Protein AF-0000000079731790 (afdb_homodimer)

Radius of gyration: 27.11 Å; Cα contacts (8 Å, |Δi|>4): 1208; chains: 2; bounding box: 58×78×66 Å

Solvent-accessible surface area (backbone atoms only — not comparable to full-atom values): 35426 Å² total; per-residue (Å²): 132,66,46,78,40,37,36,37,37,56,76,25,49,40,51,38,31,49,64,74,54,79,40,71,40,76,60,42,46,74,47,66,43,76,42,62,61,74,61,43,38,39,38,40,64,73,66,55,76,46,48,24,33,56,32,44,42,40,40,52,56,38,33,60,79,39,46,85,79,36,50,58,42,24,43,50,42,55,89,35,55,50,73,44,56,71,34,28,33,29,40,59,90,52,90,66,79,51,65,40,55,40,53,76,33,35,35,34,32,50,19,86,46,36,33,58,45,41,50,42,52,40,47,34,34,74,77,42,63,26,59,70,59,44,26,41,36,25,24,43,41,79,53,75,44,90,74,74,67,54,81,64,47,47,76,40,70,50,83,82,59,88,86,47,58,86,34,76,59,46,58,48,50,44,39,76,71,61,75,26,50,28,36,40,43,76,55,21,65,53,51,55,54,26,74,73,40,85,61,30,34,61,57,44,95,52,29,68,60,54,48,50,50,49,26,72,75,66,66,49,72,39,70,32,28,29,35,30,30,41,41,66,52,40,72,75,36,61,66,51,58,40,34,50,51,52,34,50,50,50,14,31,48,52,36,58,56,45,61,51,32,49,75,46,44,53,86,50,72,58,48,64,60,51,49,50,49,44,31,71,70,63,35,92,62,68,77,62,58,44,82,43,75,60,49,44,51,35,52,49,52,47,38,51,37,35,37,75,65,36,55,36,97,58,74,72,59,74,74,80,57,33,56,85,56,64,80,79,73,118,131,66,47,80,42,39,35,36,37,57,75,26,49,41,51,36,32,48,64,73,53,77,40,72,41,77,60,41,45,74,47,66,42,75,44,62,61,73,61,43,37,38,38,39,64,73,64,54,75,46,48,24,34,56,32,43,41,40,39,53,55,37,33,61,79,40,46,86,80,37,49,56,40,26,44,51,41,56,89,34,55,49,72,45,55,71,32,27,33,29,41,58,89,53,89,66,78,51,65,40,55,40,52,75,32,35,33,33,32,50,19,85,48,37,34,58,46,42,50,41,53,39,46,34,34,73,75,44,63,25,58,69,56,44,26,42,36,26,23,44,42,78,52,74,46,89,72,74,68,54,83,65,47,46,74,40,70,49,81,84,58,93,89,41,61,87,33,76,59,46,59,49,51,44,40,74,73,61,75,26,49,27,35,40,44,76,56,21,66,51,52,56,52,27,74,73,40,85,60,31,34,61,57,44,92,53,31,68,60,54,48,50,50,48,27,72,74,68,66,50,71,39,69,32,28,30,35,32,31,42,41,66,53,41,72,76,36,60,65,51,56,41,36,51,52,51,36,51,50,50,13,31,50,53,36,57,57,45,61,50,32,48,75,44,44,53,86,50,74,58,46,64,60,50,49,50,50,44,33,71,70,64,34,93,63,69,77,64,60,45,84,42,75,62,48,44,50,34,52,50,51,47,38,51,37,35,35,74,65,36,54,37,98,59,73,73,60,73,73,78,57,34,56,86,57,65,79,79,73,117

Structure (mmCIF, N/CA/C/O backbone):
data_AF-0000000079731790-model_v1
#
loop_
_entity.id
_entity.type
_entity.pdbx_description
1 polymer 'ABC transporter substrate-binding protein'
#
loop_
_atom_site.group_PDB
_atom_site.id
_atom_site.type_symbol
_atom_site.label_atom_id
_atom_site.label_alt_id
_atom_site.label_comp_id
_atom_site.label_asym_id
_atom_site.label_entity_id
_atom_site.label_seq_id
_atom_site.pdbx_PDB_ins_code
_atom_site.Cartn_x
_atom_site.Cartn_y
_atom_site.Cartn_z
_atom_site.occupancy
_atom_site.B_iso_or_equiv
_atom_site.auth_seq_id
_atom_site.auth_comp_id
_atom_site.auth_asym_id
_atom_site.auth_atom_id
_atom_site.pdbx_PDB_model_num
ATOM 1 N N . MET A 1 1 ? 5.551 4.203 -38.125 1 67.38 1 MET A N 1
ATOM 2 C CA . MET A 1 1 ? 4.281 3.488 -38.031 1 67.38 1 MET A CA 1
ATOM 3 C C . MET A 1 1 ? 4.137 2.816 -36.656 1 67.38 1 MET A C 1
ATOM 5 O O . MET A 1 1 ? 5.09 2.219 -36.156 1 67.38 1 MET A O 1
ATOM 9 N N . THR A 1 2 ? 3.125 3.092 -35.844 1 87.56 2 THR A N 1
ATOM 10 C CA . THR A 1 2 ? 2.895 2.531 -34.5 1 87.56 2 THR A CA 1
ATOM 11 C C . THR A 1 2 ? 2.158 1.199 -34.594 1 87.56 2 THR A C 1
ATOM 13 O O . THR A 1 2 ? 1.397 0.97 -35.562 1 87.56 2 THR A O 1
ATOM 16 N N . VAL A 1 3 ? 2.607 0.181 -33.906 1 93.94 3 VAL A N 1
ATOM 17 C CA . VAL A 1 3 ? 1.91 -1.096 -33.781 1 93.94 3 VAL A CA 1
ATOM 18 C C . VAL A 1 3 ? 0.829 -1.004 -32.719 1 93.94 3 VAL A C 1
ATOM 20 O O . VAL A 1 3 ? 1.061 -0.45 -31.641 1 93.94 3 VAL A O 1
ATOM 23 N N . ASP A 1 4 ? -0.363 -1.456 -33.125 1 95 4 ASP A N 1
ATOM 24 C CA . ASP A 1 4 ? -1.46 -1.491 -32.156 1 95 4 ASP A CA 1
ATOM 25 C C . ASP A 1 4 ? -1.47 -2.807 -31.375 1 95 4 ASP A C 1
ATOM 27 O O . ASP A 1 4 ? -1.546 -3.883 -31.969 1 95 4 ASP A O 1
ATOM 31 N N . LEU A 1 5 ? -1.378 -2.717 -30.094 1 96 5 LEU A N 1
ATOM 32 C CA . LEU A 1 5 ? -1.356 -3.926 -29.281 1 96 5 LEU A CA 1
ATOM 33 C C . LEU A 1 5 ? -2.34 -3.816 -28.109 1 96 5 LEU A C 1
ATOM 35 O O . LEU A 1 5 ? 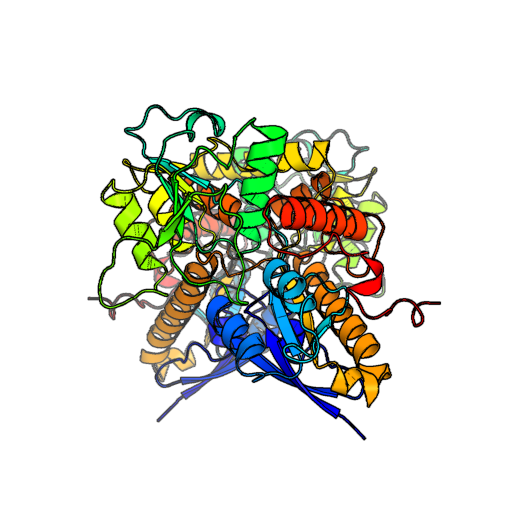-2.48 -2.748 -27.516 1 96 5 LEU A O 1
ATOM 39 N N . SER A 1 6 ? -3.07 -4.887 -27.844 1 95.25 6 SER A N 1
ATOM 40 C CA . SER A 1 6 ? -3.838 -5.027 -26.609 1 95.25 6 SER A CA 1
ATOM 41 C C . SER A 1 6 ? -2.996 -5.648 -25.5 1 95.25 6 SER A C 1
ATOM 43 O O . SER A 1 6 ? -2.258 -6.609 -25.734 1 95.25 6 SER A O 1
ATOM 45 N N . ILE A 1 7 ? -3.061 -5.031 -24.344 1 94.19 7 ILE A N 1
ATOM 46 C CA . ILE A 1 7 ? -2.352 -5.531 -23.156 1 94.19 7 ILE A CA 1
ATOM 47 C C . ILE A 1 7 ? -3.346 -5.785 -22.031 1 94.19 7 ILE A C 1
ATOM 49 O O . ILE A 1 7 ? -4.055 -4.871 -21.609 1 94.19 7 ILE A O 1
ATOM 53 N N . ALA A 1 8 ? -3.418 -7.012 -21.609 1 93.19 8 ALA A N 1
ATOM 54 C CA . ALA A 1 8 ? -4.297 -7.355 -20.5 1 93.19 8 ALA A CA 1
ATOM 55 C C . ALA A 1 8 ? -3.498 -7.555 -19.203 1 93.19 8 ALA A C 1
ATOM 57 O O . ALA A 1 8 ? -2.613 -8.414 -19.141 1 93.19 8 ALA A O 1
ATOM 58 N N . CYS A 1 9 ? -3.75 -6.707 -18.234 1 88.31 9 CYS A N 1
ATOM 59 C CA . CYS A 1 9 ? -3.17 -6.801 -16.906 1 88.31 9 CYS A CA 1
ATOM 60 C C . CYS A 1 9 ? -4.23 -6.586 -15.828 1 88.31 9 CYS A C 1
ATOM 62 O O . CYS A 1 9 ? -5.391 -6.316 -16.141 1 88.31 9 CYS A O 1
ATOM 64 N N . TRP A 1 10 ? -3.934 -6.84 -14.625 1 77.38 10 TRP A N 1
ATOM 65 C CA . TRP A 1 10 ? -4.828 -6.543 -13.508 1 77.38 10 TRP A CA 1
ATOM 66 C C . TRP A 1 10 ? -4.43 -5.238 -12.82 1 77.38 10 TRP A C 1
ATOM 68 O O . TRP A 1 10 ? -3.422 -4.625 -13.18 1 77.38 10 TRP A O 1
ATOM 78 N N . HIS A 1 11 ? -5.367 -4.711 -12 1 70.19 11 HIS A N 1
ATOM 79 C CA . HIS A 1 11 ? -5.125 -3.477 -11.266 1 70.19 11 HIS A CA 1
ATOM 80 C C . HIS A 1 11 ? -3.92 -3.615 -10.336 1 70.19 11 HIS A C 1
ATOM 82 O O . HIS A 1 11 ? -4.055 -4.078 -9.203 1 70.19 11 HIS A O 1
ATOM 88 N N . ARG A 1 12 ? -2.75 -3.352 -10.961 1 72.69 12 ARG A N 1
ATOM 89 C CA . ARG A 1 12 ? -1.516 -3.426 -10.188 1 72.69 12 ARG A CA 1
ATOM 90 C C . ARG A 1 12 ? -0.832 -2.064 -10.109 1 72.69 12 ARG A C 1
ATOM 92 O O . ARG A 1 12 ? -0.839 -1.307 -11.086 1 72.69 12 ARG A O 1
ATOM 99 N N . ASP A 1 13 ? -0.298 -1.895 -8.969 1 82.44 13 ASP A N 1
ATOM 100 C CA . ASP A 1 13 ? 0.358 -0.602 -8.797 1 82.44 13 ASP A CA 1
ATOM 101 C C . ASP A 1 13 ? 1.604 -0.496 -9.672 1 82.44 13 ASP A C 1
ATOM 103 O O . ASP A 1 13 ? 1.89 0.566 -10.227 1 82.44 13 ASP A O 1
ATOM 107 N N . LEU A 1 14 ? 2.246 -1.665 -9.953 1 89.75 14 LEU A N 1
ATOM 108 C CA . LEU A 1 14 ? 3.506 -1.642 -10.695 1 89.75 14 LEU A CA 1
ATOM 109 C C . LEU A 1 14 ? 3.27 -1.312 -12.164 1 89.75 14 LEU A C 1
ATOM 111 O O . LEU A 1 14 ? 4.16 -0.787 -12.836 1 89.75 14 LEU A O 1
ATOM 115 N N . SER A 1 15 ? 2.104 -1.642 -12.656 1 90.19 15 SER A N 1
ATOM 116 C CA . SER A 1 15 ? 1.814 -1.409 -14.07 1 90.19 15 SER A CA 1
ATOM 117 C C . SER A 1 15 ? 0.776 -0.306 -14.25 1 90.19 15 SER A C 1
ATOM 119 O O . SER A 1 15 ? 0.289 -0.078 -15.359 1 90.19 15 SER A O 1
ATOM 121 N N . HIS A 1 16 ? 0.458 0.303 -13.18 1 85.94 16 HIS A N 1
ATOM 122 C CA . HIS A 1 16 ? -0.601 1.306 -13.188 1 85.94 16 HIS A CA 1
ATOM 123 C C . HIS A 1 16 ? -0.296 2.428 -14.172 1 85.94 16 HIS A C 1
ATOM 125 O O . HIS A 1 16 ? -1.195 2.918 -14.859 1 85.94 16 HIS A O 1
ATOM 131 N N . ALA A 1 17 ? 0.931 2.859 -14.234 1 88.38 17 ALA A N 1
ATOM 132 C CA . ALA A 1 17 ? 1.326 3.965 -15.102 1 88.38 17 ALA A CA 1
ATOM 133 C C . ALA A 1 17 ? 1.087 3.623 -16.578 1 88.38 17 ALA A C 1
ATOM 135 O O . ALA A 1 17 ? 0.853 4.512 -17.391 1 88.38 17 ALA A O 1
ATOM 136 N N . LEU A 1 18 ? 1.102 2.32 -16.891 1 90 18 LEU A N 1
ATOM 137 C CA . LEU A 1 18 ? 0.774 1.891 -18.25 1 90 18 LEU A CA 1
ATOM 138 C C . LEU A 1 18 ? -0.729 1.969 -18.484 1 90 18 LEU A C 1
ATOM 140 O O . LEU A 1 18 ? -1.165 2.391 -19.562 1 90 18 LEU A O 1
ATOM 144 N N . GLN A 1 19 ? -1.448 1.643 -17.5 1 83.62 19 GLN A N 1
ATOM 145 C CA . GLN A 1 19 ? -2.902 1.606 -17.609 1 83.62 19 GLN A CA 1
ATOM 146 C C . GLN A 1 19 ? -3.479 3.012 -17.75 1 83.62 19 GLN A C 1
ATOM 148 O O . GLN A 1 19 ? -4.484 3.209 -18.438 1 83.62 19 GLN A O 1
ATOM 153 N N . THR A 1 20 ? -2.873 3.957 -17.109 1 79.44 20 THR A N 1
ATOM 154 C CA . THR A 1 20 ? -3.389 5.32 -17.109 1 79.44 20 THR A CA 1
ATOM 155 C C . THR A 1 20 ? -2.812 6.117 -18.281 1 79.44 20 THR A C 1
ATOM 157 O O . THR A 1 20 ? -3.281 7.215 -18.578 1 79.44 20 THR A O 1
ATOM 160 N N . GLY A 1 21 ? -1.717 5.602 -18.906 1 85.94 21 GLY A N 1
ATOM 161 C CA . GLY A 1 21 ? -1.058 6.305 -20 1 85.94 21 GLY A CA 1
ATOM 162 C C . GLY A 1 21 ? 0.033 7.246 -19.516 1 85.94 21 GLY A C 1
ATOM 163 O O . GLY A 1 21 ? 0.633 7.965 -20.328 1 85.94 21 GLY A O 1
ATOM 164 N N . GLU A 1 22 ? 0.29 7.25 -18.281 1 86.31 22 GLU A N 1
ATOM 165 C CA . GLU A 1 22 ? 1.406 8.031 -17.766 1 86.31 22 GLU A CA 1
ATOM 166 C C . GLU A 1 22 ? 2.725 7.605 -18.391 1 86.31 22 GLU A C 1
ATOM 168 O O . GLU A 1 22 ? 3.613 8.43 -18.609 1 86.31 22 GLU A O 1
ATOM 173 N N . VAL A 1 23 ? 2.828 6.305 -18.609 1 93 23 VAL A N 1
ATOM 174 C CA . VAL A 1 23 ? 3.945 5.746 -19.359 1 93 23 VAL A CA 1
ATOM 175 C C . VAL A 1 23 ? 3.465 5.281 -20.734 1 93 23 VAL A C 1
ATOM 177 O O . VAL A 1 23 ? 2.488 4.531 -20.828 1 93 23 VAL A O 1
ATOM 180 N N . GLU A 1 24 ? 4.102 5.781 -21.703 1 93.75 24 GLU A N 1
ATOM 181 C CA . GLU A 1 24 ? 3.797 5.375 -23.062 1 93.75 24 GLU A CA 1
ATOM 182 C C . GLU A 1 24 ? 4.867 4.441 -23.625 1 93.75 24 GLU A C 1
ATOM 184 O O . GLU A 1 24 ? 6.055 4.609 -23.328 1 93.75 24 GLU A O 1
ATOM 189 N N . LEU A 1 25 ? 4.383 3.529 -24.406 1 93.31 25 LEU A N 1
ATOM 190 C CA . LEU A 1 25 ? 5.309 2.602 -25.047 1 93.31 25 LEU A CA 1
ATOM 191 C C . LEU A 1 25 ? 5.762 3.141 -26.391 1 93.31 25 LEU A C 1
ATOM 193 O O . LEU A 1 25 ? 4.938 3.406 -27.266 1 93.31 25 LEU A O 1
ATOM 197 N N . GLU A 1 26 ? 6.988 3.273 -26.547 1 90.38 26 GLU A N 1
ATOM 198 C CA . GLU A 1 26 ? 7.52 3.822 -27.781 1 90.38 26 GLU A CA 1
ATOM 199 C C . GLU A 1 26 ? 7.133 2.955 -28.984 1 90.38 26 GLU A C 1
ATOM 201 O O . GLU A 1 26 ? 7.398 1.752 -29 1 90.38 26 GLU A O 1
ATOM 206 N N . GLY A 1 27 ? 6.5 3.518 -29.969 1 93.81 27 GLY A N 1
ATOM 207 C CA . GLY A 1 27 ? 6.16 2.836 -31.203 1 93.81 27 GLY A CA 1
ATOM 208 C C . GLY A 1 27 ? 4.934 1.951 -31.078 1 93.81 27 GLY A C 1
ATOM 209 O O . GLY A 1 27 ? 4.566 1.261 -32.031 1 93.81 27 GLY A O 1
ATOM 210 N N . ILE A 1 28 ? 4.328 1.939 -29.922 1 94.94 28 ILE A N 1
ATOM 211 C CA . ILE A 1 28 ? 3.197 1.051 -29.688 1 94.94 28 ILE A CA 1
ATOM 212 C C . ILE A 1 28 ? 1.996 1.861 -29.219 1 94.94 28 ILE A C 1
ATOM 214 O O . ILE A 1 28 ? 2.096 2.615 -28.25 1 94.94 28 ILE A O 1
ATOM 218 N N . ASP A 1 29 ? 0.961 1.769 -29.922 1 93.62 29 ASP A N 1
ATOM 219 C CA . ASP A 1 29 ? -0.332 2.238 -29.438 1 93.62 29 ASP A CA 1
ATOM 220 C C . ASP A 1 29 ? -1.05 1.147 -28.656 1 93.62 29 ASP A C 1
ATOM 222 O O . ASP A 1 29 ? -1.423 0.113 -29.203 1 93.62 29 ASP A O 1
ATOM 226 N N . THR A 1 30 ? -1.239 1.46 -27.375 1 91.44 30 THR A N 1
ATOM 227 C CA . THR A 1 30 ? -1.672 0.372 -26.516 1 91.44 30 THR A CA 1
ATOM 228 C C . THR A 1 30 ? -3.123 0.57 -26.078 1 91.44 30 THR A C 1
ATOM 230 O O . THR A 1 30 ? -3.559 1.7 -25.844 1 91.44 30 THR A O 1
ATOM 233 N N . THR A 1 31 ? -3.854 -0.493 -26.141 1 91.12 31 THR A N 1
ATOM 234 C CA . THR A 1 31 ? -5.109 -0.622 -25.406 1 91.12 31 THR A CA 1
ATOM 235 C C . THR A 1 31 ? -4.93 -1.516 -24.188 1 91.12 31 THR A C 1
ATOM 237 O O . THR A 1 31 ? -4.797 -2.734 -24.312 1 91.12 31 THR A O 1
ATOM 240 N N . VAL A 1 32 ? -4.945 -0.886 -23.031 1 88.81 32 VAL A N 1
ATOM 241 C CA . VAL A 1 32 ? -4.703 -1.642 -21.797 1 88.81 32 VAL A CA 1
ATOM 242 C C . VAL A 1 32 ? -6.035 -2.008 -21.156 1 88.81 32 VAL A C 1
ATOM 244 O O . VAL A 1 32 ? -6.871 -1.137 -20.906 1 88.81 32 VAL A O 1
ATOM 247 N N . LEU A 1 33 ? -6.23 -3.266 -20.891 1 85.94 33 LEU A N 1
ATOM 248 C CA . LEU A 1 33 ? -7.449 -3.793 -20.281 1 85.94 33 LEU A CA 1
ATOM 249 C C . LEU A 1 33 ? -7.16 -4.406 -18.922 1 85.94 33 LEU A C 1
ATOM 251 O O . LEU A 1 33 ? -6.094 -4.984 -18.703 1 85.94 33 LEU A O 1
ATOM 255 N N . SER A 1 34 ? -8.141 -4.172 -18 1 82.5 34 SER A N 1
ATOM 256 C CA . SER A 1 34 ? -8.07 -4.805 -16.688 1 82.5 34 SER A CA 1
ATOM 257 C C . SER A 1 34 ? -9.062 -5.961 -16.578 1 82.5 34 SER A C 1
ATOM 259 O O . SER A 1 34 ? -10.258 -5.781 -16.828 1 82.5 34 SER A O 1
ATOM 261 N N . GLU A 1 35 ? -8.484 -7.129 -16.281 1 79.88 35 GLU A N 1
ATOM 262 C CA . GLU A 1 35 ? -9.32 -8.32 -16.172 1 79.88 35 GLU A CA 1
ATOM 263 C C . GLU A 1 35 ? -8.852 -9.227 -15.031 1 79.88 35 GLU A C 1
ATOM 265 O O . GLU A 1 35 ? -7.648 -9.383 -14.812 1 79.88 35 GLU A O 1
ATOM 270 N N . TYR A 1 36 ? -9.891 -9.766 -14.344 1 77.75 36 TYR A N 1
ATOM 271 C CA . TYR A 1 36 ? -9.641 -10.711 -13.266 1 77.75 36 TYR A CA 1
ATOM 272 C C . TYR A 1 36 ? -8.766 -11.867 -13.742 1 77.75 36 TYR A C 1
ATOM 274 O O . TYR A 1 36 ? -8.984 -12.414 -14.828 1 77.75 36 TYR A O 1
ATOM 282 N N . PRO A 1 37 ? -7.766 -12.266 -12.977 1 80.5 37 PRO A N 1
ATOM 283 C CA . PRO A 1 37 ? -6.688 -13.125 -13.461 1 80.5 37 PRO A CA 1
ATOM 284 C C . PRO A 1 37 ? -7.199 -14.461 -14 1 80.5 37 PRO A C 1
ATOM 286 O O . PRO A 1 37 ? -6.855 -14.844 -15.125 1 80.5 37 PRO A O 1
ATOM 289 N N . PRO A 1 38 ? -8.016 -15.18 -13.281 1 77.44 38 PRO A N 1
ATOM 290 C CA . PRO A 1 38 ? -8.445 -16.469 -13.836 1 77.44 38 PRO A CA 1
ATOM 291 C C . PRO A 1 38 ? -9.172 -16.312 -15.172 1 77.44 38 PRO A C 1
ATOM 293 O O . PRO A 1 38 ? -8.977 -17.125 -16.078 1 77.44 38 PRO A O 1
ATOM 296 N N . LYS A 1 39 ? -9.953 -15.281 -15.289 1 79.5 39 LYS A N 1
ATOM 297 C CA . LYS A 1 39 ? -10.641 -15.016 -16.547 1 79.5 39 LYS A CA 1
ATOM 298 C C . LYS A 1 39 ? -9.664 -14.57 -17.625 1 79.5 39 LYS A C 1
ATOM 300 O O . LYS A 1 39 ? -9.75 -15.008 -18.781 1 79.5 39 LYS A O 1
ATOM 305 N N . ARG A 1 40 ? -8.75 -13.781 -17.266 1 86.25 40 ARG A N 1
ATOM 306 C CA . ARG A 1 40 ? -7.738 -13.266 -18.188 1 86.25 40 ARG A CA 1
ATOM 307 C C . ARG A 1 40 ? -6.883 -14.398 -18.75 1 86.25 40 ARG A C 1
ATOM 309 O O . ARG A 1 40 ? -6.613 -14.445 -19.953 1 86.25 40 ARG A O 1
ATOM 316 N N . HIS A 1 41 ? -6.52 -15.297 -17.906 1 88.62 41 HIS A N 1
ATOM 317 C CA . HIS A 1 41 ? -5.68 -16.406 -18.328 1 88.62 41 HIS A CA 1
ATOM 318 C C . HIS A 1 41 ? -6.41 -17.297 -19.328 1 88.62 41 HIS A C 1
ATOM 320 O O . HIS A 1 41 ? -5.855 -17.656 -20.375 1 88.62 41 HIS A O 1
ATOM 326 N N . ARG A 1 42 ? -7.594 -17.594 -18.984 1 83.94 42 ARG A N 1
ATOM 327 C CA . ARG A 1 42 ? -8.398 -18.422 -19.875 1 83.94 42 ARG A CA 1
ATOM 328 C C . ARG A 1 42 ? -8.57 -17.766 -21.234 1 83.94 42 ARG A C 1
ATOM 330 O O . ARG A 1 42 ? -8.422 -18.422 -22.281 1 83.94 42 ARG A O 1
ATOM 337 N N . ARG A 1 43 ? -8.883 -16.531 -21.219 1 88.06 43 ARG A N 1
ATOM 338 C CA . ARG A 1 43 ? -9.102 -15.789 -22.453 1 88.06 43 ARG A CA 1
ATOM 339 C C . ARG A 1 43 ? -7.824 -15.727 -23.281 1 88.06 43 ARG A C 1
ATOM 341 O O . ARG A 1 43 ? -7.879 -15.734 -24.516 1 88.06 43 ARG A O 1
ATOM 348 N N . PHE A 1 44 ? -6.773 -15.703 -22.625 1 92.38 44 PHE A N 1
ATOM 349 C CA . PHE A 1 44 ? -5.496 -15.609 -23.328 1 92.38 44 PHE A CA 1
ATOM 350 C C . PHE A 1 44 ? -5.098 -16.969 -23.906 1 92.38 44 PHE A C 1
ATOM 352 O O . PHE A 1 44 ? -4.836 -17.078 -25.109 1 92.38 44 PHE A O 1
ATOM 359 N N . PHE A 1 45 ? -5.117 -18 -23.156 1 90.81 45 PHE A N 1
ATOM 360 C CA . PHE A 1 45 ? -4.578 -19.297 -23.562 1 90.81 45 PHE A CA 1
ATOM 361 C C . PHE A 1 45 ? -5.57 -20.047 -24.438 1 90.81 45 PHE A C 1
ATOM 363 O O . PHE A 1 45 ? -5.172 -20.75 -25.359 1 90.81 45 PHE A O 1
ATOM 370 N N . GLU A 1 46 ? -6.781 -19.891 -24.156 1 85.69 46 GLU A N 1
ATOM 371 C CA . GLU A 1 46 ? -7.777 -20.672 -24.875 1 85.69 46 GLU A CA 1
ATOM 372 C C . GLU A 1 46 ? -8.242 -19.938 -26.141 1 85.69 46 GLU A C 1
ATOM 374 O O . GLU A 1 46 ? -8.477 -20.562 -27.172 1 85.69 46 GLU A O 1
ATOM 379 N N . ARG A 1 47 ? -8.32 -18.609 -26 1 86.62 47 ARG A N 1
ATOM 380 C CA . ARG A 1 47 ? -9 -17.891 -27.078 1 86.62 47 ARG A CA 1
ATOM 381 C C . ARG A 1 47 ? -8.039 -16.969 -27.812 1 86.62 47 ARG A C 1
ATOM 383 O O . ARG A 1 47 ? -8.344 -16.5 -28.906 1 86.62 47 ARG A O 1
ATOM 390 N N . GLY A 1 48 ? -7.027 -16.641 -27.203 1 87.88 48 GLY A N 1
ATOM 391 C CA . GLY A 1 48 ? -6.094 -15.719 -27.828 1 87.88 48 GLY A CA 1
ATOM 392 C C . GLY A 1 48 ? -6.645 -14.312 -27.953 1 87.88 48 GLY A C 1
ATOM 393 O O . GLY A 1 48 ? -6.414 -13.641 -28.969 1 87.88 48 GLY A O 1
ATOM 394 N N . ASP A 1 49 ? -7.32 -13.836 -26.984 1 91.06 49 ASP A N 1
ATOM 395 C CA . ASP A 1 49 ? -8.078 -12.594 -27.047 1 91.06 49 ASP A CA 1
ATOM 396 C C . ASP A 1 49 ? -7.152 -11.383 -26.938 1 91.06 49 ASP A C 1
ATOM 398 O O . ASP A 1 49 ? -7.543 -10.258 -27.266 1 91.06 49 ASP A O 1
ATOM 402 N N . TYR A 1 50 ? -5.969 -11.57 -26.438 1 95.5 50 TYR A N 1
ATOM 403 C CA . TYR A 1 50 ? -5.059 -10.453 -26.203 1 95.5 50 TYR A CA 1
ATOM 404 C C . TYR A 1 50 ? -3.746 -10.648 -26.953 1 95.5 50 TYR A C 1
ATOM 406 O O . TYR A 1 50 ? -3.307 -11.781 -27.156 1 95.5 50 TYR A O 1
ATOM 414 N N . ASP A 1 51 ? -3.131 -9.547 -27.344 1 96.5 51 ASP A N 1
ATOM 415 C CA . ASP A 1 51 ? -1.794 -9.602 -27.938 1 96.5 51 ASP A CA 1
ATOM 416 C C . ASP A 1 51 ? -0.736 -9.859 -26.875 1 96.5 51 ASP A C 1
ATOM 418 O O . ASP A 1 51 ? 0.211 -10.617 -27.094 1 96.5 51 ASP A O 1
ATOM 422 N N . VAL A 1 52 ? -0.874 -9.188 -25.766 1 96.62 52 VAL A N 1
ATOM 423 C CA . VAL A 1 52 ? -0.001 -9.273 -24.594 1 96.62 52 VAL A CA 1
ATOM 424 C C . VAL A 1 52 ? -0.84 -9.469 -23.328 1 96.62 52 VAL A C 1
ATOM 426 O O . VAL A 1 52 ? -1.92 -8.891 -23.203 1 96.62 52 VAL A O 1
ATOM 429 N N . ALA A 1 53 ? -0.345 -10.297 -22.391 1 96.69 53 ALA A N 1
ATOM 430 C CA . ALA A 1 53 ? -1.114 -10.5 -21.172 1 96.69 53 ALA A CA 1
ATOM 431 C C . ALA A 1 53 ? -0.204 -10.891 -20 1 96.69 53 ALA A C 1
ATOM 433 O O . ALA A 1 53 ? 0.788 -11.594 -20.203 1 96.69 53 ALA A O 1
ATOM 434 N N . GLU A 1 54 ? -0.56 -10.336 -18.844 1 95.31 54 GLU A N 1
ATOM 435 C CA . GLU A 1 54 ? -0.03 -10.906 -17.609 1 95.31 54 GLU A CA 1
ATOM 436 C C . GLU A 1 54 ? -0.622 -12.281 -17.344 1 95.31 54 GLU A C 1
ATOM 438 O O . GLU A 1 54 ? -1.843 -12.438 -17.266 1 95.31 54 GLU A O 1
ATOM 443 N N . VAL A 1 55 ? 0.191 -13.289 -17.188 1 95.88 55 VAL A N 1
ATOM 444 C CA . VAL A 1 55 ? -0.357 -14.633 -17.031 1 95.88 55 VAL A CA 1
ATOM 445 C C . VAL A 1 55 ? 0.373 -15.367 -15.914 1 95.88 55 VAL A C 1
ATOM 447 O O . VAL A 1 55 ? 1.465 -14.969 -15.508 1 95.88 55 VAL A O 1
ATOM 450 N N . SER A 1 56 ? -0.221 -16.453 -15.5 1 95.56 56 SER A N 1
ATOM 451 C CA . SER A 1 56 ? 0.365 -17.359 -14.516 1 95.56 56 SER A CA 1
ATOM 452 C C . SER A 1 56 ? 1.65 -17.984 -15.039 1 95.56 56 SER A C 1
ATOM 454 O O . SER A 1 56 ? 1.688 -18.484 -16.172 1 95.56 56 SER A O 1
ATOM 456 N N . LEU A 1 57 ? 2.658 -17.938 -14.211 1 97.69 57 LEU A N 1
ATOM 457 C CA . LEU A 1 57 ? 3.914 -18.562 -14.602 1 97.69 57 LEU A CA 1
ATOM 458 C C . LEU A 1 57 ? 3.715 -20.047 -14.883 1 97.69 57 LEU A C 1
ATOM 460 O O . LEU A 1 57 ? 4.254 -20.578 -15.859 1 97.69 57 LEU A O 1
ATOM 464 N N . ALA A 1 58 ? 2.961 -20.688 -14.078 1 97.88 58 ALA A N 1
ATOM 465 C CA . ALA A 1 58 ? 2.715 -22.109 -14.234 1 97.88 58 AL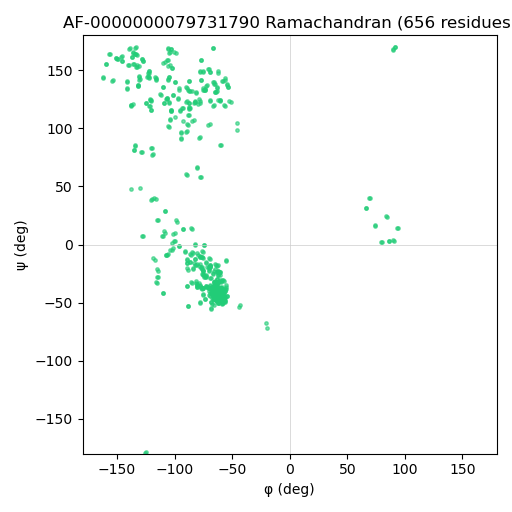A A CA 1
ATOM 466 C C . ALA A 1 58 ? 2.01 -22.406 -15.555 1 97.88 58 ALA A C 1
ATOM 468 O O . ALA A 1 58 ? 2.396 -23.328 -16.281 1 97.88 58 ALA A O 1
ATOM 469 N N . SER A 1 59 ? 0.978 -21.641 -15.82 1 96.94 59 SER A N 1
ATOM 470 C CA . SER A 1 59 ? 0.237 -21.828 -17.062 1 96.94 59 SER A CA 1
ATOM 471 C C . 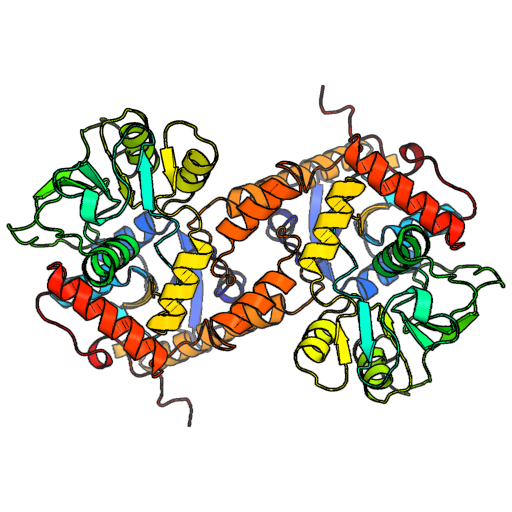SER A 1 59 ? 1.123 -21.578 -18.281 1 96.94 59 SER A C 1
ATOM 473 O O . SER A 1 59 ? 1.029 -22.297 -19.281 1 96.94 59 SER A O 1
ATOM 475 N N . TYR A 1 60 ? 1.929 -20.609 -18.188 1 97.81 60 TYR A N 1
ATOM 476 C CA . TYR A 1 60 ? 2.855 -20.312 -19.266 1 97.81 60 TYR A CA 1
ATOM 477 C C . TYR A 1 60 ? 3.809 -21.469 -19.5 1 97.81 60 TYR A C 1
ATOM 479 O O . TYR A 1 60 ? 3.98 -21.922 -20.641 1 97.81 60 TYR A O 1
ATOM 487 N N . LEU A 1 61 ? 4.41 -21.953 -18.438 1 98 61 LEU A N 1
ATOM 488 C CA . LEU A 1 61 ? 5.332 -23.078 -18.562 1 98 61 LEU A CA 1
ATOM 489 C C . LEU A 1 61 ? 4.633 -24.281 -19.188 1 98 61 LEU A C 1
ATOM 491 O O . LEU A 1 61 ? 5.188 -24.938 -20.062 1 98 61 LEU A O 1
ATOM 495 N N . SER A 1 62 ? 3.459 -24.547 -18.703 1 97.44 62 SER A N 1
ATOM 496 C CA . SER A 1 62 ? 2.711 -25.688 -19.203 1 97.44 62 SER A CA 1
ATOM 497 C C . SER A 1 62 ? 2.373 -25.531 -20.688 1 97.44 62 SER A C 1
ATOM 499 O O . SER A 1 62 ? 2.332 -26.516 -21.438 1 97.44 62 SER A O 1
ATOM 501 N N . ALA A 1 63 ? 2.133 -24.312 -21.062 1 96.31 63 ALA A N 1
ATOM 502 C CA . ALA A 1 63 ? 1.74 -24.047 -22.453 1 96.31 63 ALA A CA 1
ATOM 503 C C . ALA A 1 63 ? 2.902 -24.281 -23.406 1 96.31 63 ALA A C 1
ATOM 505 O O . ALA A 1 63 ? 2.693 -24.516 -24.594 1 96.31 63 ALA A O 1
ATOM 506 N N . ARG A 1 64 ? 4.105 -24.297 -22.906 1 95.44 64 ARG A N 1
ATOM 507 C CA . ARG A 1 64 ? 5.301 -24.406 -23.734 1 95.44 64 ARG A CA 1
ATOM 508 C C . ARG A 1 64 ? 5.398 -25.797 -24.375 1 95.44 64 ARG A C 1
ATOM 510 O O . ARG A 1 64 ? 6.117 -25.984 -25.359 1 95.44 64 ARG A O 1
ATOM 517 N N . LYS A 1 65 ? 4.699 -26.75 -23.875 1 94.06 65 LYS A N 1
ATOM 518 C CA . LYS A 1 65 ? 4.754 -28.125 -24.391 1 94.06 65 LYS A CA 1
ATOM 519 C C . LYS A 1 65 ? 4.18 -28.203 -25.797 1 94.06 65 LYS A C 1
ATOM 521 O O . LYS A 1 65 ? 4.473 -29.141 -26.531 1 94.06 65 LYS A O 1
ATOM 526 N N . ASP A 1 66 ? 3.326 -27.297 -26.141 1 94.06 66 ASP A N 1
ATOM 527 C CA . ASP A 1 66 ? 2.652 -27.25 -27.422 1 94.06 66 ASP A CA 1
ATOM 528 C C . ASP A 1 66 ? 2.672 -25.844 -28.016 1 94.06 66 ASP A C 1
ATOM 530 O O . ASP A 1 66 ? 1.663 -25.141 -27.969 1 94.06 66 ASP A O 1
ATOM 534 N N . ARG A 1 67 ? 3.678 -25.516 -28.656 1 91.5 67 ARG A N 1
ATOM 535 C CA . ARG A 1 67 ? 3.861 -24.141 -29.141 1 91.5 67 ARG A CA 1
ATOM 536 C C . ARG A 1 67 ? 2.969 -23.875 -30.359 1 91.5 67 ARG A C 1
ATOM 538 O O . ARG A 1 67 ? 2.721 -22.719 -30.703 1 91.5 67 ARG A O 1
ATOM 545 N N . GLU A 1 68 ? 2.615 -24.891 -31.078 1 93.56 68 GLU A N 1
ATOM 546 C CA . GLU A 1 68 ? 1.689 -24.703 -32.188 1 93.56 68 GLU A CA 1
ATOM 547 C C . GLU A 1 68 ? 0.31 -24.266 -31.688 1 93.56 68 GLU A C 1
ATOM 549 O O . GLU A 1 68 ? -0.314 -23.375 -32.281 1 93.56 68 GLU A O 1
ATOM 554 N N . ARG A 1 69 ? -0.096 -24.922 -30.641 1 93.88 69 ARG A N 1
ATOM 555 C CA . ARG A 1 69 ? -1.398 -24.594 -30.062 1 93.88 69 ARG A CA 1
ATOM 556 C C . ARG A 1 69 ? -1.336 -23.312 -29.234 1 93.88 69 ARG A C 1
ATOM 558 O O . ARG A 1 69 ? -2.303 -22.547 -29.188 1 93.88 69 ARG A O 1
ATOM 565 N N . TYR A 1 70 ? -0.243 -23.156 -28.547 1 95 70 TYR A N 1
ATOM 566 C CA . TYR A 1 70 ? -0.032 -21.984 -27.703 1 95 70 TYR A CA 1
ATOM 567 C C . TYR A 1 70 ? 1.179 -21.188 -28.172 1 95 70 TYR A C 1
ATOM 569 O O . TYR A 1 70 ? 2.225 -21.188 -27.516 1 95 70 TYR A O 1
ATOM 577 N N . PRO A 1 71 ? 0.972 -20.422 -29.25 1 95.06 71 PRO A N 1
ATOM 578 C CA . PRO A 1 71 ? 2.102 -19.703 -29.844 1 95.06 71 PRO A CA 1
ATOM 579 C C . PRO A 1 71 ? 2.434 -18.422 -29.094 1 95.06 71 PRO A C 1
ATOM 581 O O . PRO A 1 71 ? 2.342 -17.328 -29.672 1 95.06 71 PRO A O 1
ATOM 584 N N . PHE A 1 72 ? 2.883 -18.609 -27.891 1 95.06 72 PHE A N 1
ATOM 585 C CA . PHE A 1 72 ? 3.182 -17.469 -27.016 1 95.06 72 PHE A CA 1
ATOM 586 C C . PHE A 1 72 ? 4.629 -17.516 -26.547 1 95.06 72 PHE A C 1
ATOM 588 O O . PHE A 1 72 ? 5.246 -18.594 -26.531 1 95.06 72 PHE A O 1
ATOM 595 N N . THR A 1 73 ? 5.164 -16.453 -26.375 1 95.88 73 THR A N 1
ATOM 596 C CA . THR A 1 73 ? 6.43 -16.266 -25.656 1 95.88 73 THR A CA 1
ATOM 597 C C . THR A 1 73 ? 6.27 -15.266 -24.531 1 95.88 73 THR A C 1
ATOM 599 O O . THR A 1 73 ? 5.152 -14.883 -24.172 1 95.88 73 THR A O 1
ATOM 602 N N . ALA A 1 74 ? 7.352 -15 -23.828 1 97.88 74 ALA A N 1
ATOM 603 C CA . ALA A 1 74 ? 7.246 -14.07 -22.703 1 97.88 74 ALA A CA 1
ATOM 604 C C . ALA A 1 74 ? 8.469 -13.156 -22.641 1 97.88 74 ALA A C 1
ATOM 606 O O . ALA A 1 74 ? 9.5 -13.438 -23.25 1 97.88 74 ALA A O 1
ATOM 607 N N . ILE A 1 75 ? 8.289 -12.039 -22.078 1 97.62 75 ILE A N 1
ATOM 608 C CA . ILE A 1 75 ? 9.398 -11.172 -21.703 1 97.62 75 ILE A CA 1
ATOM 609 C C . ILE A 1 75 ? 9.641 -11.289 -20.188 1 97.62 75 ILE A C 1
ATOM 611 O O . ILE A 1 75 ? 8.734 -11.633 -19.438 1 97.62 75 ILE A O 1
ATOM 615 N N . PRO A 1 76 ? 10.914 -11.07 -19.75 1 97.75 76 PRO A N 1
ATOM 616 C CA . PRO A 1 76 ? 11.242 -11.266 -18.328 1 97.75 76 PRO A CA 1
ATOM 617 C C . PRO A 1 76 ? 10.758 -10.117 -17.453 1 97.75 76 PRO A C 1
ATOM 619 O O . PRO A 1 76 ? 11.562 -9.461 -16.781 1 97.75 76 PRO A O 1
ATOM 622 N N . VAL A 1 77 ? 9.516 -9.859 -17.469 1 97 77 VAL A N 1
ATOM 623 C CA . VAL A 1 77 ? 8.781 -8.945 -16.594 1 97 77 VAL A CA 1
ATOM 624 C C . VAL A 1 77 ? 7.949 -9.734 -15.594 1 97 77 VAL A C 1
ATOM 626 O O . VAL A 1 77 ? 7.184 -10.625 -15.977 1 97 77 VAL A O 1
ATOM 629 N N . PHE A 1 78 ? 8.133 -9.438 -14.336 1 96.38 78 PHE A N 1
ATOM 630 C CA . PHE A 1 78 ? 7.496 -10.172 -13.25 1 96.38 78 PHE A CA 1
ATOM 631 C C . PHE A 1 78 ? 6.617 -9.258 -12.414 1 96.38 78 PHE A C 1
ATOM 633 O O . PHE A 1 78 ? 7 -8.852 -11.312 1 96.38 78 PHE A O 1
ATOM 640 N N . PRO A 1 79 ? 5.398 -9.031 -12.859 1 93.12 79 PRO A N 1
ATOM 641 C CA . PRO A 1 79 ? 4.547 -8.008 -12.258 1 93.12 79 PRO A CA 1
ATOM 642 C C . PRO A 1 79 ? 3.922 -8.461 -10.938 1 93.12 79 PRO A C 1
ATOM 644 O O . PRO A 1 79 ? 3.359 -7.641 -10.203 1 93.12 79 PRO A O 1
ATOM 647 N N . ALA A 1 80 ? 4.035 -9.781 -10.609 1 92.62 80 ALA A N 1
ATOM 648 C CA . ALA A 1 80 ? 3.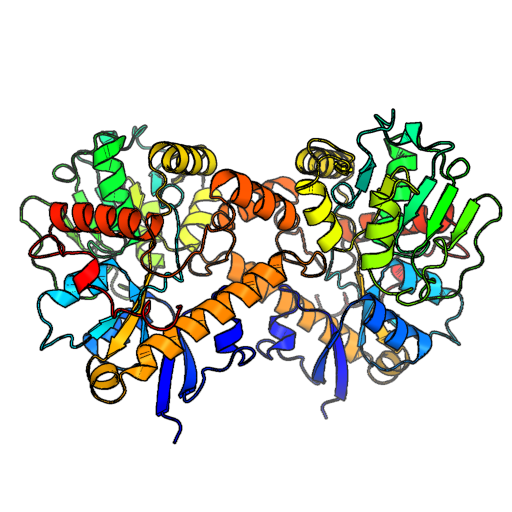455 -10.305 -9.375 1 92.62 80 ALA A CA 1
ATOM 649 C C . ALA A 1 80 ? 4.406 -11.281 -8.688 1 92.62 80 ALA A C 1
ATOM 651 O O . ALA A 1 80 ? 4.836 -12.266 -9.297 1 92.62 80 ALA A O 1
ATOM 652 N N . LYS A 1 81 ? 4.754 -10.969 -7.535 1 93.44 81 LYS A N 1
ATOM 653 C CA . LYS A 1 81 ? 5.516 -11.828 -6.637 1 93.44 81 LYS A CA 1
ATOM 654 C C . LYS A 1 81 ? 4.883 -11.875 -5.246 1 93.44 81 LYS A C 1
ATOM 656 O O . LYS A 1 81 ? 4.406 -10.852 -4.746 1 93.44 81 LYS A O 1
ATOM 661 N N . ARG A 1 82 ? 4.816 -13.023 -4.703 1 92.56 82 ARG A N 1
ATOM 662 C CA . ARG A 1 82 ? 4.223 -13.156 -3.377 1 92.56 82 ARG A CA 1
ATOM 663 C C . ARG A 1 82 ? 4.613 -14.484 -2.73 1 92.56 82 ARG A C 1
ATOM 665 O O . ARG A 1 82 ? 4.672 -15.516 -3.402 1 92.56 82 ARG A O 1
ATOM 672 N N . PHE A 1 83 ? 4.805 -14.375 -1.421 1 95.31 83 PHE A N 1
ATOM 673 C CA . PHE A 1 83 ? 4.996 -15.602 -0.652 1 95.31 83 PHE A CA 1
ATOM 674 C C . PHE A 1 83 ? 3.67 -16.312 -0.435 1 95.31 83 PHE A C 1
ATOM 676 O O . PHE A 1 83 ? 2.637 -15.672 -0.235 1 95.31 83 PHE A O 1
ATOM 683 N N . PRO A 1 84 ? 3.662 -17.578 -0.488 1 95.44 84 PRO A N 1
ATOM 684 C CA . PRO A 1 84 ? 2.387 -18.297 -0.45 1 95.44 84 PRO A CA 1
ATOM 685 C C . PRO A 1 84 ? 1.96 -18.672 0.969 1 95.44 84 PRO A C 1
ATOM 687 O O . PRO A 1 84 ? 0.823 -19.094 1.184 1 95.44 84 PRO A O 1
ATOM 690 N N . HIS A 1 85 ? 2.814 -18.438 2.006 1 96.44 85 HIS A N 1
ATOM 691 C CA . HIS A 1 85 ? 2.592 -18.984 3.34 1 96.44 85 HIS A CA 1
ATOM 692 C C . HIS A 1 85 ? 1.331 -18.391 3.971 1 96.44 85 HIS A C 1
ATOM 694 O O . HIS A 1 85 ? 0.631 -19.078 4.719 1 96.44 85 HIS A O 1
ATOM 700 N N . SER A 1 86 ? 1.036 -17.172 3.652 1 94.19 86 SER A N 1
ATOM 701 C CA . SER A 1 86 ? -0.095 -16.484 4.277 1 94.19 86 SER A CA 1
ATOM 702 C C . SER A 1 86 ? -1.406 -16.859 3.592 1 94.19 86 SER A C 1
ATOM 704 O O . SER A 1 86 ? -2.479 -16.422 4.016 1 94.19 86 SER A O 1
ATOM 706 N N . PHE A 1 87 ? -1.344 -17.703 2.588 1 93.19 87 PHE A N 1
ATOM 707 C CA . PHE A 1 87 ? -2.547 -18.141 1.884 1 93.19 87 PHE A CA 1
ATOM 708 C C . PHE A 1 87 ? -2.789 -19.625 2.082 1 93.19 87 PHE A C 1
ATOM 710 O O . PHE A 1 87 ? -3.4 -20.281 1.233 1 93.19 87 PHE A O 1
ATOM 717 N N . PHE A 1 88 ? -2.215 -20.094 3.096 1 96.25 88 PHE A N 1
ATOM 718 C CA . PHE A 1 88 ? -2.375 -21.469 3.562 1 96.25 88 PHE A CA 1
ATOM 719 C C . PHE A 1 88 ? -3.188 -21.5 4.852 1 96.25 88 PHE A C 1
ATOM 721 O O . PHE A 1 88 ? -2.84 -20.844 5.832 1 96.25 88 PHE A O 1
ATOM 728 N N . TYR A 1 89 ? -4.328 -22.234 4.852 1 96.62 89 TYR A N 1
ATOM 729 C CA . TYR A 1 89 ? -5.293 -22.203 5.945 1 96.62 89 TYR A CA 1
ATOM 730 C C . TYR A 1 89 ? -5.605 -23.609 6.441 1 96.62 89 TYR A C 1
ATOM 732 O O . TYR A 1 89 ? -5.48 -24.578 5.691 1 96.62 89 TYR A O 1
ATOM 740 N N . LYS A 1 90 ? -6.086 -23.719 7.664 1 97.81 90 LYS A N 1
ATOM 741 C CA . LYS A 1 90 ? -6.52 -24.984 8.234 1 97.81 90 LYS A CA 1
ATOM 742 C C . LYS A 1 90 ? -7.711 -24.797 9.164 1 97.81 90 LYS A C 1
ATOM 744 O O . LYS A 1 90 ? -7.957 -23.688 9.648 1 97.81 90 LYS A O 1
ATOM 749 N N . ARG A 1 91 ? -8.422 -25.828 9.359 1 97.31 91 ARG A N 1
ATOM 750 C CA . ARG A 1 91 ? -9.516 -25.828 10.328 1 97.31 91 ARG A CA 1
ATOM 751 C C . ARG A 1 91 ? -8.977 -25.906 11.75 1 97.31 91 ARG A C 1
ATOM 753 O O . ARG A 1 91 ? -7.961 -26.547 12.008 1 97.31 91 ARG A O 1
ATOM 760 N N . THR A 1 92 ? -9.734 -25.281 12.648 1 96.12 92 THR A N 1
ATOM 761 C CA . THR A 1 92 ? -9.273 -25.25 14.031 1 96.12 92 THR A CA 1
ATOM 762 C C . THR A 1 92 ? -9.625 -26.547 14.75 1 96.12 92 THR A C 1
ATOM 764 O O . THR A 1 92 ? -9.094 -26.844 15.82 1 96.12 92 THR A O 1
ATOM 767 N N . ASP A 1 93 ? -10.516 -27.312 14.242 1 95.75 93 ASP A N 1
ATOM 768 C CA . ASP A 1 93 ? -10.961 -28.531 14.906 1 95.75 93 ASP A CA 1
ATOM 769 C C . ASP A 1 93 ? -10.156 -29.734 14.422 1 95.75 93 ASP A C 1
ATOM 771 O O . ASP A 1 93 ? -10.555 -30.891 14.641 1 95.75 93 ASP A O 1
ATOM 775 N N . THR A 1 94 ? -9.086 -29.484 13.758 1 93.81 94 THR A N 1
ATOM 776 C CA . THR A 1 94 ? -8.219 -30.562 13.305 1 93.81 94 THR A CA 1
ATOM 777 C C . THR A 1 94 ? -6.984 -30.672 14.195 1 93.81 94 THR A C 1
ATOM 779 O O . THR A 1 94 ? -6.73 -29.781 15.023 1 93.81 94 THR A O 1
ATOM 782 N N . ASP A 1 95 ? -6.266 -31.734 14.047 1 94.06 95 ASP A N 1
ATOM 783 C CA . ASP A 1 95 ? -5.035 -31.953 14.797 1 94.06 95 ASP A CA 1
ATOM 784 C C . ASP A 1 95 ? -3.807 -31.578 13.969 1 94.06 95 ASP A C 1
ATOM 786 O O . ASP A 1 95 ? -2.691 -32 14.273 1 94.06 95 ASP A O 1
ATOM 790 N N . ILE A 1 96 ? -4.043 -30.812 12.992 1 97.12 96 ILE A N 1
ATOM 791 C CA . ILE A 1 96 ? -2.969 -30.422 12.086 1 97.12 96 ILE A CA 1
ATOM 792 C C . ILE A 1 96 ? -2.117 -29.328 12.727 1 97.12 96 ILE A C 1
ATOM 794 O O . ILE A 1 96 ? -2.623 -28.25 13.055 1 97.12 96 ILE A O 1
ATOM 798 N N . GLN A 1 97 ? -0.81 -29.578 12.891 1 95.44 97 GLN A N 1
ATOM 799 C CA . GLN A 1 97 ? 0.08 -28.594 13.508 1 95.44 97 GLN A CA 1
ATOM 800 C C . GLN A 1 97 ? 1.137 -28.109 12.516 1 95.44 97 GLN A C 1
ATOM 802 O O . GLN A 1 97 ? 1.642 -27 12.641 1 95.44 97 GLN A O 1
ATOM 807 N N . LYS A 1 98 ? 1.506 -28.984 11.664 1 96.75 98 LYS A N 1
ATOM 808 C CA . LYS A 1 98 ? 2.502 -28.703 10.641 1 96.75 98 LYS A CA 1
ATOM 809 C C . LYS A 1 98 ? 2.086 -29.281 9.297 1 96.75 98 LYS A C 1
ATOM 811 O O . LYS A 1 98 ? 1.234 -30.172 9.234 1 96.75 98 LYS A O 1
ATOM 816 N N . PRO A 1 99 ? 2.654 -28.812 8.211 1 97.88 99 PRO A N 1
ATOM 817 C CA . PRO A 1 99 ? 2.221 -29.25 6.883 1 97.88 99 PRO A CA 1
ATOM 818 C C . PRO A 1 99 ? 2.33 -30.766 6.691 1 97.88 99 PRO A C 1
ATOM 820 O O . PRO A 1 99 ? 1.486 -31.359 6.027 1 97.88 99 PRO A O 1
ATOM 823 N N . ALA A 1 100 ? 3.26 -31.406 7.328 1 98.06 100 ALA A N 1
ATOM 824 C CA . ALA A 1 100 ? 3.412 -32.844 7.211 1 98.06 100 ALA A CA 1
ATOM 825 C C . ALA A 1 100 ? 2.172 -33.562 7.73 1 98.06 100 ALA A C 1
ATOM 827 O O . ALA A 1 100 ? 1.881 -34.688 7.309 1 98.06 100 ALA A O 1
ATOM 828 N N . ASP A 1 101 ? 1.439 -32.906 8.57 1 98.25 101 ASP A N 1
ATOM 829 C CA . ASP A 1 101 ? 0.245 -33.5 9.164 1 98.25 101 ASP A CA 1
ATOM 830 C C . ASP A 1 101 ? -0.904 -33.562 8.164 1 98.25 101 ASP A C 1
ATOM 832 O O . ASP A 1 101 ? -1.968 -34.094 8.453 1 98.25 101 ASP A O 1
ATOM 836 N N . LEU A 1 102 ? -0.698 -33.094 6.977 1 98.44 102 LEU A N 1
ATOM 837 C CA . LEU A 1 102 ? -1.742 -33.062 5.957 1 98.44 102 LEU A CA 1
ATOM 838 C C . LEU A 1 102 ? -1.835 -34.375 5.227 1 98.44 102 LEU A C 1
ATOM 840 O O . LEU A 1 102 ? -2.758 -34.594 4.441 1 98.44 102 LEU A O 1
ATOM 844 N N . GLU A 1 103 ? -0.876 -35.312 5.512 1 98.25 103 GLU A N 1
ATOM 845 C CA . GLU A 1 103 ? -0.965 -36.625 4.906 1 98.25 103 GLU A CA 1
ATOM 846 C C . GLU A 1 103 ? -2.244 -37.344 5.332 1 98.25 103 GLU A C 1
ATOM 848 O O . GLU A 1 103 ? -2.559 -37.406 6.523 1 98.25 103 GLU A O 1
ATOM 853 N N . GLY A 1 104 ? -2.941 -37.719 4.379 1 97.88 104 GLY A N 1
ATOM 854 C CA . GLY A 1 104 ? -4.211 -38.375 4.621 1 97.88 104 GLY A CA 1
ATOM 855 C C . GLY A 1 104 ? -5.367 -37.406 4.797 1 97.88 104 GLY A C 1
ATOM 856 O O . GLY A 1 104 ? -6.504 -37.844 5.031 1 97.88 104 GLY A O 1
ATOM 857 N N . LYS A 1 105 ? -5.098 -36.156 4.66 1 98.19 105 LYS A N 1
ATOM 858 C CA . LYS A 1 105 ? -6.125 -35.156 4.879 1 98.19 105 LYS A CA 1
ATOM 859 C C . LYS A 1 105 ? -6.633 -34.594 3.555 1 98.19 105 LYS A C 1
ATOM 861 O O . LYS A 1 105 ? -6.059 -34.844 2.498 1 98.19 105 LYS A O 1
ATOM 866 N N . LYS A 1 106 ? -7.758 -33.906 3.604 1 97.75 106 LYS A N 1
ATOM 867 C CA . LYS A 1 106 ? -8.367 -33.25 2.445 1 97.75 106 LYS A CA 1
ATOM 868 C C . LYS A 1 106 ? -7.926 -31.797 2.332 1 97.75 106 LYS A C 1
ATOM 870 O O . LYS A 1 106 ? -8.195 -31 3.225 1 97.75 106 LYS A O 1
ATOM 875 N N . VAL A 1 107 ? -7.27 -31.5 1.268 1 97.94 107 VAL A N 1
ATOM 876 C CA . VAL A 1 107 ? -6.75 -30.141 1.084 1 97.94 107 VAL A CA 1
ATOM 877 C C . VAL A 1 107 ? -7.324 -29.531 -0.193 1 97.94 107 VAL A C 1
ATOM 879 O O . VAL A 1 107 ? -7.238 -30.141 -1.268 1 97.94 107 VAL A O 1
ATOM 882 N N . GLY A 1 108 ? -7.941 -28.359 -0.024 1 95.94 108 GLY A N 1
ATOM 883 C CA . GLY A 1 108 ? -8.453 -27.641 -1.174 1 95.94 108 GLY A CA 1
ATOM 884 C C . GLY A 1 108 ? -7.418 -26.719 -1.806 1 95.94 108 GLY A C 1
ATOM 885 O O . GLY A 1 108 ? -6.625 -26.094 -1.102 1 95.94 108 GLY A O 1
ATOM 886 N N . ILE A 1 109 ? -7.395 -26.656 -3.117 1 94.81 109 ILE A N 1
ATOM 887 C CA . ILE A 1 109 ? -6.555 -25.75 -3.887 1 94.81 109 ILE A CA 1
ATOM 888 C C . ILE A 1 109 ? -7.383 -25.094 -4.992 1 94.81 109 ILE A C 1
ATOM 890 O O . ILE A 1 109 ? -8.508 -25.516 -5.273 1 94.81 109 ILE A O 1
ATOM 894 N N . GLN A 1 110 ? -6.84 -24 -5.555 1 91.62 110 GLN A N 1
ATOM 895 C CA . GLN A 1 110 ? -7.539 -23.406 -6.684 1 91.62 110 GLN A CA 1
ATOM 896 C C . GLN A 1 110 ? -7.488 -24.297 -7.914 1 91.62 110 GLN A C 1
ATOM 898 O O . GLN A 1 110 ? -8.531 -24.641 -8.484 1 91.62 110 GLN A O 1
ATOM 903 N N . SER A 1 111 ? -6.371 -24.672 -8.336 1 92.75 111 SER A N 1
ATOM 904 C CA . SER A 1 111 ? -6.09 -25.688 -9.359 1 92.75 111 SER A CA 1
ATOM 905 C C . SER A 1 111 ? -4.691 -26.266 -9.188 1 92.75 111 SER A C 1
ATOM 907 O O . SER A 1 111 ? -3.869 -25.719 -8.453 1 92.75 111 SER A O 1
ATOM 909 N N . TRP A 1 112 ? -4.492 -27.391 -9.844 1 95.94 112 TRP A N 1
ATOM 910 C CA . TRP A 1 112 ? -3.176 -28.016 -9.75 1 95.94 112 TRP A CA 1
ATOM 911 C C . TRP A 1 112 ? -2.113 -27.125 -10.406 1 95.94 112 TRP A C 1
ATOM 913 O O . TRP A 1 112 ? -0.945 -27.172 -10.016 1 95.94 112 TRP A O 1
ATOM 923 N N . GLN A 1 113 ? -2.596 -26.234 -11.328 1 96.19 113 GLN A N 1
ATOM 924 C CA . GLN A 1 113 ? -1.703 -25.453 -12.188 1 96.19 113 GLN A CA 1
ATOM 925 C C . GLN A 1 113 ? -1.568 -24.016 -11.695 1 96.19 113 GLN A C 1
ATOM 927 O O . GLN A 1 113 ? -0.837 -23.219 -12.281 1 96.19 113 GLN A O 1
ATOM 932 N N . THR A 1 114 ? -2.314 -23.625 -10.648 1 94.25 114 THR A N 1
ATOM 933 C CA . THR A 1 114 ? -2.176 -22.266 -10.125 1 94.25 114 THR A CA 1
ATOM 934 C C . THR A 1 114 ? -0.783 -22.062 -9.539 1 94.25 114 THR A C 1
ATOM 936 O O . THR A 1 114 ? -0.345 -22.812 -8.672 1 94.25 114 THR A O 1
ATOM 939 N N . THR A 1 115 ? -0.145 -20.953 -9.938 1 96.5 115 THR A N 1
ATOM 940 C CA . THR A 1 115 ? 1.261 -20.734 -9.617 1 96.5 115 THR A CA 1
ATOM 941 C C . THR A 1 115 ? 1.474 -20.719 -8.102 1 96.5 115 THR A C 1
ATOM 943 O O . THR A 1 115 ? 2.402 -21.344 -7.598 1 96.5 115 THR A O 1
ATOM 946 N N . ARG A 1 116 ? 0.643 -20.047 -7.406 1 94.56 116 ARG A N 1
ATOM 947 C CA . ARG A 1 116 ? 0.779 -19.969 -5.953 1 94.56 116 ARG A CA 1
ATOM 948 C C . ARG A 1 116 ? 0.658 -21.359 -5.316 1 94.56 116 ARG A C 1
ATOM 950 O O . ARG A 1 116 ? 1.358 -21.656 -4.352 1 94.56 116 ARG A O 1
ATOM 957 N N . ASP A 1 117 ? -0.218 -22.156 -5.855 1 96.62 117 ASP A N 1
ATOM 958 C CA . ASP A 1 117 ? -0.377 -23.516 -5.352 1 96.62 117 ASP A CA 1
ATOM 959 C C . ASP A 1 117 ? 0.873 -24.344 -5.617 1 96.62 117 ASP A C 1
ATOM 961 O O . ASP A 1 117 ? 1.302 -25.125 -4.758 1 96.62 117 ASP A O 1
ATOM 965 N N . VAL A 1 118 ? 1.417 -24.172 -6.773 1 98.12 118 VAL A N 1
ATOM 966 C CA . VAL A 1 118 ? 2.627 -24.906 -7.125 1 98.12 118 VAL A CA 1
ATOM 967 C C . VAL A 1 118 ? 3.756 -24.531 -6.168 1 98.12 118 VAL A C 1
ATOM 969 O O . VAL A 1 118 ? 4.473 -25.406 -5.668 1 98.12 118 VAL A O 1
ATOM 972 N N . TRP A 1 119 ? 3.895 -23.25 -5.906 1 98.38 119 TRP A N 1
ATOM 973 C CA . TRP A 1 119 ? 4.898 -22.781 -4.961 1 98.38 119 TRP A CA 1
ATOM 974 C C . TRP A 1 119 ? 4.688 -23.391 -3.582 1 98.38 119 TRP A C 1
ATOM 976 O O . TRP A 1 119 ? 5.621 -23.953 -2.998 1 98.38 119 TRP A O 1
ATOM 986 N N . MET A 1 120 ? 3.469 -23.297 -3.088 1 97.94 120 MET A N 1
ATOM 987 C CA . MET A 1 120 ? 3.23 -23.734 -1.713 1 97.94 120 MET A CA 1
ATOM 988 C C . MET A 1 120 ? 3.42 -25.234 -1.573 1 97.94 120 MET A C 1
ATOM 990 O O . MET A 1 120 ? 3.98 -25.703 -0.582 1 97.94 120 MET A O 1
ATOM 994 N N . ARG A 1 121 ? 2.955 -25.969 -2.555 1 98.31 121 ARG A N 1
ATOM 995 C CA . ARG A 1 121 ? 3.174 -27.406 -2.529 1 98.31 121 ARG A CA 1
ATOM 996 C C . ARG A 1 121 ? 4.664 -27.734 -2.557 1 98.31 121 ARG A C 1
ATOM 998 O O . ARG A 1 121 ? 5.129 -28.594 -1.808 1 98.31 121 ARG A O 1
ATOM 1005 N N . GLY A 1 122 ? 5.406 -27.094 -3.439 1 98.62 122 GLY A N 1
ATOM 1006 C CA . GLY A 1 122 ? 6.844 -27.312 -3.504 1 98.62 122 GLY A CA 1
ATOM 1007 C C . GLY A 1 122 ? 7.555 -26.969 -2.209 1 98.62 122 GLY A C 1
ATOM 1008 O O . GLY A 1 122 ? 8.406 -27.734 -1.743 1 98.62 122 GLY A O 1
ATOM 1009 N N . ILE A 1 123 ? 7.188 -25.844 -1.618 1 98.56 123 ILE A N 1
ATOM 1010 C CA . ILE A 1 123 ? 7.789 -25.406 -0.366 1 98.56 123 ILE A CA 1
ATOM 1011 C C . ILE A 1 123 ? 7.43 -26.375 0.753 1 98.56 123 ILE A C 1
ATOM 1013 O O . ILE A 1 123 ? 8.289 -26.75 1.559 1 98.56 123 ILE A O 1
ATOM 1017 N N . ALA A 1 124 ? 6.156 -26.812 0.775 1 98.38 124 ALA A N 1
ATOM 1018 C CA . ALA A 1 124 ? 5.707 -27.75 1.804 1 98.38 124 ALA A CA 1
ATOM 1019 C C . ALA A 1 124 ? 6.492 -29.062 1.734 1 98.38 124 ALA A C 1
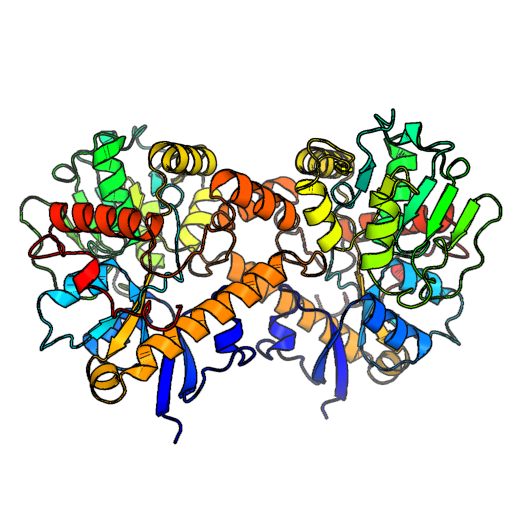ATOM 1021 O O . ALA A 1 124 ? 6.859 -29.625 2.768 1 98.38 124 ALA A O 1
ATOM 1022 N N . ARG A 1 125 ? 6.707 -29.516 0.564 1 98.31 125 ARG A N 1
ATOM 1023 C CA . ARG A 1 125 ? 7.477 -30.734 0.375 1 98.31 125 ARG A CA 1
ATOM 1024 C C . ARG A 1 125 ? 8.93 -30.547 0.811 1 98.31 125 ARG A C 1
ATOM 1026 O O . ARG A 1 125 ? 9.461 -31.344 1.571 1 98.31 125 ARG A O 1
ATOM 1033 N N . GLU A 1 126 ? 9.516 -29.5 0.41 1 98 126 GLU A N 1
ATOM 1034 C CA . GLU A 1 126 ? 10.953 -29.297 0.548 1 98 126 GLU A CA 1
ATOM 1035 C C . GLU A 1 126 ? 11.32 -28.891 1.97 1 98 126 GLU A C 1
ATOM 1037 O O . GLU A 1 126 ? 12.352 -29.312 2.5 1 98 126 GLU A O 1
ATOM 1042 N N . TYR A 1 127 ? 10.461 -28.109 2.652 1 97.44 127 TYR A N 1
ATOM 1043 C CA . TYR A 1 127 ? 10.883 -27.484 3.9 1 97.44 127 TYR A CA 1
ATOM 1044 C C . TYR A 1 127 ? 10.039 -27.984 5.07 1 97.44 127 TYR A C 1
ATOM 1046 O O . TYR A 1 127 ? 10.406 -27.781 6.234 1 97.44 127 TYR A O 1
ATOM 1054 N N . TYR A 1 128 ? 8.922 -28.656 4.715 1 97.44 128 TYR A N 1
ATOM 1055 C CA . TYR A 1 128 ? 8.055 -29.047 5.816 1 97.44 128 TYR A CA 1
ATOM 1056 C C . TYR A 1 128 ? 7.746 -30.547 5.758 1 97.44 128 TYR A C 1
ATOM 1058 O O . TYR A 1 128 ? 6.816 -31.016 6.414 1 97.44 128 TYR A O 1
ATOM 1066 N N . ASP A 1 129 ? 8.391 -31.281 4.863 1 97.56 129 ASP A N 1
ATOM 1067 C CA . ASP A 1 129 ? 8.383 -32.719 4.777 1 97.56 129 ASP A CA 1
ATOM 1068 C C . ASP A 1 129 ? 7 -33.25 4.414 1 97.56 129 ASP A C 1
ATOM 1070 O O . ASP A 1 129 ? 6.559 -34.281 4.938 1 97.56 129 ASP A O 1
ATOM 1074 N N . LEU A 1 130 ? 6.27 -32.531 3.678 1 98.44 130 LEU A N 1
ATOM 1075 C CA . LEU A 1 130 ? 4.965 -33 3.225 1 98.44 130 LEU A CA 1
ATOM 1076 C C . LEU A 1 130 ? 5.105 -33.906 1.993 1 98.44 130 LEU A C 1
ATOM 1078 O O . LEU A 1 130 ? 5.668 -33.469 0.98 1 98.44 130 LEU A O 1
ATOM 1082 N N . ASP A 1 131 ? 4.617 -35.062 2.105 1 98.56 131 ASP A N 1
ATOM 1083 C CA . ASP A 1 131 ? 4.512 -35.938 0.934 1 98.56 131 ASP A CA 1
ATOM 1084 C C . ASP A 1 131 ? 3.238 -35.656 0.145 1 98.56 131 ASP A C 1
ATOM 1086 O O . ASP A 1 131 ? 2.146 -36.062 0.544 1 98.56 131 ASP A O 1
ATOM 1090 N N . LEU A 1 132 ? 3.375 -35.031 -0.964 1 98.44 132 LEU A N 1
ATOM 1091 C CA . LEU A 1 132 ? 2.244 -34.562 -1.761 1 98.44 132 LEU A CA 1
ATOM 1092 C C . LEU A 1 132 ? 1.402 -35.75 -2.252 1 98.44 132 LEU A C 1
ATOM 1094 O O . LEU A 1 132 ? 0.225 -35.562 -2.576 1 98.44 132 LEU A O 1
ATOM 1098 N N . THR A 1 133 ? 1.976 -36.938 -2.338 1 98.31 133 THR A N 1
ATOM 1099 C CA . THR A 1 133 ? 1.29 -38.094 -2.889 1 98.31 133 THR A CA 1
ATOM 1100 C C . THR A 1 133 ? 0.352 -38.719 -1.854 1 98.31 133 THR A C 1
ATOM 1102 O O . THR A 1 133 ? -0.479 -39.562 -2.188 1 98.31 133 THR A O 1
ATOM 1105 N N . LYS A 1 134 ? 0.451 -38.219 -0.649 1 98.56 134 LYS A N 1
ATOM 1106 C CA . LYS A 1 134 ? -0.346 -38.812 0.434 1 98.56 134 LYS A CA 1
ATOM 1107 C C . LYS A 1 134 ? -1.461 -37.844 0.855 1 98.56 134 LYS A C 1
ATOM 1109 O O . LYS A 1 134 ? -2.074 -38.031 1.908 1 98.56 134 LYS A O 1
ATOM 1114 N N . VAL A 1 135 ? -1.663 -36.875 0.134 1 98.56 135 VAL A N 1
ATOM 1115 C CA . VAL A 1 135 ? -2.705 -35.875 0.404 1 98.56 135 VAL A CA 1
ATOM 1116 C C . VAL A 1 135 ? -3.865 -36.062 -0.569 1 98.56 135 VAL A C 1
ATOM 1118 O O . VAL A 1 135 ? -3.658 -36.438 -1.728 1 98.56 135 VAL A O 1
ATOM 1121 N N . HIS A 1 136 ? -5.102 -35.906 -0.13 1 98.06 136 HIS A N 1
ATOM 1122 C CA . HIS A 1 136 ? -6.266 -35.844 -1.012 1 98.06 136 HIS A CA 1
ATOM 1123 C C . HIS A 1 136 ? -6.531 -34.406 -1.472 1 98.06 136 HIS A C 1
ATOM 1125 O O . HIS A 1 136 ? -7.078 -33.594 -0.718 1 98.06 136 HIS A O 1
ATOM 1131 N N . TRP A 1 137 ? -6.156 -34.125 -2.689 1 97.56 137 TRP A N 1
ATOM 1132 C CA . TRP A 1 137 ? -6.258 -32.75 -3.211 1 97.56 137 TRP A CA 1
ATOM 1133 C C . TRP A 1 137 ? -7.617 -32.531 -3.867 1 97.56 137 TRP A C 1
ATOM 1135 O O . TRP A 1 137 ? -8.109 -33.375 -4.605 1 97.56 137 TRP A O 1
ATOM 1145 N N . TYR A 1 138 ? -8.18 -31.453 -3.578 1 95.38 138 TYR A N 1
ATOM 1146 C CA . TYR A 1 138 ? -9.445 -31.031 -4.176 1 95.38 138 TYR A CA 1
ATOM 1147 C C . TYR A 1 138 ? -9.297 -29.703 -4.902 1 95.38 138 TYR A C 1
ATOM 1149 O O . TYR A 1 138 ? -8.984 -28.688 -4.281 1 95.38 138 TYR A O 1
ATOM 1157 N N . GLN A 1 139 ? -9.461 -29.672 -6.129 1 92.94 139 GLN A N 1
ATOM 1158 C CA . GLN A 1 139 ? -9.258 -28.438 -6.891 1 92.94 139 GLN A CA 1
ATOM 1159 C C . GLN A 1 139 ? -10.586 -27.75 -7.191 1 92.94 139 GLN A C 1
ATOM 1161 O O . GLN A 1 139 ? -11.57 -28.406 -7.527 1 92.94 139 GLN A O 1
ATOM 1166 N N . ARG A 1 140 ? -10.594 -26.453 -7.086 1 89.31 140 ARG A N 1
ATOM 1167 C CA . ARG A 1 140 ? -11.797 -25.641 -7.254 1 89.31 140 ARG A CA 1
ATOM 1168 C C . ARG A 1 140 ? -12.094 -25.406 -8.734 1 89.31 140 ARG A C 1
ATOM 1170 O O . ARG A 1 140 ? -13.25 -25.281 -9.125 1 89.31 140 ARG A O 1
ATOM 1177 N N . LYS A 1 141 ? -11.047 -25.312 -9.562 1 86.81 141 LYS A N 1
ATOM 1178 C CA . LYS A 1 141 ? -11.234 -25.031 -10.977 1 86.81 141 LYS A CA 1
ATOM 1179 C C . LYS A 1 141 ? -10.297 -25.875 -11.836 1 86.81 141 LYS A C 1
ATOM 1181 O O . LYS A 1 141 ? -9.367 -26.5 -11.32 1 86.81 141 LYS A O 1
ATOM 1186 N N . GLU A 1 142 ? -10.617 -25.812 -13.148 1 87.56 142 GLU A N 1
ATOM 1187 C CA . GLU A 1 142 ? -9.773 -26.531 -14.109 1 87.56 142 GLU A CA 1
ATOM 1188 C C . GLU A 1 142 ? -8.477 -25.766 -14.375 1 87.56 142 GLU A C 1
ATOM 1190 O O . GLU A 1 142 ? -8.375 -24.578 -14.055 1 87.56 142 GLU A O 1
ATOM 1195 N N . ASN A 1 143 ? -7.547 -26.516 -14.836 1 91.38 143 ASN A N 1
ATOM 1196 C CA . ASN A 1 143 ? -6.289 -25.891 -15.227 1 91.38 143 ASN A CA 1
ATOM 1197 C C . ASN A 1 143 ? -6.457 -25.031 -16.469 1 91.38 143 ASN A C 1
ATOM 1199 O O . ASN A 1 143 ? -7.328 -25.297 -17.312 1 91.38 143 ASN A O 1
ATOM 1203 N N . ASP A 1 144 ? -5.711 -23.984 -16.578 1 90.5 144 ASP A N 1
ATOM 1204 C CA . ASP A 1 144 ? -5.77 -23.094 -17.734 1 90.5 144 ASP A CA 1
ATOM 1205 C C . ASP A 1 144 ? -5.324 -23.812 -19 1 90.5 144 ASP A C 1
ATOM 1207 O O . ASP A 1 144 ? -5.883 -23.578 -20.078 1 90.5 144 ASP A O 1
ATOM 1211 N N . VAL A 1 145 ? -4.27 -24.547 -18.875 1 92.94 145 VAL A N 1
ATOM 1212 C CA . VAL A 1 145 ? -3.717 -25.406 -19.922 1 92.94 145 VAL A CA 1
ATOM 1213 C C . VAL A 1 145 ? -3.881 -26.875 -19.531 1 92.94 145 VAL A C 1
ATOM 1215 O O . VAL A 1 145 ? -3.549 -27.266 -18.406 1 92.94 145 VAL A O 1
ATOM 1218 N N . PRO A 1 146 ? -4.43 -27.594 -20.438 1 91.62 146 PRO A N 1
ATOM 1219 C CA . PRO A 1 146 ? -4.629 -29 -20.094 1 91.62 146 PRO A CA 1
ATOM 1220 C C . PRO A 1 146 ? -3.338 -29.688 -19.641 1 91.62 146 PRO A C 1
ATOM 1222 O O . PRO A 1 146 ? -2.275 -29.453 -20.219 1 91.62 146 PRO A O 1
ATOM 1225 N N . LEU A 1 147 ? -3.492 -30.484 -18.594 1 91.12 147 LEU A N 1
ATOM 1226 C CA . LEU A 1 147 ? -2.365 -31.219 -18.031 1 91.12 147 LEU A CA 1
ATOM 1227 C C . LEU A 1 147 ? -2.658 -32.719 -18 1 91.12 147 LEU A C 1
ATOM 1229 O O . LEU A 1 147 ? -3.816 -33.125 -17.891 1 91.12 147 LEU A O 1
ATOM 1233 N N . SER A 1 148 ? -1.599 -33.469 -18.234 1 87.94 148 SER A N 1
ATOM 1234 C CA . SER A 1 148 ? -1.627 -34.875 -17.859 1 87.94 148 SER A CA 1
ATOM 1235 C C . SER A 1 148 ? -1.022 -35.094 -16.469 1 87.94 148 SER A C 1
ATOM 1237 O O . SER A 1 148 ? 0.193 -35.25 -16.328 1 87.94 148 SER A O 1
ATOM 1239 N N . ILE A 1 149 ? -1.833 -35.062 -15.5 1 87.5 149 ILE A N 1
ATOM 1240 C CA . ILE A 1 149 ? -1.363 -35.125 -14.117 1 87.5 149 ILE A CA 1
ATOM 1241 C C . ILE A 1 149 ? -0.88 -36.562 -13.828 1 87.5 149 ILE A C 1
ATOM 1243 O O . ILE A 1 149 ? -1.576 -37.531 -14.125 1 87.5 149 ILE A O 1
ATOM 1247 N N . PRO A 1 150 ? 0.251 -36.688 -13.164 1 90.94 150 PRO A N 1
ATOM 1248 C CA . PRO A 1 150 ? 0.746 -38 -12.805 1 90.94 150 PRO A CA 1
ATOM 1249 C C . PRO A 1 150 ? -0.204 -38.75 -11.875 1 90.94 150 PRO A C 1
ATOM 1251 O O . PRO A 1 150 ? -0.809 -38.156 -10.984 1 90.94 150 PRO A O 1
ATOM 1254 N N . ASP A 1 151 ? -0.242 -40 -11.992 1 93.31 151 ASP A N 1
ATOM 1255 C CA . ASP A 1 151 ? -1.177 -40.844 -11.266 1 93.31 151 ASP A CA 1
ATOM 1256 C C . ASP A 1 151 ? -0.846 -40.875 -9.773 1 93.31 151 ASP A C 1
ATOM 1258 O O . ASP A 1 151 ? -1.703 -41.188 -8.945 1 93.31 151 ASP A O 1
ATOM 1262 N N . ARG A 1 152 ? 0.297 -40.5 -9.477 1 95.81 152 ARG A N 1
ATOM 1263 C CA . ARG A 1 152 ? 0.722 -40.594 -8.086 1 95.81 152 ARG A CA 1
ATOM 1264 C C . ARG A 1 152 ? 0.016 -39.562 -7.227 1 95.81 152 ARG A C 1
ATOM 1266 O O . ARG A 1 152 ? 0.02 -39.656 -5.996 1 95.81 152 ARG A O 1
ATOM 1273 N N . TYR A 1 153 ? -0.507 -38.562 -7.828 1 96.94 153 TYR A N 1
ATOM 1274 C CA . TYR A 1 153 ? -1.241 -37.531 -7.074 1 96.94 153 TYR A CA 1
ATOM 1275 C C . TYR A 1 153 ? -2.738 -37.812 -7.102 1 96.94 153 TYR A C 1
ATOM 1277 O O . TYR A 1 153 ? -3.299 -38.156 -8.148 1 96.94 153 TYR A O 1
ATOM 1285 N N . ASP A 1 154 ? -3.396 -37.75 -5.98 1 96.81 154 ASP A N 1
ATOM 1286 C CA . ASP A 1 154 ? -4.848 -37.875 -5.848 1 96.81 154 ASP A CA 1
ATOM 1287 C C . ASP A 1 154 ? -5.523 -36.5 -5.977 1 96.81 154 ASP A C 1
ATOM 1289 O O . ASP A 1 154 ? -5.621 -35.75 -5 1 96.81 154 ASP A O 1
ATOM 1293 N N . ILE A 1 155 ? -6 -36.219 -7.121 1 95.44 155 ILE A N 1
ATOM 1294 C CA . ILE A 1 155 ? -6.594 -34.938 -7.398 1 95.44 155 ILE A CA 1
ATOM 1295 C C . ILE A 1 155 ? -8.047 -35.094 -7.844 1 95.44 155 ILE A C 1
ATOM 1297 O O . ILE A 1 155 ? -8.328 -35.844 -8.781 1 95.44 155 ILE A O 1
ATOM 1301 N N . GLN A 1 156 ? -8.93 -34.469 -7.191 1 92.5 156 GLN A N 1
ATOM 1302 C CA . GLN A 1 156 ? -10.352 -34.562 -7.496 1 92.5 156 GLN A CA 1
ATOM 1303 C C . GLN A 1 156 ? -10.977 -33.156 -7.543 1 92.5 156 GLN A C 1
ATOM 1305 O O . GLN A 1 156 ? -10.445 -32.219 -6.965 1 92.5 156 GLN A O 1
ATOM 1310 N N . PRO A 1 157 ? -12.039 -33.062 -8.289 1 90.94 157 PRO A N 1
ATOM 1311 C CA . PRO A 1 157 ? -12.758 -31.781 -8.227 1 90.94 157 PRO A CA 1
ATOM 1312 C C . PRO A 1 157 ? -13.477 -31.578 -6.895 1 90.94 157 PRO A C 1
ATOM 1314 O O . PRO A 1 157 ? -13.836 -32.531 -6.223 1 90.94 157 PRO A O 1
ATOM 1317 N N . LEU A 1 158 ? -13.625 -30.312 -6.492 1 89.38 158 LEU A N 1
ATOM 1318 C CA . LEU A 1 158 ? -14.453 -30.016 -5.328 1 89.38 158 LEU A CA 1
ATOM 1319 C C . LEU A 1 158 ? -15.859 -30.562 -5.508 1 89.38 158 LEU A C 1
ATOM 1321 O O . LEU A 1 158 ? -16.375 -30.625 -6.629 1 89.38 158 LEU A O 1
ATOM 1325 N N . PRO A 1 159 ? -16.438 -31.078 -4.457 1 75.88 159 PRO A N 1
ATOM 1326 C CA . PRO A 1 159 ? -17.828 -31.531 -4.543 1 75.88 159 PRO A CA 1
ATOM 1327 C C . PRO A 1 159 ? -18.766 -30.484 -5.121 1 75.88 159 PRO A C 1
ATOM 1329 O O . PRO A 1 159 ? -18.562 -29.281 -4.883 1 75.88 159 PRO A O 1
ATOM 1332 N N . GLU A 1 160 ? -19.484 -30.922 -6.285 1 65.88 160 GLU A N 1
ATOM 1333 C CA . GLU A 1 160 ? -20.312 -30.141 -7.195 1 65.88 160 GLU A CA 1
ATOM 1334 C C . GLU A 1 160 ? -21.266 -29.234 -6.43 1 65.88 160 GLU A C 1
ATOM 1336 O O . GLU A 1 160 ? -21.922 -29.672 -5.477 1 65.88 160 GLU A O 1
ATOM 1341 N N . LYS A 1 161 ? -21.047 -28.078 -6.23 1 56.09 161 LYS A N 1
ATOM 1342 C CA . LYS A 1 161 ? -22.188 -27.203 -6.023 1 56.09 161 LYS A CA 1
ATOM 1343 C C . LYS A 1 161 ? -22.641 -26.562 -7.336 1 56.09 161 LYS A C 1
ATOM 1345 O O . LYS A 1 161 ? -21.797 -26.156 -8.148 1 56.09 161 LYS A O 1
ATOM 1350 N N . PRO A 1 162 ? -23.734 -26.984 -7.906 1 48.09 162 PRO A N 1
ATOM 1351 C CA . PRO A 1 162 ? -24.203 -26.703 -9.266 1 48.09 162 PRO A CA 1
ATOM 1352 C C . PRO A 1 162 ? -23.562 -25.469 -9.875 1 48.09 162 PRO A C 1
ATOM 1354 O O . PRO A 1 162 ? -23.156 -25.484 -11.047 1 48.09 162 PRO A O 1
ATOM 1357 N N . GLU A 1 163 ? -23.906 -24.25 -9.414 1 46.88 163 GLU A N 1
ATOM 1358 C CA . GLU A 1 163 ? -23.891 -23.016 -10.188 1 46.88 163 GLU A CA 1
ATOM 1359 C C . GLU A 1 163 ? -22.469 -22.484 -10.375 1 46.88 163 GLU A C 1
ATOM 1361 O O . GLU A 1 163 ? -22.203 -21.672 -11.266 1 46.88 163 GLU A O 1
ATOM 1366 N N . SER A 1 164 ? -21.344 -22.469 -9.453 1 51.12 164 SER A N 1
ATOM 1367 C CA . SER A 1 164 ? -20.344 -21.422 -9.461 1 51.12 164 SER A CA 1
ATOM 1368 C C . SER A 1 164 ? -18.922 -22 -9.492 1 51.12 164 SER A C 1
ATOM 1370 O O . SER A 1 164 ? -18.25 -22.047 -8.453 1 51.12 164 SER A O 1
ATOM 1372 N N . VAL A 1 165 ? -18.656 -22.953 -10.398 1 49.09 165 VAL A N 1
ATOM 1373 C CA . VAL A 1 165 ? -17.359 -23.609 -10.383 1 49.09 165 VAL A CA 1
ATOM 1374 C C . VAL A 1 165 ? -16.25 -22.562 -10.18 1 49.09 165 VAL A C 1
ATOM 1376 O O . VAL A 1 165 ? -15.281 -22.812 -9.469 1 49.09 165 VAL A O 1
ATOM 1379 N N . ASP A 1 166 ? -16.266 -21.531 -10.992 1 60.09 166 ASP A N 1
ATOM 1380 C CA . ASP A 1 166 ? -15.172 -20.562 -10.984 1 60.09 166 ASP A CA 1
ATOM 1381 C C . ASP A 1 166 ? -15.391 -19.484 -9.922 1 60.09 166 ASP A C 1
ATOM 1383 O O . ASP A 1 166 ? -14.641 -18.516 -9.859 1 60.09 166 ASP A O 1
ATOM 1387 N N . ASP A 1 167 ? -16.344 -19.906 -9.117 1 67.44 167 ASP A N 1
ATOM 1388 C CA . ASP A 1 167 ? -16.641 -18.906 -8.102 1 67.44 167 ASP A CA 1
ATOM 1389 C C . ASP A 1 167 ? -15.711 -19.062 -6.898 1 67.44 167 ASP A C 1
ATOM 1391 O O . ASP A 1 167 ? -15.695 -20.109 -6.246 1 67.44 167 ASP A O 1
ATOM 1395 N N . PRO A 1 168 ? -14.945 -18.156 -6.605 1 68.56 168 PRO A N 1
ATOM 1396 C CA . PRO A 1 168 ? -14.023 -18.234 -5.473 1 68.56 168 PRO A CA 1
ATOM 1397 C C . PRO A 1 168 ? -14.734 -18.531 -4.152 1 68.56 168 PRO A C 1
ATOM 1399 O O . PRO A 1 168 ? -14.117 -19.047 -3.217 1 68.56 168 PRO A O 1
ATOM 1402 N N . ASP A 1 169 ? -16 -18.391 -4.203 1 75.56 169 ASP A N 1
ATOM 1403 C CA . ASP A 1 169 ? -16.75 -18.562 -2.961 1 75.56 169 ASP A CA 1
ATOM 1404 C C . ASP A 1 169 ? -17.016 -20.047 -2.691 1 75.56 169 ASP A C 1
ATOM 1406 O O . ASP A 1 169 ? -17.25 -20.438 -1.549 1 75.56 169 ASP A O 1
ATOM 1410 N N . THR A 1 170 ? -16.844 -20.797 -3.695 1 81.31 170 THR A N 1
ATOM 1411 C CA . THR A 1 170 ? -17.172 -22.219 -3.547 1 81.31 170 THR A CA 1
ATOM 1412 C C . THR A 1 170 ? -16.188 -22.891 -2.59 1 81.31 170 THR A C 1
ATOM 1414 O O . THR A 1 170 ? -16.609 -23.578 -1.652 1 81.31 170 THR A O 1
ATOM 1417 N N . ILE A 1 171 ? -14.938 -22.719 -2.762 1 89.12 171 ILE A N 1
ATOM 1418 C CA . ILE A 1 171 ? -13.938 -23.375 -1.929 1 89.12 171 ILE A CA 1
ATOM 1419 C C . ILE A 1 171 ? -14.047 -22.875 -0.492 1 89.12 171 ILE A C 1
ATOM 1421 O O . ILE A 1 171 ? -13.828 -23.625 0.458 1 89.12 171 ILE A O 1
ATOM 1425 N N . THR A 1 172 ? -14.398 -21.625 -0.361 1 88.94 172 THR A N 1
ATOM 1426 C CA . THR A 1 172 ? -14.594 -21.062 0.966 1 88.94 172 THR A CA 1
ATOM 1427 C C . THR A 1 172 ? -15.727 -21.766 1.701 1 88.94 172 THR A C 1
ATOM 1429 O O . THR A 1 172 ? -15.578 -22.141 2.867 1 88.94 172 THR A O 1
ATOM 1432 N N . GLU A 1 173 ? -16.812 -21.953 1.018 1 88.62 173 GLU A N 1
ATOM 1433 C CA . GLU A 1 173 ? -17.969 -22.609 1.609 1 88.62 173 GLU A CA 1
ATOM 1434 C C . GLU A 1 173 ? -17.641 -24.062 1.983 1 88.62 173 GLU A C 1
ATOM 1436 O O . GLU A 1 173 ? -17.969 -24.5 3.088 1 88.62 173 GLU A O 1
ATOM 1441 N N . VAL A 1 174 ? -17.047 -24.781 1.081 1 91 174 VAL A N 1
ATOM 1442 C CA . VAL A 1 174 ? -16.703 -26.188 1.3 1 91 174 VAL A CA 1
ATOM 1443 C C . VAL A 1 174 ? -15.742 -26.312 2.484 1 91 174 VAL A C 1
ATOM 1445 O O . VAL A 1 174 ? -15.875 -27.219 3.305 1 91 174 VAL A O 1
ATOM 1448 N N . PHE A 1 175 ? -14.852 -25.391 2.6 1 93.88 175 PHE A N 1
ATOM 1449 C CA . PHE A 1 175 ? -13.867 -25.359 3.678 1 93.88 175 PHE A CA 1
ATOM 1450 C C . PHE A 1 175 ? -14.547 -25.094 5.02 1 93.88 175 PHE A C 1
ATOM 1452 O O . PHE A 1 175 ? -14.32 -25.828 5.984 1 93.88 175 PHE A O 1
ATOM 1459 N N . PHE A 1 176 ? -15.398 -24.172 5.066 1 92.94 176 PHE A N 1
ATOM 1460 C CA . PHE A 1 176 ? -16.047 -23.781 6.316 1 92.94 176 PHE A CA 1
ATOM 1461 C C . PHE A 1 176 ? -17.109 -24.797 6.719 1 92.94 176 PHE A C 1
ATOM 1463 O O . PHE A 1 176 ? -17.453 -24.906 7.898 1 92.94 176 PHE A O 1
ATOM 1470 N N . ASP A 1 177 ? -17.625 -25.562 5.75 1 91.81 177 ASP A N 1
ATOM 1471 C CA . ASP A 1 177 ? -18.578 -26.641 6.027 1 91.81 177 ASP A CA 1
ATOM 1472 C C . ASP A 1 177 ? -17.875 -27.859 6.617 1 91.81 177 ASP A C 1
ATOM 1474 O O . ASP A 1 177 ? -18.531 -28.797 7.055 1 91.81 177 ASP A O 1
ATOM 1478 N N . GLY A 1 178 ? -16.578 -27.875 6.566 1 93.5 178 GLY A N 1
ATOM 1479 C CA . GLY A 1 178 ? -15.812 -28.938 7.203 1 93.5 178 GLY A CA 1
ATOM 1480 C C . GLY A 1 178 ? -15.469 -30.062 6.258 1 93.5 178 GLY A C 1
ATOM 1481 O O . GLY A 1 178 ? -15.023 -31.125 6.695 1 93.5 178 GLY A O 1
ATOM 1482 N N . GLU A 1 179 ? -15.617 -29.844 4.992 1 94.25 179 GLU A N 1
ATOM 1483 C CA . GLU A 1 179 ? -15.367 -30.891 4.004 1 94.25 179 GLU A CA 1
ATOM 1484 C C . GLU A 1 179 ? -13.891 -30.938 3.602 1 94.25 179 GLU A C 1
ATOM 1486 O O . GLU A 1 179 ? -13.438 -31.891 2.969 1 94.25 179 GLU A O 1
ATOM 1491 N N . LEU A 1 180 ? -13.18 -29.891 3.934 1 96.44 180 LEU A N 1
ATOM 1492 C CA . LEU A 1 180 ? -11.734 -29.812 3.748 1 96.44 180 LEU A CA 1
ATOM 1493 C C . LEU A 1 180 ? -11.031 -29.547 5.074 1 96.44 180 LEU A C 1
ATOM 1495 O O . LEU A 1 180 ? -11.531 -28.797 5.914 1 96.44 180 LEU A O 1
ATOM 1499 N N . ASP A 1 181 ? -9.914 -30.125 5.23 1 97.88 181 ASP A N 1
ATOM 1500 C CA . ASP A 1 181 ? -9.133 -29.938 6.445 1 97.88 181 ASP A CA 1
ATOM 1501 C C . ASP A 1 181 ? -8.258 -28.688 6.348 1 97.88 181 ASP A C 1
ATOM 1503 O O . ASP A 1 181 ? -7.973 -28.031 7.355 1 97.88 181 ASP A O 1
ATOM 1507 N N . ALA A 1 182 ? -7.828 -28.391 5.195 1 97.81 182 ALA A N 1
ATOM 1508 C CA . ALA A 1 182 ? -6.969 -27.25 4.895 1 97.81 182 ALA A CA 1
ATOM 1509 C C . ALA A 1 182 ? -7.203 -26.75 3.471 1 97.81 182 ALA A C 1
ATOM 1511 O O . ALA A 1 182 ? -7.828 -27.438 2.658 1 97.81 182 ALA A O 1
ATOM 1512 N N . VAL A 1 183 ? -6.789 -25.516 3.25 1 96.44 183 VAL A N 1
ATOM 1513 C CA . VAL A 1 183 ? -6.957 -24.922 1.93 1 96.44 183 VAL A CA 1
ATOM 1514 C C . VAL A 1 183 ? -5.734 -24.078 1.588 1 96.44 183 VAL A C 1
ATOM 1516 O O . VAL A 1 183 ? -5.191 -23.375 2.451 1 96.44 183 VAL A O 1
ATOM 1519 N N . ILE A 1 184 ? -5.207 -24.203 0.386 1 94.81 184 ILE A N 1
ATOM 1520 C CA . ILE A 1 184 ? -4.277 -23.25 -0.234 1 94.81 184 ILE A CA 1
ATOM 1521 C C . ILE A 1 184 ? -5.004 -22.453 -1.307 1 94.81 184 ILE A C 1
ATOM 1523 O O . ILE A 1 184 ? -5.289 -22.953 -2.393 1 94.81 184 ILE A O 1
ATOM 1527 N N . GLU A 1 185 ? -5.352 -21.266 -0.965 1 87.06 185 GLU A N 1
ATOM 1528 C CA . GLU A 1 185 ? -6.168 -20.438 -1.854 1 87.06 185 GLU A CA 1
ATOM 1529 C C . GLU A 1 185 ? -5.652 -19.016 -1.91 1 87.06 185 GLU A C 1
ATOM 1531 O O . GLU A 1 185 ? -5.66 -18.297 -0.902 1 87.06 185 GLU A O 1
ATOM 1536 N N . PRO A 1 186 ? -5.32 -18.594 -3.08 1 75.38 186 PRO A N 1
ATOM 1537 C CA . PRO A 1 186 ? -4.754 -17.266 -3.266 1 75.38 186 PRO A CA 1
ATOM 1538 C C . PRO A 1 186 ? -5.809 -16.156 -3.229 1 75.38 186 PRO A C 1
ATOM 1540 O O . PRO A 1 186 ? -5.473 -14.977 -3.236 1 75.38 186 PRO A O 1
ATOM 1543 N N . ALA A 1 187 ? -7.051 -16.578 -3.242 1 66.38 187 ALA A N 1
ATOM 1544 C CA . ALA A 1 187 ? -8.117 -15.578 -3.33 1 66.38 187 ALA A CA 1
ATOM 1545 C C . ALA A 1 187 ? -8.273 -14.828 -2.01 1 66.38 187 ALA A C 1
ATOM 1547 O O . ALA A 1 187 ? -8.141 -15.422 -0.934 1 66.38 187 ALA A O 1
ATOM 1548 N N . GLY A 1 188 ? -8.375 -13.625 -1.995 1 64.5 188 GLY A N 1
ATOM 1549 C CA . GLY A 1 188 ? -8.273 -12.672 -0.898 1 64.5 188 GLY A CA 1
ATOM 1550 C C . GLY A 1 188 ? -9.469 -12.703 0.033 1 64.5 188 GLY A C 1
ATOM 1551 O O . GLY A 1 188 ? -9.336 -12.5 1.24 1 64.5 188 GLY A O 1
ATOM 1552 N N . ARG A 1 189 ? -10.625 -13.109 -0.447 1 76.31 189 ARG A N 1
ATOM 1553 C CA . ARG A 1 189 ? -11.742 -13.07 0.491 1 76.31 189 ARG A CA 1
ATOM 1554 C C . ARG A 1 189 ? -11.625 -14.172 1.533 1 76.31 189 ARG A C 1
ATOM 1556 O O . ARG A 1 189 ? -12.109 -14.031 2.658 1 76.31 189 ARG A O 1
ATOM 1563 N N . LEU A 1 190 ? -10.961 -15.203 1.047 1 86.75 190 LEU A N 1
ATOM 1564 C CA . LEU A 1 190 ? -10.797 -16.312 1.983 1 86.75 190 LEU A CA 1
ATOM 1565 C C . LEU A 1 190 ? -9.875 -15.922 3.131 1 86.75 190 LEU A C 1
ATOM 1567 O O . LEU A 1 190 ? -10.102 -16.312 4.277 1 86.75 190 LEU A O 1
ATOM 1571 N N . PHE A 1 191 ? -8.891 -15.164 2.828 1 90.5 191 PHE A N 1
ATOM 1572 C CA . PHE A 1 191 ? -7.953 -14.703 3.844 1 90.5 191 PHE A CA 1
ATOM 1573 C C . PHE A 1 191 ? -8.688 -13.969 4.965 1 90.5 191 PHE A C 1
ATOM 1575 O O . PHE A 1 191 ? -8.508 -14.289 6.141 1 90.5 191 PHE A O 1
ATOM 1582 N N . TRP A 1 192 ? -9.508 -13.07 4.566 1 89.44 192 TRP A N 1
ATOM 1583 C CA . TRP A 1 192 ? -10.203 -12.242 5.543 1 89.44 192 TRP A CA 1
ATOM 1584 C C . TRP A 1 192 ? -11.273 -13.039 6.273 1 89.44 192 TRP A C 1
ATOM 1586 O O . TRP A 1 192 ? -11.523 -12.828 7.461 1 89.44 192 TRP A O 1
ATOM 1596 N N . ASP A 1 193 ? -11.93 -13.977 5.516 1 90.56 193 ASP A N 1
ATOM 1597 C CA . ASP A 1 193 ? -12.898 -14.859 6.164 1 90.56 193 ASP A CA 1
ATOM 1598 C C . ASP A 1 193 ? -12.234 -15.688 7.258 1 90.56 193 ASP A C 1
ATOM 1600 O O . ASP A 1 193 ? -12.82 -15.914 8.32 1 90.56 193 ASP A O 1
ATOM 1604 N N . VAL A 1 194 ? -11.07 -16.094 6.988 1 93 194 VAL A N 1
ATOM 1605 C CA . VAL A 1 194 ? -10.352 -16.953 7.926 1 93 194 VAL A CA 1
ATOM 1606 C C . VAL A 1 194 ? -9.891 -16.125 9.125 1 93 194 VAL A C 1
ATOM 1608 O O . VAL A 1 194 ? -10.055 -16.547 10.273 1 93 194 VAL A O 1
ATOM 1611 N N . VAL A 1 195 ? -9.32 -14.992 8.867 1 90.25 195 VAL A N 1
ATOM 1612 C CA . VAL A 1 195 ? -8.766 -14.156 9.93 1 90.25 195 VAL A CA 1
ATOM 1613 C C . VAL A 1 195 ? -9.875 -13.758 10.906 1 90.25 195 VAL A C 1
ATOM 1615 O O . VAL A 1 195 ? -9.625 -13.586 12.102 1 90.25 195 VAL A O 1
ATOM 1618 N N . GLU A 1 196 ? -11.078 -13.719 10.438 1 89.25 196 GLU A N 1
ATOM 1619 C CA . GLU A 1 196 ? -12.195 -13.289 11.273 1 89.25 196 GLU A CA 1
ATOM 1620 C C . GLU A 1 196 ? -12.977 -14.484 11.812 1 89.25 196 GLU A C 1
ATOM 1622 O O . GLU A 1 196 ? -14.016 -14.32 12.445 1 89.25 196 GLU A O 1
ATOM 1627 N N . SER A 1 197 ? -12.5 -15.648 11.656 1 94.06 197 SER A N 1
ATOM 1628 C CA . SER A 1 197 ? -13.25 -16.875 11.953 1 94.06 197 SER A CA 1
ATOM 1629 C C . SER A 1 197 ? -12.742 -17.531 13.227 1 94.06 197 SER A C 1
ATOM 1631 O O . SER A 1 197 ? -11.617 -17.281 13.656 1 94.06 197 SER A O 1
ATOM 1633 N N . ASP A 1 198 ? -13.656 -18.344 13.75 1 94.44 198 ASP A N 1
ATOM 1634 C CA . ASP A 1 198 ? -13.258 -19.172 14.891 1 94.44 198 ASP A CA 1
ATOM 1635 C C . ASP A 1 198 ? -13.086 -20.625 14.469 1 94.44 198 ASP A C 1
ATOM 1637 O O . ASP A 1 198 ? -12.555 -21.438 15.227 1 94.44 198 ASP A O 1
ATOM 1641 N N . VAL A 1 199 ? -13.469 -20.938 13.281 1 96 199 VAL A N 1
ATOM 1642 C CA . VAL A 1 199 ? -13.469 -22.359 12.891 1 96 199 VAL A CA 1
ATOM 1643 C C . VAL A 1 199 ? -12.32 -22.625 11.922 1 96 199 VAL A C 1
ATOM 1645 O O . VAL A 1 199 ? -12.07 -23.766 11.562 1 96 199 VAL A O 1
ATOM 1648 N N . ALA A 1 200 ? -11.672 -21.609 11.453 1 96.5 200 ALA A N 1
ATOM 1649 C CA . ALA A 1 200 ? -10.5 -21.703 10.578 1 96.5 200 ALA A CA 1
ATOM 1650 C C . ALA A 1 200 ? -9.406 -20.734 11.016 1 96.5 200 ALA A C 1
ATOM 1652 O O . ALA A 1 200 ? -9.688 -19.734 11.688 1 96.5 200 ALA A O 1
ATOM 1653 N N . GLU A 1 201 ? -8.188 -21 10.703 1 96.56 201 GLU A N 1
ATOM 1654 C CA . GLU A 1 201 ? -7.059 -20.156 11.047 1 96.56 201 GLU A CA 1
ATOM 1655 C C . GLU A 1 201 ? -5.949 -20.25 10.008 1 96.56 201 GLU A C 1
ATOM 1657 O O . GLU A 1 201 ? -5.961 -21.156 9.164 1 96.56 201 GLU A O 1
ATOM 1662 N N . LEU A 1 202 ? -5.117 -19.281 9.992 1 95.62 202 LEU A N 1
ATOM 1663 C CA . LEU A 1 202 ? -3.92 -19.359 9.164 1 95.62 202 LEU A CA 1
ATOM 1664 C C . LEU A 1 202 ? -3.076 -20.578 9.547 1 95.62 202 LEU A C 1
ATOM 1666 O O . LEU A 1 202 ? -2.963 -20.906 10.734 1 95.62 202 LEU A O 1
ATOM 1670 N N . PHE A 1 203 ? -2.523 -21.219 8.539 1 97.38 203 PHE A N 1
ATOM 1671 C CA . PHE A 1 203 ? -1.739 -22.422 8.82 1 97.38 203 PHE A CA 1
ATOM 1672 C C . PHE A 1 203 ? -0.534 -22.078 9.695 1 97.38 203 PHE A C 1
ATOM 1674 O O . PHE A 1 203 ? -0.184 -22.844 10.594 1 97.38 203 PHE A O 1
ATOM 1681 N N . PHE A 1 204 ? 0.101 -20.984 9.375 1 96.88 204 PHE A N 1
ATOM 1682 C CA . PHE A 1 204 ? 1.211 -20.469 10.172 1 96.88 204 PHE A CA 1
ATOM 1683 C C . PHE A 1 204 ? 0.755 -19.312 11.062 1 96.88 204 PHE A C 1
ATOM 1685 O O . PHE A 1 204 ? 0.207 -18.328 10.578 1 96.88 204 PHE A O 1
ATOM 1692 N N . ASP A 1 205 ? 1.037 -19.359 12.352 1 93.5 205 ASP A N 1
ATOM 1693 C CA . ASP A 1 205 ? 0.584 -18.359 13.312 1 93.5 205 ASP A CA 1
ATOM 1694 C C . ASP A 1 205 ? 1.112 -16.969 12.961 1 93.5 205 ASP A C 1
ATOM 1696 O O . ASP A 1 205 ? 0.411 -15.977 13.133 1 93.5 205 ASP A O 1
ATOM 1700 N N . ASP A 1 206 ? 2.342 -16.938 12.469 1 95.38 206 ASP A N 1
ATOM 1701 C CA . ASP A 1 206 ? 2.982 -15.703 12.031 1 95.38 206 ASP A CA 1
ATOM 1702 C C . ASP A 1 206 ? 3.555 -15.852 10.625 1 95.38 206 ASP A C 1
ATOM 1704 O O . ASP A 1 206 ? 4.77 -15.969 10.453 1 95.38 206 ASP A O 1
ATOM 1708 N N . PRO A 1 207 ? 2.633 -15.727 9.664 1 95.88 207 PRO A N 1
ATOM 1709 C CA . PRO A 1 207 ? 3.105 -15.969 8.305 1 95.88 207 PRO A CA 1
ATOM 1710 C C . PRO A 1 207 ? 4.164 -14.961 7.859 1 95.88 207 PRO A C 1
ATOM 1712 O O . PRO A 1 207 ? 5.02 -15.281 7.031 1 95.88 207 PRO A O 1
ATOM 1715 N N . LEU A 1 208 ? 4.129 -13.75 8.367 1 95.88 208 LEU A N 1
ATOM 1716 C CA . LEU A 1 208 ? 5.129 -12.758 8 1 95.88 208 LEU A CA 1
ATOM 1717 C C . LEU A 1 208 ? 6.531 -13.234 8.367 1 95.88 208 LEU A C 1
ATOM 1719 O O . LEU A 1 208 ? 7.445 -13.188 7.535 1 95.88 208 LEU A O 1
ATOM 1723 N N . THR A 1 209 ? 6.66 -13.695 9.562 1 96.62 209 THR A N 1
ATOM 1724 C CA . THR A 1 209 ? 7.949 -14.211 10.016 1 96.62 209 THR A CA 1
ATOM 1725 C C . THR A 1 209 ? 8.359 -15.43 9.203 1 96.62 209 THR A C 1
ATOM 1727 O O . THR A 1 209 ? 9.523 -15.562 8.812 1 96.62 209 THR A O 1
ATOM 1730 N N . GLU A 1 210 ? 7.398 -16.328 8.953 1 97.38 210 GLU A N 1
ATOM 1731 C CA . GLU A 1 210 ? 7.676 -17.516 8.164 1 97.38 210 GLU A CA 1
ATOM 1732 C C . GLU A 1 210 ? 8.188 -17.156 6.773 1 97.38 210 GLU A C 1
ATOM 1734 O O . GLU A 1 210 ? 9.141 -17.766 6.281 1 97.38 210 GLU A O 1
ATOM 1739 N N . GLU A 1 211 ? 7.566 -16.172 6.156 1 97.69 211 GLU A N 1
ATOM 1740 C CA . GLU A 1 211 ? 7.906 -15.75 4.801 1 97.69 211 GLU A CA 1
ATOM 1741 C C . GLU A 1 211 ? 9.25 -15.023 4.766 1 97.69 211 GLU A C 1
ATOM 1743 O O . GLU A 1 211 ? 10.047 -15.219 3.846 1 97.69 211 GLU A O 1
ATOM 1748 N N . ARG A 1 212 ? 9.523 -14.266 5.77 1 97.31 212 ARG A N 1
ATOM 1749 C CA . ARG A 1 212 ? 10.82 -13.609 5.879 1 97.31 212 ARG A CA 1
ATOM 1750 C C . ARG A 1 212 ? 11.938 -14.625 6.062 1 97.31 212 ARG A C 1
ATOM 1752 O O . ARG A 1 212 ? 13 -14.5 5.457 1 97.31 212 ARG A O 1
ATOM 1759 N N . ASP A 1 213 ? 11.703 -15.594 6.922 1 97.44 213 ASP A N 1
ATOM 1760 C CA . ASP A 1 213 ? 12.695 -16.641 7.156 1 97.44 213 ASP A CA 1
ATOM 1761 C C . ASP A 1 213 ? 12.969 -17.438 5.887 1 97.44 213 ASP A C 1
ATOM 1763 O O . ASP A 1 213 ? 14.109 -17.781 5.594 1 97.44 213 ASP A O 1
ATOM 1767 N N . TYR A 1 214 ? 11.922 -17.734 5.188 1 98.06 214 TYR A N 1
ATOM 1768 C CA . TYR A 1 214 ? 12.078 -18.438 3.914 1 98.06 214 TYR A CA 1
ATOM 1769 C C . TYR A 1 214 ? 12.984 -17.641 2.971 1 98.06 214 TYR A C 1
ATOM 1771 O O . TYR A 1 214 ? 13.883 -18.219 2.348 1 98.06 214 TYR A O 1
ATOM 1779 N N . PHE A 1 215 ? 12.75 -16.375 2.885 1 97.94 215 PHE A N 1
ATOM 1780 C CA . PHE A 1 215 ? 13.562 -15.531 2.01 1 97.94 215 PHE A CA 1
ATOM 1781 C C . PHE A 1 215 ? 15.008 -15.5 2.484 1 97.94 215 PHE A C 1
ATOM 1783 O O . PHE A 1 215 ? 15.938 -15.547 1.672 1 97.94 215 PHE A O 1
ATOM 1790 N N . ARG A 1 216 ? 15.141 -15.312 3.734 1 96.69 216 ARG A N 1
ATOM 1791 C CA . ARG A 1 216 ? 16.484 -15.273 4.297 1 96.69 216 ARG A CA 1
ATOM 1792 C C . ARG A 1 216 ? 17.266 -16.547 3.951 1 96.69 216 ARG A C 1
ATOM 1794 O O . ARG A 1 216 ? 18.453 -16.484 3.648 1 96.69 216 ARG A O 1
ATOM 1801 N N . GLU A 1 217 ? 16.609 -17.578 3.979 1 96.94 217 GLU A N 1
ATOM 1802 C CA . GLU A 1 217 ? 17.234 -18.875 3.742 1 96.94 217 GLU A CA 1
ATOM 1803 C C . GLU A 1 217 ? 17.484 -19.094 2.254 1 96.94 217 GLU A C 1
ATOM 1805 O O . GLU A 1 217 ? 18.5 -19.688 1.873 1 96.94 217 GLU A O 1
ATOM 1810 N N . THR A 1 218 ? 16.609 -18.641 1.396 1 97.31 218 THR A N 1
ATOM 1811 C CA . THR A 1 218 ? 16.625 -19.109 0.013 1 97.31 218 THR A CA 1
ATOM 1812 C C . THR A 1 218 ? 16.969 -17.969 -0.937 1 97.31 218 THR A C 1
ATOM 1814 O O . THR A 1 218 ? 17.406 -18.203 -2.066 1 97.31 218 THR A O 1
ATOM 1817 N N . GLY A 1 219 ? 16.609 -16.75 -0.463 1 96.12 219 GLY A N 1
ATOM 1818 C CA . GLY A 1 219 ? 16.734 -15.602 -1.348 1 96.12 219 GLY A CA 1
ATOM 1819 C C . GLY A 1 219 ? 15.664 -15.562 -2.424 1 96.12 219 GLY A C 1
ATOM 1820 O O . GLY A 1 219 ? 15.789 -14.836 -3.412 1 96.12 219 GLY A O 1
ATOM 1821 N N . ILE A 1 220 ? 14.586 -16.359 -2.207 1 97.69 220 ILE A N 1
ATOM 1822 C CA . ILE A 1 220 ? 13.578 -16.5 -3.26 1 97.69 220 ILE A CA 1
ATOM 1823 C C . ILE A 1 220 ? 12.352 -15.656 -2.916 1 97.69 220 ILE A C 1
ATOM 1825 O O . ILE A 1 220 ? 11.758 -15.82 -1.85 1 97.69 220 ILE A O 1
ATOM 1829 N N . HIS A 1 221 ? 12.055 -14.672 -3.68 1 97.5 221 HIS A N 1
ATOM 1830 C CA . HIS A 1 221 ? 10.789 -13.953 -3.742 1 97.5 221 HIS A CA 1
ATOM 1831 C C . HIS A 1 221 ? 9.891 -14.516 -4.832 1 97.5 221 HIS A C 1
ATOM 1833 O O . HIS A 1 221 ? 10 -14.125 -6 1 97.5 221 HIS A O 1
ATOM 1839 N N . PRO A 1 222 ? 8.969 -15.391 -4.508 1 96.81 222 PRO A N 1
ATOM 1840 C CA . PRO A 1 222 ? 8.297 -16.266 -5.473 1 96.81 222 PRO A CA 1
ATOM 1841 C C . PRO A 1 222 ? 7.594 -15.492 -6.586 1 96.81 222 PRO A C 1
ATOM 1843 O O . PRO A 1 222 ? 6.641 -14.758 -6.324 1 96.81 222 PRO A O 1
ATOM 1846 N N . VAL A 1 223 ? 7.992 -15.734 -7.777 1 96.88 223 VAL A N 1
ATOM 1847 C CA . VAL A 1 223 ? 7.395 -15.141 -8.969 1 96.88 223 VAL A CA 1
ATOM 1848 C C . VAL A 1 223 ? 6.059 -15.82 -9.266 1 96.88 223 VAL A C 1
ATOM 1850 O O . VAL A 1 223 ? 5.977 -17.047 -9.312 1 96.88 223 VAL A O 1
ATOM 1853 N N . LEU A 1 224 ? 5.07 -15.016 -9.523 1 95.06 224 LEU A N 1
ATOM 1854 C CA . LEU A 1 224 ? 3.75 -15.586 -9.789 1 95.06 224 LEU A CA 1
ATOM 1855 C C . LEU A 1 224 ? 3.373 -15.414 -11.258 1 95.06 224 LEU A C 1
ATOM 1857 O O . LEU A 1 224 ? 2.762 -16.312 -11.852 1 95.06 224 LEU A O 1
ATOM 1861 N N . HIS A 1 225 ? 3.688 -14.234 -11.781 1 95.5 225 HIS A N 1
ATOM 1862 C CA . HIS A 1 225 ? 3.219 -13.945 -13.133 1 95.5 225 HIS A CA 1
ATOM 1863 C C . HIS A 1 225 ? 4.363 -13.484 -14.023 1 95.5 225 HIS A C 1
ATOM 1865 O O . HIS A 1 225 ? 5.402 -13.039 -13.531 1 95.5 225 HIS A O 1
ATOM 1871 N N . VAL A 1 226 ? 4.137 -13.609 -15.305 1 97.12 226 VAL A N 1
ATOM 1872 C CA . VAL A 1 226 ? 5 -13.078 -16.359 1 97.12 226 VAL A CA 1
ATOM 1873 C C . VAL A 1 226 ? 4.156 -12.352 -17.406 1 97.12 226 VAL A C 1
ATOM 1875 O O . VAL A 1 226 ? 2.93 -12.469 -17.406 1 97.12 226 VAL A O 1
ATOM 1878 N N . ILE A 1 227 ? 4.809 -11.578 -18.172 1 97 227 ILE A N 1
ATOM 1879 C CA . ILE A 1 227 ? 4.145 -10.961 -19.328 1 97 227 ILE A CA 1
ATOM 1880 C C . ILE A 1 227 ? 4.391 -11.805 -20.578 1 97 227 ILE A C 1
ATOM 1882 O O . ILE A 1 227 ? 5.535 -11.969 -21 1 97 227 ILE A O 1
ATOM 1886 N N . ALA A 1 228 ? 3.326 -12.32 -21.078 1 97.56 228 ALA A N 1
ATOM 1887 C CA . ALA A 1 228 ? 3.395 -13.141 -22.281 1 97.56 228 ALA A CA 1
ATOM 1888 C C . ALA A 1 228 ? 2.861 -12.383 -23.484 1 97.56 228 ALA A C 1
ATOM 1890 O O . ALA A 1 228 ? 2.08 -11.438 -23.344 1 97.56 228 ALA A O 1
ATOM 1891 N N . LEU A 1 229 ? 3.316 -12.727 -24.641 1 96.69 229 LEU A N 1
ATOM 1892 C CA . LEU A 1 229 ? 2.805 -12.141 -25.875 1 96.69 229 LEU A CA 1
ATOM 1893 C C . LEU A 1 229 ? 2.816 -13.164 -27 1 96.69 229 LEU A C 1
ATOM 1895 O O . LEU A 1 229 ? 3.531 -14.164 -26.938 1 96.69 229 LEU A O 1
ATOM 1899 N N . ARG A 1 230 ? 2.098 -12.922 -28 1 95.44 230 ARG A N 1
ATOM 1900 C CA . ARG A 1 230 ? 2.037 -13.789 -29.172 1 95.44 230 ARG A CA 1
ATOM 1901 C C . ARG A 1 230 ? 3.375 -13.82 -29.906 1 95.44 230 ARG A C 1
ATOM 1903 O O . ARG A 1 230 ? 3.984 -12.773 -30.125 1 95.44 230 ARG A O 1
ATOM 1910 N N . GLU A 1 231 ? 3.754 -14.953 -30.312 1 94.62 231 GLU A N 1
ATOM 1911 C CA . GLU A 1 231 ? 5.043 -15.125 -30.969 1 94.62 231 GLU A CA 1
ATOM 1912 C C . GLU A 1 231 ? 5.078 -14.383 -32.312 1 94.62 231 GLU A C 1
ATOM 1914 O O . GLU A 1 231 ? 6.121 -13.859 -32.688 1 94.62 231 GLU A O 1
ATOM 1919 N N . GLU A 1 232 ? 3.971 -14.32 -32.938 1 94.94 232 GLU A N 1
ATOM 1920 C CA . GLU A 1 232 ? 3.881 -13.68 -34.25 1 94.94 232 GLU A CA 1
ATOM 1921 C C . GLU A 1 232 ? 4.254 -12.203 -34.156 1 94.94 232 GLU A C 1
ATOM 1923 O O . GLU A 1 232 ? 4.828 -11.648 -35.125 1 94.94 232 GLU A O 1
ATOM 1928 N N . ILE A 1 233 ? 3.961 -11.633 -33.094 1 95 233 ILE A N 1
ATOM 1929 C CA . ILE A 1 233 ? 4.262 -10.219 -32.906 1 95 233 ILE A CA 1
ATOM 1930 C C . ILE A 1 233 ? 5.773 -10.016 -32.875 1 95 233 ILE A C 1
ATOM 1932 O O . ILE A 1 233 ? 6.297 -9.094 -33.5 1 95 233 ILE A O 1
ATOM 1936 N N . VAL A 1 234 ? 6.434 -10.859 -32.188 1 93.62 234 VAL A N 1
ATOM 1937 C CA . VAL A 1 234 ? 7.883 -10.758 -32.062 1 93.62 234 VAL A CA 1
ATOM 1938 C C . VAL A 1 234 ? 8.539 -11.055 -33.406 1 93.62 234 VAL A C 1
ATOM 1940 O O . VAL A 1 234 ? 9.547 -10.445 -33.75 1 93.62 234 VAL A O 1
ATOM 1943 N N . GLU A 1 235 ? 8.016 -11.945 -34.094 1 93.88 235 GLU A N 1
ATOM 1944 C CA . GLU A 1 235 ? 8.547 -12.305 -35.406 1 93.88 235 GLU A CA 1
ATOM 1945 C C . GLU A 1 235 ? 8.398 -11.148 -36.375 1 93.88 235 GLU A C 1
ATOM 1947 O O . GLU A 1 235 ? 9.32 -10.852 -37.156 1 93.88 235 GLU A O 1
ATOM 1952 N N . GLU A 1 236 ? 7.285 -10.523 -36.312 1 95.06 236 GLU A N 1
ATOM 1953 C CA . GLU A 1 236 ? 6.988 -9.438 -37.25 1 95.06 236 GLU A CA 1
ATOM 1954 C C . GLU A 1 236 ? 7.664 -8.141 -36.812 1 95.06 236 GLU A C 1
ATOM 1956 O O . GLU A 1 236 ? 8.086 -7.344 -37.656 1 95.06 236 GLU A O 1
ATOM 1961 N N . HIS A 1 237 ? 7.684 -7.98 -35.562 1 94.5 237 HIS A N 1
ATOM 1962 C CA . HIS A 1 237 ? 8.242 -6.762 -35 1 94.5 237 HIS A CA 1
ATOM 1963 C C . HIS A 1 237 ? 9.156 -7.074 -33.812 1 94.5 237 HIS A C 1
ATOM 1965 O O . HIS A 1 237 ? 8.805 -6.816 -32.656 1 94.5 237 HIS A O 1
ATOM 1971 N N . PRO A 1 238 ? 10.367 -7.441 -34.062 1 91.25 238 PRO A N 1
ATOM 1972 C CA . PRO A 1 238 ? 11.25 -7.898 -32.969 1 91.25 238 PRO A CA 1
ATOM 1973 C C . PRO A 1 238 ? 11.516 -6.82 -31.938 1 91.25 238 PRO A C 1
ATOM 1975 O O . PRO A 1 238 ? 11.781 -7.133 -30.766 1 91.25 238 PRO A O 1
ATOM 1978 N N . TRP A 1 239 ? 11.359 -5.57 -32.344 1 93.56 239 TRP A N 1
ATOM 1979 C CA . TRP A 1 239 ? 11.633 -4.457 -31.453 1 93.56 239 TRP A CA 1
ATOM 1980 C C . TRP A 1 239 ? 10.547 -4.336 -30.375 1 93.56 239 TRP A C 1
ATOM 1982 O O . TRP A 1 239 ? 10.758 -3.701 -29.344 1 93.56 239 TRP A O 1
ATOM 1992 N N . VAL A 1 240 ? 9.383 -4.973 -30.531 1 94.94 240 VAL A N 1
ATOM 1993 C CA . VAL A 1 240 ? 8.227 -4.828 -29.656 1 94.94 240 VAL A CA 1
ATOM 1994 C C . VAL A 1 240 ? 8.547 -5.414 -28.281 1 94.94 240 VAL A C 1
ATOM 1996 O O . VAL A 1 240 ? 8.188 -4.84 -27.25 1 94.94 240 VAL A O 1
ATOM 1999 N N . ALA A 1 241 ? 9.211 -6.547 -28.266 1 95.38 241 ALA A N 1
ATOM 2000 C CA . ALA A 1 241 ? 9.531 -7.207 -27 1 95.38 241 ALA A CA 1
ATOM 2001 C C . ALA A 1 241 ? 10.383 -6.309 -26.109 1 95.38 241 ALA A C 1
ATOM 2003 O O . ALA A 1 241 ? 10.125 -6.172 -24.922 1 95.38 241 ALA A O 1
ATOM 2004 N N . VAL A 1 242 ? 11.359 -5.664 -26.719 1 95.19 242 VAL A N 1
ATOM 2005 C CA . VAL A 1 242 ? 12.273 -4.793 -25.969 1 95.19 242 VAL A CA 1
ATOM 2006 C C . VAL A 1 242 ? 11.531 -3.547 -25.5 1 95.19 242 VAL A C 1
ATOM 2008 O O . VAL A 1 242 ? 11.695 -3.115 -24.359 1 95.19 242 VAL A O 1
ATOM 2011 N N . ASN A 1 243 ? 10.727 -2.99 -26.391 1 95.5 243 ASN A N 1
ATOM 2012 C CA . ASN A 1 243 ? 9.992 -1.781 -26.047 1 95.5 243 ASN A CA 1
ATOM 2013 C C . ASN A 1 243 ? 8.961 -2.051 -24.953 1 95.5 243 ASN A C 1
ATOM 2015 O O . ASN A 1 243 ? 8.695 -1.19 -24.109 1 95.5 243 ASN A O 1
ATOM 2019 N N . LEU A 1 244 ? 8.328 -3.275 -24.984 1 96 244 LEU A N 1
ATOM 2020 C CA . LEU A 1 244 ? 7.441 -3.689 -23.906 1 96 244 LEU A CA 1
ATOM 2021 C C . LEU A 1 244 ? 8.203 -3.809 -22.594 1 96 244 LEU A C 1
ATOM 2023 O O . LEU A 1 244 ? 7.762 -3.291 -21.562 1 96 244 LEU A O 1
ATOM 2027 N N . PHE A 1 245 ? 9.32 -4.441 -22.688 1 96.56 245 PHE A N 1
ATOM 2028 C CA . PHE A 1 245 ? 10.156 -4.609 -21.516 1 96.56 245 PHE A CA 1
ATOM 2029 C C . PHE A 1 245 ? 10.508 -3.258 -20.906 1 96.56 245 PHE A C 1
ATOM 2031 O O . PHE A 1 245 ? 10.328 -3.045 -19.703 1 96.56 245 PHE A O 1
ATOM 2038 N N . ASP A 1 246 ? 10.953 -2.338 -21.703 1 95.88 246 ASP A N 1
ATOM 2039 C CA . ASP A 1 246 ? 11.336 -1.009 -21.234 1 95.88 246 ASP A CA 1
ATOM 2040 C C . ASP A 1 246 ? 10.148 -0.264 -20.641 1 95.88 246 ASP A C 1
ATOM 2042 O O . ASP A 1 246 ? 10.289 0.429 -19.641 1 95.88 246 ASP A O 1
ATOM 2046 N N . GLY A 1 247 ? 9.047 -0.395 -21.328 1 95 247 GLY A N 1
ATOM 2047 C CA . GLY A 1 247 ? 7.844 0.256 -20.828 1 95 247 GLY A CA 1
ATOM 2048 C C . GLY A 1 247 ? 7.402 -0.253 -19.469 1 95 247 GLY A C 1
ATOM 2049 O O . GLY A 1 247 ? 7.039 0.535 -18.594 1 95 247 GLY A O 1
ATOM 2050 N N . PHE A 1 248 ? 7.441 -1.544 -19.281 1 95.88 248 PHE A N 1
ATOM 2051 C CA . PHE A 1 248 ? 7.09 -2.119 -17.984 1 95.88 248 PHE A CA 1
ATOM 2052 C C . PHE A 1 248 ? 8.086 -1.696 -16.922 1 95.88 248 PHE A C 1
ATOM 2054 O O . PHE A 1 248 ? 7.711 -1.451 -15.773 1 95.88 248 PHE A O 1
ATOM 2061 N N . CYS A 1 249 ? 9.375 -1.646 -17.281 1 96.19 249 CYS A N 1
ATOM 2062 C CA . CYS A 1 249 ? 10.383 -1.159 -16.344 1 96.19 249 CYS A CA 1
ATOM 2063 C C . CYS A 1 249 ? 10.094 0.274 -15.922 1 96.19 249 CYS A C 1
ATOM 2065 O O . CYS A 1 249 ? 10.164 0.6 -14.734 1 96.19 249 CYS A O 1
ATOM 2067 N N . GLU A 1 250 ? 9.773 1.058 -16.922 1 96.12 250 GLU A N 1
ATOM 2068 C CA . GLU A 1 250 ? 9.469 2.455 -16.625 1 96.12 250 GLU A CA 1
ATOM 2069 C C . GLU A 1 250 ? 8.25 2.578 -15.719 1 96.12 250 GLU A C 1
ATOM 2071 O O . GLU A 1 250 ? 8.25 3.369 -14.773 1 96.12 250 GLU A O 1
ATOM 2076 N N . ALA A 1 251 ? 7.215 1.828 -16.016 1 94.25 251 ALA A N 1
ATOM 2077 C CA . ALA A 1 251 ? 6.012 1.846 -15.188 1 94.25 251 ALA A CA 1
ATOM 2078 C C . ALA A 1 251 ? 6.324 1.416 -13.758 1 94.25 251 ALA A C 1
ATOM 2080 O O . ALA A 1 251 ? 5.84 2.023 -12.805 1 94.25 251 ALA A O 1
ATOM 2081 N N . ARG A 1 252 ? 7.086 0.396 -13.617 1 94.12 252 ARG A N 1
ATOM 2082 C CA . ARG A 1 252 ? 7.535 -0.073 -12.305 1 94.12 252 ARG A CA 1
ATOM 2083 C C . ARG A 1 252 ? 8.258 1.035 -11.547 1 94.12 252 ARG A C 1
ATOM 2085 O O . ARG A 1 252 ? 7.973 1.276 -10.375 1 94.12 252 ARG A O 1
ATOM 2092 N N . ASP A 1 253 ? 9.172 1.687 -12.234 1 94.06 253 ASP A N 1
ATOM 2093 C CA . ASP A 1 253 ? 9.977 2.721 -11.602 1 94.06 253 ASP A CA 1
ATOM 2094 C C . ASP A 1 253 ? 9.117 3.9 -11.156 1 94.06 253 ASP A C 1
ATOM 2096 O O . ASP A 1 253 ? 9.352 4.48 -10.094 1 94.06 253 ASP A O 1
ATOM 2100 N N . VAL A 1 254 ? 8.141 4.219 -11.945 1 90.44 254 VAL A N 1
ATOM 2101 C CA . VAL A 1 254 ? 7.199 5.273 -11.578 1 90.44 254 VAL A CA 1
ATOM 2102 C C . VAL A 1 254 ? 6.473 4.902 -10.289 1 90.44 254 VAL A C 1
ATOM 2104 O O . VAL A 1 254 ? 6.332 5.73 -9.391 1 90.44 254 VAL A O 1
ATOM 2107 N N . CYS A 1 255 ? 6.016 3.713 -10.172 1 89.12 255 CYS A N 1
ATOM 2108 C CA . CYS A 1 255 ? 5.309 3.23 -8.992 1 89.12 255 CYS A CA 1
ATOM 2109 C C . CYS A 1 255 ? 6.207 3.268 -7.766 1 89.12 255 CYS A C 1
ATOM 2111 O O . CYS A 1 255 ? 5.836 3.83 -6.734 1 89.12 255 CYS A O 1
ATOM 2113 N N . LEU A 1 256 ? 7.406 2.705 -7.926 1 89.25 256 LEU A N 1
ATOM 2114 C CA . LEU A 1 256 ? 8.312 2.588 -6.789 1 89.25 256 LEU A CA 1
ATOM 2115 C C . LEU A 1 256 ? 8.781 3.963 -6.32 1 89.25 256 LEU A C 1
ATOM 2117 O O . LEU A 1 256 ? 8.898 4.203 -5.117 1 89.25 256 LEU A O 1
ATOM 2121 N N . ASP A 1 257 ? 9 4.844 -7.242 1 86.38 257 ASP A N 1
ATOM 2122 C CA . ASP A 1 257 ? 9.375 6.211 -6.891 1 86.38 257 ASP A CA 1
ATOM 2123 C C . ASP A 1 257 ? 8.227 6.934 -6.188 1 86.38 257 ASP A C 1
ATOM 2125 O O . ASP A 1 257 ? 8.453 7.688 -5.242 1 86.38 257 ASP A O 1
ATOM 2129 N N . GLY A 1 258 ? 7.035 6.672 -6.68 1 81.88 258 GLY A N 1
ATOM 2130 C CA . GLY A 1 258 ? 5.867 7.262 -6.043 1 81.88 258 GLY A CA 1
ATOM 2131 C C . GLY A 1 258 ? 5.664 6.797 -4.613 1 81.88 258 GLY A C 1
ATOM 2132 O O . GLY A 1 258 ? 5.211 7.562 -3.764 1 81.88 258 GLY A O 1
ATOM 2133 N N . LEU A 1 259 ? 6.023 5.59 -4.359 1 82.25 259 LEU A N 1
ATOM 2134 C CA . LEU A 1 259 ? 5.844 5.02 -3.029 1 82.25 259 LEU A CA 1
ATOM 2135 C C . LEU A 1 259 ? 6.801 5.66 -2.027 1 82.25 259 LEU A C 1
ATOM 2137 O O . LEU A 1 259 ? 6.559 5.621 -0.819 1 82.25 259 LEU A O 1
ATOM 2141 N N . LYS A 1 260 ? 7.816 6.258 -2.514 1 79.06 260 LYS A N 1
ATOM 2142 C CA . LYS A 1 260 ? 8.797 6.891 -1.631 1 79.06 260 LYS A CA 1
ATOM 2143 C C . LYS A 1 260 ? 8.328 8.281 -1.201 1 79.06 260 LYS A C 1
ATOM 2145 O O . LYS A 1 260 ? 8.859 8.844 -0.245 1 79.06 260 LYS A O 1
ATOM 2150 N N . SER A 1 261 ? 7.344 8.688 -1.888 1 72.94 261 SER A N 1
ATOM 2151 C CA . SER A 1 261 ? 6.887 10.039 -1.581 1 72.94 261 SER A CA 1
ATOM 2152 C C . SER A 1 261 ? 5.965 10.055 -0.367 1 72.94 261 SER A C 1
ATOM 2154 O O . SER A 1 261 ? 4.953 9.344 -0.344 1 72.94 261 SER A O 1
ATOM 2156 N N . PRO A 1 262 ? 6.316 10.812 0.603 1 61.16 262 PRO A N 1
ATOM 2157 C CA . PRO A 1 262 ? 5.418 10.906 1.758 1 61.16 262 PRO A CA 1
ATOM 2158 C C . PRO A 1 262 ? 4.055 11.492 1.402 1 61.16 262 PRO A C 1
ATOM 2160 O O . PRO A 1 262 ? 3.094 11.336 2.158 1 61.16 262 PRO A O 1
ATOM 2163 N N . ALA A 1 263 ? 4.051 12.086 0.337 1 61.12 263 ALA A N 1
ATOM 2164 C CA . ALA A 1 263 ? 2.799 12.711 -0.082 1 61.12 263 ALA A CA 1
ATOM 2165 C C . ALA A 1 263 ? 1.842 11.68 -0.671 1 61.12 263 ALA A C 1
ATOM 2167 O O . ALA A 1 263 ? 0.64 11.93 -0.783 1 61.12 263 ALA A O 1
ATOM 2168 N N . ARG A 1 264 ? 2.453 10.602 -1.015 1 65.62 264 ARG A N 1
ATOM 2169 C CA . ARG A 1 264 ? 1.579 9.531 -1.497 1 65.62 264 ARG A CA 1
ATOM 2170 C C . ARG A 1 264 ? 0.903 8.812 -0.337 1 65.62 264 ARG A C 1
ATOM 2172 O O . ARG A 1 264 ? 1.56 8.102 0.425 1 65.62 264 ARG A O 1
ATOM 2179 N N . ASN A 1 265 ? -0.214 9.328 -0.072 1 63.91 265 ASN A N 1
ATOM 2180 C CA . ASN A 1 265 ? -0.975 8.719 1.017 1 63.91 265 ASN A CA 1
ATOM 2181 C C . ASN A 1 265 ? -1.671 7.438 0.57 1 63.91 265 ASN A C 1
ATOM 2183 O O . ASN A 1 265 ? -2.297 7.402 -0.491 1 63.91 265 ASN A O 1
ATOM 2187 N N . THR A 1 266 ? -1.354 6.496 1.325 1 79.38 266 THR A N 1
ATOM 2188 C CA . THR A 1 266 ? -2.008 5.207 1.145 1 79.38 266 THR A CA 1
ATOM 2189 C C . THR A 1 266 ? -2.957 4.914 2.305 1 79.38 266 THR A C 1
ATOM 2191 O O . THR A 1 266 ? -2.865 5.543 3.361 1 79.38 266 THR A O 1
ATOM 2194 N N . ALA A 1 267 ? -3.912 4.074 2.027 1 88.25 267 ALA A N 1
ATOM 2195 C CA . ALA A 1 267 ? -4.852 3.635 3.059 1 88.25 267 ALA A CA 1
ATOM 2196 C C . ALA A 1 267 ? -4.133 2.855 4.156 1 88.25 267 ALA A C 1
ATOM 2198 O O . ALA A 1 267 ? -4.664 2.691 5.258 1 88.25 267 ALA A O 1
ATOM 2199 N N . ILE A 1 268 ? -2.963 2.414 3.848 1 89.94 268 ILE A N 1
ATOM 2200 C CA . ILE A 1 268 ? -2.127 1.777 4.859 1 89.94 268 ILE A CA 1
ATOM 2201 C C . ILE A 1 268 ? -1.309 2.836 5.594 1 89.94 268 ILE A C 1
ATOM 2203 O O . ILE A 1 268 ? -0.363 3.396 5.035 1 89.94 268 ILE A O 1
ATOM 2207 N N . THR A 1 269 ? -1.604 3.039 6.812 1 91.94 269 THR A N 1
ATOM 2208 C CA . THR A 1 269 ? -1.109 4.156 7.613 1 91.94 269 THR A CA 1
ATOM 2209 C C . THR A 1 269 ? 0.414 4.129 7.695 1 91.94 269 THR A C 1
ATOM 2211 O O . THR A 1 269 ? 1.063 5.172 7.59 1 91.94 269 THR A O 1
ATOM 2214 N N . TRP A 1 270 ? 1.007 2.969 7.809 1 92.88 270 TRP A N 1
ATOM 2215 C CA . TRP A 1 270 ? 2.439 2.846 8.055 1 92.88 270 TRP A CA 1
ATOM 2216 C C . TRP A 1 270 ? 3.164 2.34 6.809 1 92.88 270 TRP A C 1
ATOM 2218 O O . TRP A 1 270 ? 4.215 1.7 6.914 1 92.88 270 TRP A O 1
ATOM 2228 N N . ASN A 1 271 ? 2.598 2.668 5.684 1 90.12 271 ASN A N 1
ATOM 2229 C CA . ASN A 1 271 ? 3.096 2.135 4.418 1 90.12 271 ASN A CA 1
ATOM 2230 C C . ASN A 1 271 ? 4.586 2.416 4.238 1 90.12 271 ASN A C 1
ATOM 2232 O O . ASN A 1 271 ? 5.336 1.551 3.783 1 90.12 271 ASN A O 1
ATOM 2236 N N . HIS A 1 272 ? 5.07 3.629 4.523 1 89.56 272 HIS A N 1
ATOM 2237 C CA . HIS A 1 272 ? 6.469 3.992 4.312 1 89.56 272 HIS A CA 1
ATOM 2238 C C . HIS A 1 272 ? 7.387 3.199 5.234 1 89.56 272 HIS A C 1
ATOM 2240 O O . HIS A 1 272 ? 8.5 2.832 4.848 1 89.56 272 HIS A O 1
ATOM 2246 N N . LEU A 1 273 ? 6.922 2.924 6.434 1 92.25 273 LEU A N 1
ATOM 2247 C CA . LEU A 1 273 ? 7.703 2.105 7.355 1 92.25 273 LEU A CA 1
ATOM 2248 C C . LEU A 1 273 ? 7.746 0.654 6.891 1 92.25 273 LEU A C 1
ATOM 2250 O O . LEU A 1 273 ? 8.781 -0.007 7.004 1 92.25 273 LEU A O 1
ATOM 2254 N N . HIS A 1 274 ? 6.605 0.215 6.355 1 92.69 274 HIS A N 1
ATOM 2255 C CA . HIS A 1 274 ? 6.559 -1.142 5.82 1 92.69 274 HIS A CA 1
ATOM 2256 C C . HIS A 1 274 ? 7.453 -1.278 4.594 1 92.69 274 HIS A C 1
ATOM 2258 O O . HIS A 1 274 ? 8.078 -2.32 4.391 1 92.69 274 HIS A O 1
ATOM 2264 N N . LEU A 1 275 ? 7.438 -0.236 3.77 1 91.38 275 LEU A N 1
ATOM 2265 C CA . LEU A 1 275 ? 8.32 -0.233 2.605 1 91.38 275 LEU A CA 1
ATOM 2266 C C . LEU A 1 275 ? 9.781 -0.283 3.029 1 91.38 275 LEU A C 1
ATOM 2268 O O . LEU A 1 275 ? 10.594 -0.969 2.4 1 91.38 275 LEU A O 1
ATOM 2272 N N . ARG A 1 276 ? 10.148 0.476 4.059 1 91.44 276 ARG A N 1
ATOM 2273 C CA . ARG A 1 276 ? 11.508 0.433 4.59 1 91.44 276 ARG A CA 1
ATOM 2274 C C . ARG A 1 276 ? 11.875 -0.977 5.039 1 91.44 276 ARG A C 1
ATOM 2276 O O . ARG A 1 276 ? 12.953 -1.475 4.719 1 91.44 276 ARG A O 1
ATOM 2283 N N . GLU A 1 277 ? 10.945 -1.584 5.762 1 93.19 277 GLU A N 1
ATOM 2284 C CA . GLU A 1 277 ? 11.188 -2.945 6.23 1 93.19 277 GLU A CA 1
ATOM 2285 C C . GLU A 1 277 ? 11.344 -3.914 5.062 1 93.19 277 GLU A C 1
ATOM 2287 O O . GLU A 1 277 ? 12.203 -4.797 5.094 1 93.19 277 GLU A O 1
ATOM 2292 N N . GLN A 1 278 ? 10.516 -3.811 4.102 1 94.44 278 GLN A N 1
ATOM 2293 C CA . GLN A 1 278 ? 10.625 -4.648 2.914 1 94.44 278 GLN A CA 1
ATOM 2294 C C . GLN A 1 278 ? 11.992 -4.504 2.26 1 94.44 278 GLN A C 1
ATOM 2296 O O . GLN A 1 278 ? 12.602 -5.496 1.858 1 94.44 278 GLN A O 1
ATOM 2301 N N . ARG A 1 279 ? 12.43 -3.271 2.137 1 93.38 279 ARG A N 1
ATOM 2302 C CA . ARG A 1 279 ? 13.734 -3.02 1.53 1 93.38 279 ARG A CA 1
ATOM 2303 C C . ARG A 1 279 ? 14.852 -3.656 2.35 1 93.38 279 ARG A C 1
ATOM 2305 O O . ARG A 1 279 ? 15.82 -4.168 1.79 1 93.38 279 ARG A O 1
ATOM 2312 N N . GLU A 1 280 ? 14.664 -3.594 3.629 1 93.5 280 GLU A N 1
ATOM 2313 C CA . GLU A 1 280 ? 15.656 -4.199 4.52 1 93.5 280 GLU A CA 1
ATOM 2314 C C . GLU A 1 280 ? 15.703 -5.715 4.336 1 93.5 280 GLU A C 1
ATOM 2316 O O . GLU A 1 280 ? 16.781 -6.316 4.41 1 93.5 280 GLU A O 1
ATOM 2321 N N . VAL A 1 281 ? 14.547 -6.289 4.09 1 96.12 281 VAL A N 1
ATOM 2322 C CA . VAL A 1 281 ? 14.461 -7.742 4.035 1 96.12 281 VAL A CA 1
ATOM 2323 C C . VAL A 1 281 ? 14.742 -8.227 2.615 1 96.12 281 VAL A C 1
ATOM 2325 O O . VAL A 1 281 ? 15.656 -9.023 2.393 1 96.12 281 VAL A O 1
ATOM 2328 N N . LEU A 1 282 ? 14.008 -7.664 1.643 1 96.62 282 LEU A N 1
ATOM 2329 C CA . LEU A 1 282 ? 14.062 -8.164 0.273 1 96.62 282 LEU A CA 1
ATOM 2330 C C . LEU A 1 282 ? 15.156 -7.469 -0.522 1 96.62 282 LEU A C 1
ATOM 2332 O O . LEU A 1 282 ? 15.508 -7.906 -1.62 1 96.62 282 LEU A O 1
ATOM 2336 N N . GLY A 1 283 ? 15.719 -6.379 -0.009 1 93.12 283 GLY A N 1
ATOM 2337 C CA . GLY A 1 283 ? 16.688 -5.578 -0.737 1 93.12 283 GLY A CA 1
ATOM 2338 C C . GLY A 1 283 ? 16.047 -4.477 -1.567 1 93.12 283 GLY A C 1
ATOM 2339 O O . GLY A 1 283 ? 14.828 -4.453 -1.744 1 93.12 283 GLY A O 1
ATOM 2340 N N . PRO A 1 284 ? 16.797 -3.52 -2.098 1 87.31 284 PRO A N 1
ATOM 2341 C CA . PRO A 1 284 ? 16.281 -2.385 -2.869 1 87.31 284 PRO A CA 1
ATOM 2342 C C . PRO A 1 284 ? 15.734 -2.799 -4.23 1 87.31 284 PRO A C 1
ATOM 2344 O O . PRO A 1 284 ? 14.984 -2.041 -4.852 1 87.31 284 PRO A O 1
ATOM 2347 N N . ASP A 1 285 ? 15.984 -4.02 -4.664 1 88.69 285 ASP A N 1
ATOM 2348 C CA . ASP A 1 285 ? 15.617 -4.477 -6.004 1 88.69 285 ASP A CA 1
ATOM 2349 C C . ASP A 1 285 ? 14.617 -5.625 -5.938 1 88.69 285 ASP A C 1
ATOM 2351 O O . ASP A 1 285 ? 14.719 -6.594 -6.691 1 88.69 285 ASP A O 1
ATOM 2355 N N . ALA A 1 286 ? 13.68 -5.496 -5.012 1 91.5 286 ALA A N 1
ATOM 2356 C CA . ALA A 1 286 ? 12.719 -6.57 -4.793 1 91.5 286 ALA A CA 1
ATOM 2357 C C . ALA A 1 286 ? 11.906 -6.844 -6.059 1 91.5 286 ALA A C 1
ATOM 2359 O O . ALA A 1 286 ? 11.398 -7.953 -6.254 1 91.5 286 ALA A O 1
ATOM 2360 N N . TRP A 1 287 ? 11.812 -5.828 -6.965 1 94.19 287 TRP A N 1
ATOM 2361 C CA . TRP A 1 287 ? 10.969 -5.93 -8.148 1 94.19 287 TRP A CA 1
ATOM 2362 C C . TRP A 1 287 ? 11.797 -5.773 -9.422 1 94.19 287 TRP A C 1
ATOM 2364 O O . TRP A 1 287 ? 11.344 -5.172 -10.398 1 94.19 287 TRP A O 1
ATOM 2374 N N . GLU A 1 288 ? 12.945 -6.328 -9.375 1 93.88 288 GLU A N 1
ATOM 2375 C CA . GLU A 1 288 ? 13.773 -6.297 -10.578 1 93.88 288 GLU A CA 1
ATOM 2376 C C . GLU A 1 288 ? 13.141 -7.109 -11.703 1 93.88 288 GLU A C 1
ATOM 2378 O O . GLU A 1 288 ? 12.523 -8.148 -11.461 1 93.88 288 GLU A O 1
ATOM 2383 N N . TYR A 1 289 ? 13.25 -6.566 -12.836 1 96.44 289 TYR A N 1
ATOM 2384 C CA . TYR A 1 289 ? 12.891 -7.281 -14.055 1 96.44 289 TYR A CA 1
ATOM 2385 C C . TYR A 1 289 ? 14.125 -7.719 -14.828 1 96.44 289 TYR A C 1
ATOM 2387 O O . TYR A 1 289 ? 15.25 -7.336 -14.477 1 96.44 289 TYR A O 1
ATOM 2395 N N . GLY A 1 290 ? 13.922 -8.555 -15.805 1 96.19 290 GLY A N 1
ATOM 2396 C CA . GLY A 1 290 ? 15.031 -9.156 -16.531 1 96.19 290 GLY A CA 1
ATOM 2397 C C . GLY A 1 290 ? 15.477 -10.484 -15.945 1 96.19 290 GLY A C 1
ATOM 2398 O O . GLY A 1 290 ? 14.992 -10.898 -14.891 1 96.19 290 GLY A O 1
ATOM 2399 N N . LEU A 1 291 ? 16.297 -11.133 -16.641 1 96.06 291 LEU A N 1
ATOM 2400 C CA . LEU A 1 291 ? 16.844 -12.398 -16.156 1 96.06 291 LEU A CA 1
ATOM 2401 C C . LEU A 1 291 ? 18.109 -12.172 -15.344 1 96.06 291 LEU A C 1
ATOM 2403 O O . LEU A 1 291 ? 19.188 -12.68 -15.695 1 96.06 291 LEU A O 1
ATOM 2407 N N . THR A 1 292 ? 17.969 -11.414 -14.266 1 94.75 292 THR A N 1
ATOM 2408 C CA . THR A 1 292 ? 19.047 -11.211 -13.297 1 94.75 292 THR A CA 1
ATOM 2409 C C . THR A 1 292 ? 19.359 -12.516 -12.562 1 94.75 292 THR A C 1
ATOM 2411 O O . THR A 1 292 ? 18.641 -13.5 -12.703 1 94.75 292 THR A O 1
ATOM 2414 N N . ASP A 1 293 ? 20.453 -12.547 -11.82 1 94.88 293 ASP A N 1
ATOM 2415 C CA . ASP A 1 293 ? 20.781 -13.734 -11.047 1 94.88 293 ASP A CA 1
ATOM 2416 C C . ASP A 1 293 ? 19.641 -14.125 -10.102 1 94.88 293 ASP A C 1
ATOM 2418 O O . ASP A 1 293 ? 19.328 -15.305 -9.969 1 94.88 293 ASP A O 1
ATOM 2422 N N . ARG A 1 294 ? 19.031 -13.227 -9.508 1 95.12 294 ARG A N 1
ATOM 2423 C CA . ARG A 1 294 ? 17.922 -13.469 -8.586 1 95.12 294 ARG A CA 1
ATOM 2424 C C . ARG A 1 294 ? 16.719 -14.055 -9.312 1 95.12 294 ARG A C 1
ATOM 2426 O O . ARG A 1 294 ? 16.156 -15.062 -8.883 1 95.12 294 ARG A O 1
ATOM 2433 N N . ASN A 1 295 ? 16.312 -13.406 -10.375 1 96.75 295 ASN A N 1
ATOM 2434 C CA . ASN A 1 295 ? 15.141 -13.875 -11.117 1 96.75 295 ASN A CA 1
ATOM 2435 C C . ASN A 1 295 ? 15.375 -15.258 -11.719 1 96.75 295 ASN A C 1
ATOM 2437 O O . ASN A 1 295 ? 14.461 -16.078 -11.773 1 96.75 295 ASN A O 1
ATOM 2441 N N . ARG A 1 296 ? 16.609 -15.516 -12.18 1 97 296 ARG A N 1
ATOM 2442 C CA . ARG A 1 296 ? 16.953 -16.844 -12.688 1 97 296 ARG A CA 1
ATOM 2443 C C . ARG A 1 296 ? 16.797 -17.906 -11.602 1 97 296 ARG A C 1
ATOM 2445 O O . ARG A 1 296 ? 16.266 -18.984 -11.859 1 97 296 ARG A O 1
ATOM 2452 N N . ARG A 1 297 ? 17.25 -17.562 -10.461 1 96.88 297 ARG A N 1
ATOM 2453 C CA . ARG A 1 297 ? 17.125 -18.484 -9.344 1 96.88 297 ARG A CA 1
ATOM 2454 C C . ARG A 1 297 ? 15.664 -18.766 -9.031 1 96.88 297 ARG A C 1
ATOM 2456 O O . ARG A 1 297 ? 15.289 -19.922 -8.797 1 96.88 297 ARG A O 1
ATOM 2463 N N . GLU A 1 298 ? 14.844 -17.719 -8.969 1 97.94 298 GLU A N 1
ATOM 2464 C CA . GLU A 1 298 ? 13.422 -17.859 -8.672 1 97.94 298 GLU A CA 1
ATOM 2465 C C . GLU A 1 298 ? 12.719 -18.719 -9.727 1 97.94 298 GLU A C 1
ATOM 2467 O O . GLU A 1 298 ? 11.992 -19.641 -9.391 1 97.94 298 GLU A O 1
ATOM 2472 N N . VAL A 1 299 ? 12.969 -18.406 -10.984 1 98.5 299 VAL A N 1
ATOM 2473 C CA . VAL A 1 299 ? 12.328 -19.109 -12.086 1 98.5 299 VAL A CA 1
ATOM 2474 C C . VAL A 1 299 ? 12.82 -20.562 -12.133 1 98.5 299 VAL A C 1
ATOM 2476 O O . VAL A 1 299 ? 12.031 -21.484 -12.336 1 98.5 299 VAL A O 1
ATOM 2479 N N . SER A 1 300 ? 14.094 -20.766 -11.914 1 98.56 300 SER A N 1
ATOM 2480 C CA . SER A 1 300 ? 14.664 -22.109 -11.93 1 98.56 300 SER A CA 1
ATOM 2481 C C . SER A 1 300 ? 14.055 -22.984 -10.836 1 98.56 300 SER A C 1
ATOM 2483 O O . SER A 1 300 ? 13.742 -24.141 -11.07 1 98.56 300 SER A O 1
ATOM 2485 N N . LYS A 1 301 ? 13.961 -22.422 -9.656 1 98.69 301 LYS A N 1
ATOM 2486 C CA . LYS A 1 301 ? 13.336 -23.172 -8.57 1 98.69 301 LYS A CA 1
ATOM 2487 C C . LYS A 1 301 ? 11.891 -23.516 -8.914 1 98.69 301 LYS A C 1
ATOM 2489 O O . LYS A 1 301 ? 11.438 -24.641 -8.633 1 98.69 301 LYS A O 1
ATOM 2494 N N . PHE A 1 302 ? 11.219 -22.578 -9.484 1 98.81 302 PHE A N 1
ATOM 2495 C CA . PHE A 1 302 ? 9.844 -22.859 -9.867 1 98.81 302 PHE A CA 1
ATOM 2496 C C . PHE A 1 302 ? 9.789 -23.984 -10.898 1 98.81 302 PHE A C 1
ATOM 2498 O O . PHE A 1 302 ? 8.906 -24.844 -10.844 1 98.81 302 PHE A O 1
ATOM 2505 N N . ILE A 1 303 ? 10.664 -23.969 -11.844 1 98.75 303 ILE A N 1
ATOM 2506 C CA . ILE A 1 303 ? 10.734 -25.016 -12.859 1 98.75 303 ILE A CA 1
ATOM 2507 C C . ILE A 1 303 ? 10.93 -26.375 -12.188 1 98.75 303 ILE A C 1
ATOM 2509 O O . ILE A 1 303 ? 10.289 -27.359 -12.57 1 98.75 303 ILE A O 1
ATOM 2513 N N . GLU A 1 304 ? 11.773 -26.438 -11.203 1 98.56 304 GLU A N 1
ATOM 2514 C CA . GLU A 1 304 ? 11.969 -27.672 -10.445 1 98.56 304 GLU A CA 1
ATOM 2515 C C . GLU A 1 304 ? 10.664 -28.156 -9.828 1 98.56 304 GLU A C 1
ATOM 2517 O O . GLU A 1 304 ? 10.328 -29.328 -9.914 1 98.56 304 GLU A O 1
ATOM 2522 N N . TYR A 1 305 ? 9.969 -27.25 -9.211 1 98.62 305 TYR A N 1
ATOM 2523 C CA . TYR A 1 305 ? 8.695 -27.609 -8.586 1 98.62 305 TYR A CA 1
ATOM 2524 C C . TYR A 1 305 ? 7.684 -28.047 -9.641 1 98.62 305 TYR A C 1
ATOM 2526 O O . TYR A 1 305 ? 6.949 -29.016 -9.43 1 98.62 305 TYR A O 1
ATOM 2534 N N . ALA A 1 306 ? 7.625 -27.297 -10.719 1 98.25 306 ALA A N 1
ATOM 2535 C CA . ALA A 1 306 ? 6.703 -27.641 -11.797 1 98.25 306 ALA A CA 1
ATOM 2536 C C . ALA A 1 306 ? 7.004 -29.016 -12.367 1 98.25 306 ALA A C 1
ATOM 2538 O O . ALA A 1 306 ? 6.086 -29.797 -12.656 1 98.25 306 ALA A O 1
ATOM 2539 N N . ASP A 1 307 ? 8.25 -29.297 -12.531 1 97.69 307 ASP A N 1
ATOM 2540 C CA . ASP A 1 307 ? 8.672 -30.594 -13.039 1 97.69 307 ASP A CA 1
ATOM 2541 C C . ASP A 1 307 ? 8.281 -31.703 -12.07 1 97.69 307 ASP A C 1
ATOM 2543 O O . ASP A 1 307 ? 7.691 -32.719 -12.469 1 97.69 307 ASP A O 1
ATOM 2547 N N . ASN A 1 308 ? 8.594 -31.5 -10.828 1 96.81 308 ASN A N 1
ATOM 2548 C CA . ASN A 1 308 ? 8.281 -32.5 -9.797 1 96.81 308 ASN A CA 1
ATOM 2549 C C . ASN A 1 308 ? 6.781 -32.75 -9.711 1 96.81 308 ASN A C 1
ATOM 2551 O O . ASN A 1 308 ? 6.363 -33.875 -9.422 1 96.81 308 ASN A O 1
ATOM 2555 N N . GLN A 1 309 ? 6.008 -31.781 -10 1 97.69 309 GLN A N 1
ATOM 2556 C CA . GLN A 1 309 ? 4.562 -31.875 -9.828 1 97.69 309 GLN A CA 1
ATOM 2557 C C . GLN A 1 309 ? 3.875 -32.25 -11.133 1 97.69 309 GLN A C 1
ATOM 2559 O O . GLN A 1 309 ? 2.646 -32.312 -11.203 1 97.69 309 GLN A O 1
ATOM 2564 N N . GLY A 1 310 ? 4.648 -32.406 -12.172 1 96.75 310 GLY A N 1
ATOM 2565 C CA . GLY A 1 310 ? 4.141 -32.938 -13.422 1 96.75 310 GLY A CA 1
ATOM 2566 C C . GLY A 1 310 ? 3.477 -31.906 -14.305 1 96.75 310 GLY A C 1
ATOM 2567 O O . GLY A 1 310 ? 2.621 -32.219 -15.125 1 96.75 310 GLY A O 1
ATOM 2568 N N . LEU A 1 311 ? 3.836 -30.641 -14.141 1 97.31 311 LEU A N 1
ATOM 2569 C CA . LEU A 1 311 ? 3.201 -29.578 -14.906 1 97.31 311 LEU A CA 1
ATOM 2570 C C . LEU A 1 311 ? 3.863 -29.422 -16.266 1 97.31 311 LEU A C 1
ATOM 2572 O O . LEU A 1 311 ? 3.297 -28.797 -17.172 1 97.31 311 LEU A O 1
ATOM 2576 N N . ILE A 1 312 ? 5.086 -29.906 -16.406 1 97.25 312 ILE A N 1
ATOM 2577 C CA . ILE A 1 312 ? 5.867 -29.719 -17.625 1 97.25 312 ILE A CA 1
ATOM 2578 C C . ILE A 1 312 ? 6.492 -31.047 -18.047 1 97.25 312 ILE A C 1
ATOM 2580 O O . ILE A 1 312 ? 6.746 -31.906 -17.203 1 97.25 312 ILE A O 1
ATOM 2584 N N . PRO A 1 313 ? 6.746 -31.188 -19.359 1 95.88 313 PRO A N 1
ATOM 2585 C CA . PRO A 1 313 ? 7.273 -32.469 -19.844 1 95.88 313 PRO A CA 1
ATOM 2586 C C . PRO A 1 313 ? 8.758 -32.656 -19.547 1 95.88 313 PRO A C 1
ATOM 2588 O O . PRO A 1 313 ? 9.266 -33.781 -19.594 1 95.88 313 PRO A O 1
ATOM 2591 N N . ARG A 1 314 ? 9.445 -31.594 -19.312 1 96 314 ARG A N 1
ATOM 2592 C CA . ARG A 1 314 ? 10.859 -31.547 -18.953 1 96 314 ARG A CA 1
ATOM 2593 C C . ARG A 1 314 ? 11.219 -30.234 -18.266 1 96 314 ARG A C 1
ATOM 2595 O O . ARG A 1 314 ? 10.508 -29.25 -18.422 1 96 314 ARG A O 1
ATOM 2602 N N . PRO A 1 315 ? 12.258 -30.266 -17.484 1 97.12 315 PRO A N 1
ATOM 2603 C CA . PRO A 1 315 ? 12.711 -28.969 -16.953 1 97.12 315 PRO A CA 1
ATOM 2604 C C . PRO A 1 315 ? 13.25 -28.047 -18.031 1 97.12 315 PRO A C 1
ATOM 2606 O O . PRO A 1 315 ? 14.211 -28.391 -18.719 1 97.12 315 PRO A O 1
ATOM 2609 N N . TYR A 1 316 ? 12.672 -26.938 -18.203 1 97.81 316 TYR A N 1
ATOM 2610 C CA . TYR A 1 316 ? 13.078 -25.984 -19.234 1 97.81 316 TYR A CA 1
ATOM 2611 C C . TYR A 1 316 ? 14.328 -25.219 -18.797 1 97.81 316 TYR A C 1
ATOM 2613 O O . TYR A 1 316 ? 14.555 -25.016 -17.609 1 97.81 316 TYR A O 1
ATOM 2621 N N . ASP A 1 317 ? 15.117 -24.859 -19.797 1 97.06 317 ASP A N 1
ATOM 2622 C CA . ASP A 1 317 ? 16.141 -23.844 -19.562 1 97.06 317 ASP A CA 1
ATOM 2623 C C . ASP A 1 317 ? 15.516 -22.453 -19.438 1 97.06 317 ASP A C 1
ATOM 2625 O O . ASP A 1 317 ? 14.664 -22.078 -20.25 1 97.06 317 ASP A O 1
ATOM 2629 N N . VAL A 1 318 ? 15.93 -21.734 -18.438 1 97.38 318 VAL A N 1
ATOM 2630 C CA . VAL A 1 318 ? 15.367 -20.406 -18.203 1 97.38 318 VAL A CA 1
ATOM 2631 C C . VAL A 1 318 ? 15.508 -19.547 -19.453 1 97.38 318 VAL A C 1
ATOM 2633 O O . VAL A 1 318 ? 14.594 -18.797 -19.797 1 97.38 318 VAL A O 1
ATOM 2636 N N . ASP A 1 319 ? 16.609 -19.688 -20.203 1 95.44 319 ASP A N 1
ATOM 2637 C CA . ASP A 1 319 ? 16.906 -18.844 -21.359 1 95.44 319 ASP A CA 1
ATOM 2638 C C . ASP A 1 319 ? 15.945 -19.141 -22.516 1 95.44 319 ASP A C 1
ATOM 2640 O O . ASP A 1 319 ? 15.742 -18.281 -23.391 1 95.44 319 ASP A O 1
ATOM 2644 N N . GLU A 1 320 ? 15.359 -20.234 -22.562 1 95.56 320 GLU A N 1
ATOM 2645 C CA . GLU A 1 320 ? 14.461 -20.562 -23.672 1 95.56 320 GLU A CA 1
ATOM 2646 C C . GLU A 1 320 ? 13.055 -20.047 -23.406 1 95.56 320 GLU A C 1
ATOM 2648 O O . GLU A 1 320 ? 12.195 -20.094 -24.297 1 95.56 320 GLU A O 1
ATOM 2653 N N . LEU A 1 321 ? 12.82 -19.562 -22.188 1 97.12 321 LEU A N 1
ATOM 2654 C CA . LEU A 1 321 ? 11.469 -19.203 -21.781 1 97.12 321 LEU A CA 1
ATOM 2655 C C . LEU A 1 321 ? 11.172 -17.75 -22.125 1 97.12 321 LEU A C 1
ATOM 2657 O O . LEU A 1 321 ? 10.008 -17.344 -22.203 1 97.12 321 LEU A O 1
ATOM 2661 N N . PHE A 1 322 ? 12.211 -16.906 -22.328 1 97.44 322 PHE A N 1
ATOM 2662 C CA . PHE A 1 322 ? 11.992 -15.477 -22.469 1 97.44 322 PHE A CA 1
ATOM 2663 C C . PHE A 1 322 ? 12.727 -14.93 -23.688 1 97.44 322 PHE A C 1
ATOM 2665 O O . PHE A 1 322 ? 13.82 -15.391 -24.016 1 97.44 322 PHE A O 1
ATOM 2672 N N . VAL A 1 323 ? 12.109 -13.969 -24.297 1 95.31 323 VAL A N 1
ATOM 2673 C CA . VAL A 1 323 ? 12.805 -13.195 -25.328 1 95.31 323 VAL A CA 1
ATOM 2674 C C . VAL A 1 323 ? 13.992 -12.461 -24.703 1 95.31 323 VAL A C 1
ATOM 2676 O O . VAL A 1 323 ? 13.891 -11.922 -23.594 1 95.31 323 VAL A O 1
ATOM 2679 N N . ASP A 1 324 ? 15.109 -12.5 -25.359 1 90.75 324 ASP A N 1
ATOM 2680 C CA . ASP A 1 324 ? 16.281 -11.773 -24.875 1 90.75 324 ASP A CA 1
ATOM 2681 C C . ASP A 1 324 ? 16.094 -10.266 -25.031 1 90.75 324 ASP A C 1
ATOM 2683 O O . ASP A 1 324 ? 16.203 -9.734 -26.141 1 90.75 324 ASP A O 1
ATOM 2687 N N . CYS A 1 325 ? 15.812 -9.625 -23.984 1 85.56 325 CYS A N 1
ATOM 2688 C CA . CYS A 1 325 ? 15.602 -8.188 -24.016 1 85.56 325 CYS A CA 1
ATOM 2689 C C . CYS A 1 325 ? 16.844 -7.441 -23.547 1 85.56 325 CYS A C 1
ATOM 2691 O O . CYS A 1 325 ? 16.781 -6.234 -23.297 1 85.56 325 CYS A O 1
ATOM 2693 N N . SER A 1 326 ? 17.984 -8.07 -23.219 1 72.69 326 SER A N 1
ATOM 2694 C CA . SER A 1 326 ? 19.188 -7.469 -22.625 1 72.69 326 SER A CA 1
ATOM 2695 C C . SER A 1 326 ? 19.969 -6.656 -23.656 1 72.69 326 SER A C 1
ATOM 2697 O O . SER A 1 326 ? 20.797 -5.828 -23.297 1 72.69 326 SER A O 1
ATOM 2699 N N . VAL A 1 327 ? 19.875 -7.004 -24.906 1 60.41 327 VAL A N 1
ATOM 2700 C CA . VAL A 1 327 ? 20.766 -6.426 -25.922 1 60.41 327 VAL A CA 1
ATOM 2701 C C . VAL A 1 327 ? 20.609 -4.906 -25.938 1 60.41 327 VAL A C 1
ATOM 2703 O O . VAL A 1 327 ? 21.453 -4.195 -26.469 1 60.41 327 VAL A O 1
ATOM 2706 N N . ALA A 1 328 ? 19.5 -4.426 -25.641 1 43.72 328 ALA A N 1
ATOM 2707 C CA . ALA A 1 328 ? 19.266 -2.99 -25.781 1 43.72 328 ALA A CA 1
ATOM 2708 C C . ALA A 1 328 ? 19.938 -2.215 -24.641 1 43.72 328 ALA A C 1
ATOM 2710 O O . ALA A 1 328 ? 19.906 -0.981 -24.625 1 43.72 328 ALA A O 1
ATOM 2711 N N . ARG A 1 329 ? 20.562 -2.719 -23.578 1 46.59 329 ARG A N 1
ATOM 2712 C CA . ARG A 1 329 ? 21.047 -2.031 -22.375 1 46.59 329 ARG A CA 1
ATOM 2713 C C . ARG A 1 329 ? 22.547 -1.815 -22.438 1 46.59 329 ARG A C 1
ATOM 2715 O O . ARG A 1 329 ? 23.172 -1.426 -21.438 1 46.59 329 ARG A O 1
ATOM 2722 N N . ASP A 1 330 ? 23.344 -2.125 -23.359 1 34.44 330 ASP A N 1
ATOM 2723 C CA . ASP A 1 330 ? 24.703 -1.617 -23.406 1 34.44 330 ASP A CA 1
ATOM 2724 C C . ASP A 1 330 ? 24.734 -0.12 -23.703 1 34.44 330 ASP A C 1
ATOM 2726 O O . ASP A 1 330 ? 23.969 0.357 -24.547 1 34.44 330 ASP A O 1
ATOM 2730 N N . MET B 1 1 ? -30.281 19.422 -13.766 1 67.25 1 MET B N 1
ATOM 2731 C CA . MET B 1 1 ? -29.141 20.266 -14.109 1 67.25 1 MET B CA 1
ATOM 2732 C C . MET B 1 1 ? -27.922 19.922 -13.258 1 67.25 1 MET B C 1
ATOM 2734 O O . MET B 1 1 ? -28.047 19.703 -12.047 1 67.25 1 MET B O 1
ATOM 2738 N N . THR B 1 2 ? -26.766 19.547 -13.789 1 87.25 2 THR B N 1
ATOM 2739 C CA . THR B 1 2 ? -25.547 19.156 -13.078 1 87.25 2 THR B CA 1
ATOM 2740 C C . THR B 1 2 ? -24.703 20.391 -12.758 1 87.25 2 THR B C 1
ATOM 2742 O O . THR B 1 2 ? -24.766 21.391 -13.469 1 87.25 2 THR B O 1
ATOM 2745 N N . VAL B 1 3 ? -24.234 20.531 -11.539 1 93.81 3 VAL B N 1
ATOM 2746 C CA . VAL B 1 3 ? -23.281 21.578 -11.148 1 93.81 3 VAL B CA 1
ATOM 2747 C C . VAL B 1 3 ? -21.859 21.156 -11.516 1 93.81 3 VAL B C 1
ATOM 2749 O O . VAL B 1 3 ? -21.484 20.016 -11.305 1 93.81 3 VAL B O 1
ATOM 2752 N N . ASP B 1 4 ? -21.188 22.094 -12.164 1 94.81 4 ASP B N 1
ATOM 2753 C CA . ASP B 1 4 ? -19.781 21.859 -12.5 1 94.81 4 ASP B CA 1
ATOM 2754 C C . ASP B 1 4 ? -18.859 22.281 -11.367 1 94.81 4 ASP B C 1
ATOM 2756 O O . ASP B 1 4 ? -18.875 23.438 -10.953 1 94.81 4 ASP B O 1
ATOM 2760 N N . LEU B 1 5 ? -18.094 21.375 -10.883 1 96 5 LEU B N 1
ATOM 2761 C CA . LEU B 1 5 ? -17.188 21.688 -9.781 1 96 5 LEU B CA 1
ATOM 2762 C C . LEU B 1 5 ? -15.781 21.188 -10.062 1 96 5 LEU B C 1
ATOM 2764 O O . LEU B 1 5 ? -15.617 20.094 -10.609 1 96 5 LEU B O 1
ATOM 2768 N N . SER B 1 6 ? -14.781 22 -9.773 1 95.31 6 SER B N 1
ATOM 2769 C CA . SER B 1 6 ? -13.398 21.547 -9.719 1 95.31 6 SER B CA 1
ATOM 2770 C C . SER B 1 6 ? -13.039 21.016 -8.336 1 95.31 6 SER B C 1
ATOM 2772 O O . SER B 1 6 ? -13.391 21.609 -7.324 1 95.31 6 SER B O 1
ATOM 2774 N N . ILE B 1 7 ? -12.414 19.844 -8.328 1 94.19 7 ILE B N 1
ATOM 2775 C CA . ILE B 1 7 ? -11.953 19.234 -7.09 1 94.19 7 ILE B CA 1
ATOM 2776 C C . ILE B 1 7 ? -10.445 19 -7.16 1 94.19 7 ILE B C 1
ATOM 2778 O O . ILE B 1 7 ? -9.961 18.297 -8.047 1 94.19 7 ILE B O 1
ATOM 2782 N N . ALA B 1 8 ? -9.734 19.625 -6.266 1 93.19 8 ALA B N 1
ATOM 2783 C CA . ALA B 1 8 ? -8.289 19.422 -6.207 1 93.19 8 ALA B CA 1
ATOM 2784 C C . ALA B 1 8 ? -7.906 18.5 -5.055 1 93.19 8 ALA B C 1
ATOM 2786 O O . ALA B 1 8 ? -8.195 18.797 -3.891 1 93.19 8 ALA B O 1
ATOM 2787 N N . CYS B 1 9 ? -7.363 17.359 -5.402 1 88.38 9 CYS B N 1
ATOM 2788 C CA . CYS B 1 9 ? -6.836 16.391 -4.445 1 88.38 9 CYS B CA 1
ATOM 2789 C C . CYS B 1 9 ? -5.465 15.883 -4.879 1 88.38 9 CYS B C 1
ATOM 2791 O O . CYS B 1 9 ? -4.965 16.266 -5.938 1 88.38 9 CYS B O 1
ATOM 2793 N N . TRP B 1 10 ? -4.793 15.188 -4.059 1 77.44 10 TRP B N 1
ATOM 2794 C CA . TRP B 1 10 ? -3.537 14.547 -4.426 1 77.44 10 TRP B CA 1
ATOM 2795 C C . TRP B 1 10 ? -3.75 13.062 -4.723 1 77.44 10 TRP B C 1
ATOM 2797 O O . TRP B 1 10 ? -4.859 12.547 -4.566 1 77.44 10 TRP B O 1
ATOM 2807 N N . HIS B 1 11 ? -2.717 12.445 -5.363 1 70.44 11 HIS B N 1
ATOM 2808 C CA . HIS B 1 11 ? -2.77 11.031 -5.707 1 70.44 11 HIS B CA 1
ATOM 2809 C C . HIS B 1 11 ? -2.912 10.164 -4.457 1 70.44 11 HIS B C 1
ATOM 2811 O O . HIS B 1 11 ? -1.913 9.797 -3.836 1 70.44 11 HIS B O 1
ATOM 2817 N N . ARG B 1 12 ? -4.191 10.008 -4.074 1 73.12 12 ARG B N 1
ATOM 2818 C CA . ARG B 1 12 ? -4.477 9.18 -2.908 1 73.12 12 ARG B CA 1
ATOM 2819 C C . ARG B 1 12 ? -5.309 7.961 -3.291 1 73.12 12 ARG B C 1
ATOM 2821 O O . ARG B 1 12 ? -6.184 8.047 -4.16 1 73.12 12 ARG B O 1
ATOM 2828 N N . ASP B 1 13 ? -4.969 6.957 -2.602 1 82.69 13 ASP B N 1
ATOM 2829 C CA . ASP B 1 13 ? -5.695 5.734 -2.922 1 82.69 13 ASP B CA 1
ATOM 2830 C C . ASP B 1 13 ? -7.156 5.832 -2.49 1 82.69 13 ASP B C 1
ATOM 2832 O O . ASP B 1 13 ? -8.047 5.348 -3.189 1 82.69 13 ASP B O 1
ATOM 2836 N N . LEU B 1 14 ? -7.434 6.633 -1.432 1 90 14 LEU B N 1
ATOM 2837 C CA . LEU B 1 14 ? -8.789 6.699 -0.888 1 90 14 LEU B CA 1
ATOM 2838 C C . LEU B 1 14 ? -9.703 7.48 -1.818 1 90 14 LEU B C 1
ATOM 2840 O O . LEU B 1 14 ? -10.922 7.266 -1.824 1 90 14 LEU B O 1
ATOM 2844 N N . SER B 1 15 ? -9.148 8.398 -2.566 1 90.25 15 SER B N 1
ATOM 2845 C CA . SER B 1 15 ? -9.969 9.219 -3.449 1 90.25 15 SER B CA 1
ATOM 2846 C C . SER B 1 15 ? -9.719 8.875 -4.914 1 90.25 15 SER B C 1
ATOM 2848 O O . SER B 1 15 ? -10.203 9.57 -5.812 1 90.25 15 SER B O 1
ATOM 2850 N N . HIS B 1 16 ? -8.977 7.863 -5.109 1 86.12 16 HIS B N 1
ATOM 2851 C CA . HIS B 1 16 ? -8.57 7.48 -6.457 1 86.12 16 HIS B CA 1
ATOM 2852 C C . HIS B 1 16 ? -9.781 7.23 -7.348 1 86.12 16 HIS B C 1
ATOM 2854 O O . HIS B 1 16 ? -9.781 7.605 -8.523 1 86.12 16 HIS B O 1
ATOM 2860 N N . ALA B 1 17 ? -10.797 6.594 -6.832 1 88.44 17 ALA B N 1
ATOM 2861 C CA . ALA B 1 17 ? -11.992 6.25 -7.605 1 88.44 17 ALA B CA 1
ATOM 2862 C C . ALA B 1 17 ? -12.703 7.504 -8.102 1 88.44 17 ALA B C 1
ATOM 2864 O O . ALA B 1 17 ? -13.359 7.48 -9.141 1 88.44 17 ALA B O 1
ATOM 2865 N N . LEU B 1 18 ? -12.523 8.609 -7.371 1 90.06 18 LEU B N 1
ATOM 2866 C CA . LEU B 1 18 ? -13.07 9.883 -7.828 1 90.06 18 LEU B CA 1
ATOM 2867 C C . LEU B 1 18 ? -12.242 10.461 -8.969 1 90.06 18 LEU B C 1
ATOM 2869 O O . LEU B 1 18 ? -12.789 10.992 -9.938 1 90.06 18 LEU B O 1
ATOM 2873 N N . GLN B 1 19 ? -10.984 10.281 -8.859 1 83.75 19 GLN B N 1
ATOM 2874 C CA . GLN B 1 19 ? -10.062 10.836 -9.844 1 83.75 19 GLN B CA 1
ATOM 2875 C C . GLN B 1 19 ? -10.203 10.125 -11.188 1 83.75 19 GLN B C 1
ATOM 2877 O O . GLN B 1 19 ? -10.039 10.742 -12.242 1 83.75 19 GLN B O 1
ATOM 2882 N N . THR B 1 20 ? -10.461 8.859 -11.156 1 79.5 20 THR B N 1
ATOM 2883 C CA . THR B 1 20 ? -10.531 8.07 -12.375 1 79.5 20 THR B CA 1
ATOM 2884 C C . THR B 1 20 ? -11.945 8.078 -12.945 1 79.5 20 THR B C 1
ATOM 2886 O O . THR B 1 20 ? -12.164 7.652 -14.086 1 79.5 20 THR B O 1
ATOM 2889 N N . GLY B 1 21 ? -12.961 8.484 -12.117 1 85.94 21 GLY B N 1
ATOM 2890 C CA . GLY B 1 21 ? -14.344 8.484 -12.547 1 85.94 21 GLY B CA 1
ATOM 2891 C C . GLY B 1 21 ? -15.062 7.176 -12.242 1 85.94 21 GLY B C 1
ATOM 2892 O O . GLY B 1 21 ? -16.219 7 -12.609 1 85.94 21 GLY B O 1
ATOM 2893 N N . GLU B 1 22 ? -14.406 6.293 -11.609 1 86.25 22 GLU B N 1
ATOM 2894 C CA . GLU B 1 22 ? -15.062 5.066 -11.172 1 86.25 22 GLU B CA 1
ATOM 2895 C C . GLU B 1 22 ? -16.25 5.367 -10.266 1 86.25 22 GLU B C 1
ATOM 2897 O O . GLU B 1 22 ? -17.25 4.648 -10.289 1 86.25 22 GLU B O 1
ATOM 2902 N N . VAL B 1 23 ? -16.047 6.383 -9.438 1 92.94 23 VAL B N 1
ATOM 2903 C CA . VAL B 1 23 ? -17.141 6.91 -8.625 1 92.94 23 VAL B CA 1
ATOM 2904 C C . VAL B 1 23 ? -17.594 8.266 -9.18 1 92.94 23 VAL B C 1
ATOM 2906 O O . VAL B 1 23 ? -16.766 9.156 -9.383 1 92.94 23 VAL B O 1
ATOM 2909 N N . GLU B 1 24 ? -18.828 8.336 -9.445 1 93.62 24 GLU B N 1
ATOM 2910 C CA . GLU B 1 24 ? -19.406 9.594 -9.914 1 93.62 24 GLU B CA 1
ATOM 2911 C C . GLU B 1 24 ? -20.219 10.273 -8.82 1 93.62 24 GLU B C 1
ATOM 2913 O O . GLU B 1 24 ? -20.875 9.602 -8.023 1 93.62 24 GLU B O 1
ATOM 2918 N N . LEU B 1 25 ? -20.125 11.547 -8.852 1 93.25 25 LEU B N 1
ATOM 2919 C CA . LEU B 1 25 ? -20.906 12.328 -7.891 1 93.25 25 LEU B CA 1
ATOM 2920 C C . LEU B 1 25 ? -22.281 12.664 -8.445 1 93.25 25 LEU B C 1
ATOM 2922 O O . LEU B 1 25 ? -22.391 13.281 -9.508 1 93.25 25 LEU B O 1
ATOM 2926 N N . GLU B 1 26 ? -23.25 12.297 -7.766 1 90.19 26 GLU B N 1
ATOM 2927 C CA . GLU B 1 26 ? -24.609 12.539 -8.234 1 90.19 26 GLU B CA 1
ATOM 2928 C C . GLU B 1 26 ? -24.875 14.031 -8.398 1 90.19 26 GLU B C 1
ATOM 2930 O O . GLU B 1 26 ? -24.703 14.805 -7.457 1 90.19 26 GLU B O 1
ATOM 2935 N N . GLY B 1 27 ? -25.266 14.461 -9.547 1 93.62 27 GLY B N 1
ATOM 2936 C CA . GLY B 1 27 ? -25.656 15.836 -9.812 1 93.62 27 GLY B CA 1
ATOM 2937 C C . GLY B 1 27 ? -24.484 16.766 -10.016 1 93.62 27 GLY B C 1
ATOM 2938 O O . GLY B 1 27 ? -24.656 17.969 -10.188 1 93.62 27 GLY B O 1
ATOM 2939 N N . ILE B 1 28 ? -23.297 16.219 -9.977 1 94.88 28 ILE B N 1
ATOM 2940 C CA . ILE B 1 28 ? -22.094 17.047 -10.078 1 94.88 28 ILE B CA 1
ATOM 2941 C C . ILE B 1 28 ? -21.219 16.547 -11.211 1 94.88 28 ILE B C 1
ATOM 2943 O O . ILE B 1 28 ? -20.859 15.367 -11.258 1 94.88 28 ILE B O 1
ATOM 2947 N N . ASP B 1 29 ? -20.953 17.391 -12.117 1 93.5 29 ASP B N 1
ATOM 2948 C CA . ASP B 1 29 ? -19.891 17.141 -13.094 1 93.5 29 ASP B CA 1
ATOM 2949 C C . ASP B 1 29 ? -18.547 17.625 -12.57 1 93.5 29 ASP B C 1
ATOM 2951 O O . ASP B 1 29 ? -18.344 18.828 -12.375 1 93.5 29 ASP B O 1
ATOM 2955 N N . THR B 1 30 ? -17.672 16.656 -12.422 1 91.38 30 THR B N 1
ATOM 2956 C CA . THR B 1 30 ? -16.469 17 -11.68 1 91.38 30 THR B CA 1
ATOM 2957 C C . THR B 1 30 ? -15.25 17.047 -12.609 1 91.38 30 THR B C 1
ATOM 2959 O O . THR B 1 30 ? -15.156 16.234 -13.539 1 91.38 30 THR B O 1
ATOM 2962 N N . THR B 1 31 ? -14.469 18.047 -12.445 1 91.19 31 THR B N 1
ATOM 2963 C CA . THR B 1 31 ? -13.094 18.062 -12.922 1 91.19 31 THR B CA 1
ATOM 2964 C C . THR B 1 31 ? -12.117 17.859 -11.766 1 91.19 31 THR B C 1
ATOM 2966 O O . THR B 1 31 ? -11.914 18.766 -10.945 1 91.19 31 THR B O 1
ATOM 2969 N N . VAL B 1 32 ? -11.531 16.688 -11.727 1 88.81 32 VAL B N 1
ATOM 2970 C CA . VAL B 1 32 ? -10.648 16.359 -10.617 1 88.81 32 VAL B CA 1
ATOM 2971 C C . VAL B 1 32 ? -9.195 16.609 -11.023 1 88.81 32 VAL B C 1
ATOM 2973 O O . VAL B 1 32 ? -8.734 16.109 -12.047 1 88.81 32 VAL B O 1
ATOM 2976 N N . LEU B 1 33 ? -8.5 17.391 -10.25 1 86.12 33 LEU B N 1
ATOM 2977 C CA . LEU B 1 33 ? -7.113 17.766 -10.5 1 86.12 33 LEU B CA 1
ATOM 2978 C C . LEU B 1 33 ? -6.203 17.234 -9.398 1 86.12 33 LEU B C 1
ATOM 2980 O O . LEU B 1 33 ? -6.605 17.172 -8.234 1 86.12 33 LEU B O 1
ATOM 2984 N N . SER B 1 34 ? -5.004 16.797 -9.852 1 82.56 34 SER B N 1
ATOM 2985 C CA . SER B 1 34 ? -3.977 16.375 -8.906 1 82.56 34 SER B CA 1
ATOM 2986 C C . SER B 1 34 ? -2.873 17.422 -8.789 1 82.56 34 SER B C 1
ATOM 2988 O O . SER B 1 34 ? -2.277 17.828 -9.789 1 82.56 34 SER B O 1
ATOM 2990 N N . GLU B 1 35 ? -2.701 17.891 -7.543 1 80.19 35 GLU B N 1
ATOM 2991 C CA . GLU B 1 35 ? -1.688 18.922 -7.301 1 80.19 35 GLU B CA 1
ATOM 2992 C C . GLU B 1 35 ? -0.971 18.672 -5.973 1 80.19 35 GLU B C 1
ATOM 2994 O O . GLU B 1 35 ? -1.593 18.281 -4.988 1 80.19 35 GLU B O 1
ATOM 2999 N N . TYR B 1 36 ? 0.365 18.938 -6.047 1 77.56 36 TYR B N 1
ATOM 3000 C CA . TYR B 1 36 ? 1.204 18.844 -4.859 1 77.56 36 TYR B CA 1
ATOM 3001 C C . TYR B 1 36 ? 0.64 19.688 -3.723 1 77.56 36 TYR B C 1
ATOM 3003 O O . TYR B 1 36 ? 0.232 20.828 -3.932 1 77.56 36 TYR B O 1
ATOM 3011 N N . PRO B 1 37 ? 0.602 19.156 -2.516 1 80.69 37 PRO B N 1
ATOM 3012 C CA . PRO B 1 37 ? -0.194 19.734 -1.43 1 80.69 37 PRO B CA 1
ATOM 3013 C C . PRO B 1 37 ? 0.192 21.188 -1.117 1 80.69 37 PRO B C 1
ATOM 3015 O O . PRO B 1 37 ? -0.675 22.062 -1.06 1 80.69 37 PRO B O 1
ATOM 3018 N N . PRO B 1 38 ? 1.453 21.484 -0.927 1 77.56 38 PRO B N 1
ATOM 3019 C CA . PRO B 1 38 ? 1.765 22.875 -0.595 1 77.56 38 PRO B CA 1
ATOM 3020 C C . PRO B 1 38 ? 1.321 23.859 -1.68 1 77.56 38 PRO B C 1
ATOM 3022 O O . PRO B 1 38 ? 0.829 24.953 -1.371 1 77.56 38 PRO B O 1
ATOM 3025 N N . LYS B 1 39 ? 1.462 23.453 -2.908 1 79.62 39 LYS B N 1
ATOM 3026 C CA . LYS B 1 39 ? 1.007 24.281 -4.016 1 79.62 39 LYS B CA 1
ATOM 3027 C C . LYS B 1 39 ? -0.517 24.359 -4.062 1 79.62 39 LYS B C 1
ATOM 3029 O O . LYS B 1 39 ? -1.089 25.422 -4.273 1 79.62 39 LYS B O 1
ATOM 3034 N N . ARG B 1 40 ? -1.14 23.281 -3.84 1 86.56 40 ARG B N 1
ATOM 3035 C CA . ARG B 1 40 ? -2.596 23.188 -3.842 1 86.56 40 ARG B CA 1
ATOM 3036 C C . ARG B 1 40 ? -3.203 24.078 -2.762 1 86.56 40 ARG B C 1
ATOM 3038 O O . ARG B 1 40 ? -4.18 24.797 -3.014 1 86.56 40 ARG B O 1
ATOM 3045 N N . HIS B 1 41 ? -2.607 24.062 -1.614 1 89 41 HIS B N 1
ATOM 3046 C CA . HIS B 1 41 ? -3.121 24.859 -0.5 1 89 41 HIS B CA 1
ATOM 3047 C C . HIS B 1 41 ? -3.023 26.359 -0.794 1 89 41 HIS B C 1
ATOM 3049 O O . HIS B 1 41 ? -3.994 27.094 -0.603 1 89 41 HIS B O 1
ATOM 3055 N N . ARG B 1 42 ? -1.905 26.703 -1.271 1 84.25 42 ARG B N 1
ATOM 3056 C CA . ARG B 1 42 ? -1.699 28.109 -1.602 1 84.25 42 ARG B CA 1
ATOM 3057 C C . ARG B 1 42 ? -2.693 28.578 -2.662 1 84.25 42 ARG B C 1
ATOM 3059 O O . ARG B 1 42 ? -3.293 29.641 -2.533 1 84.25 42 ARG B O 1
ATOM 3066 N N . ARG B 1 43 ? -2.857 27.781 -3.658 1 88.44 43 ARG B N 1
ATOM 3067 C CA . ARG B 1 43 ? -3.762 28.125 -4.75 1 88.44 43 ARG B CA 1
ATOM 3068 C C . ARG B 1 43 ? -5.203 28.203 -4.262 1 88.44 43 ARG B C 1
ATOM 3070 O O . ARG B 1 43 ? -5.988 29.016 -4.758 1 88.44 43 ARG B O 1
ATOM 3077 N N . PHE B 1 44 ? -5.488 27.438 -3.324 1 92.56 44 PHE B N 1
ATOM 3078 C CA . PHE B 1 44 ? -6.852 27.422 -2.801 1 92.56 44 PHE B CA 1
ATOM 3079 C C . PHE B 1 44 ? -7.09 28.625 -1.885 1 92.56 44 PHE B C 1
ATOM 3081 O O . PHE B 1 44 ? -8.031 29.391 -2.088 1 92.56 44 PHE B O 1
ATOM 3088 N N . PHE B 1 45 ? -6.254 28.891 -0.951 1 90.88 45 PHE B N 1
ATOM 3089 C CA . PHE B 1 45 ? -6.488 29.891 0.086 1 90.88 45 PHE B CA 1
ATOM 3090 C C . PHE B 1 45 ? -6.18 31.281 -0.431 1 90.88 45 PHE B C 1
ATOM 3092 O O . PHE B 1 45 ? -6.852 32.25 -0.062 1 90.88 45 PHE B O 1
ATOM 3099 N N . GLU B 1 46 ? -5.223 31.375 -1.227 1 85.81 46 GLU B N 1
ATOM 3100 C CA . GLU B 1 46 ? -4.801 32.688 -1.671 1 85.81 46 GLU B CA 1
ATOM 3101 C C . GLU B 1 46 ? -5.555 33.125 -2.928 1 85.81 46 GLU B C 1
ATOM 3103 O O . GLU B 1 46 ? -5.895 34.281 -3.086 1 85.81 46 GLU B O 1
ATOM 3108 N N . ARG B 1 47 ? -5.812 32.125 -3.773 1 86.56 47 ARG B N 1
ATOM 3109 C CA . ARG B 1 47 ? -6.285 32.5 -5.094 1 86.56 47 ARG B CA 1
ATOM 3110 C C . ARG B 1 47 ? -7.711 32.031 -5.332 1 86.56 47 ARG B C 1
ATOM 3112 O O . ARG B 1 47 ? -8.391 32.5 -6.25 1 86.56 47 ARG B O 1
ATOM 3119 N N . GLY B 1 48 ? -8.086 31.094 -4.633 1 87.88 48 GLY B N 1
ATOM 3120 C CA . GLY B 1 48 ? -9.414 30.547 -4.84 1 87.88 48 GLY B CA 1
ATOM 3121 C C . GLY B 1 48 ? -9.555 29.812 -6.164 1 87.88 48 GLY B C 1
ATOM 3122 O O . GLY B 1 48 ? -10.586 29.922 -6.824 1 87.88 48 GLY B O 1
ATOM 3123 N N . ASP B 1 49 ? -8.586 29.078 -6.551 1 91.19 49 ASP B N 1
ATOM 3124 C CA . ASP B 1 49 ? -8.508 28.469 -7.879 1 91.19 49 ASP B CA 1
ATOM 3125 C C . ASP B 1 49 ? -9.43 27.266 -7.996 1 91.19 49 ASP B C 1
ATOM 3127 O O . ASP B 1 49 ? -9.727 26.812 -9.102 1 91.19 49 ASP B O 1
ATOM 3131 N N . TYR B 1 50 ? -9.836 26.719 -6.895 1 95.56 50 TYR B N 1
ATOM 3132 C CA . TYR B 1 50 ? -10.633 25.5 -6.91 1 95.56 50 TYR B CA 1
ATOM 3133 C C . TYR B 1 50 ? -11.969 25.703 -6.199 1 95.56 50 TYR B C 1
ATOM 3135 O O . TYR B 1 50 ? -12.062 26.5 -5.262 1 95.56 50 TYR B O 1
ATOM 3143 N N . ASP B 1 51 ? -12.977 24.984 -6.645 1 96.5 51 ASP B N 1
ATOM 3144 C CA . ASP B 1 51 ? -14.258 24.984 -5.945 1 96.5 51 ASP B CA 1
ATOM 3145 C C . ASP B 1 51 ? -14.188 24.156 -4.664 1 96.5 51 ASP B C 1
ATOM 3147 O O . ASP B 1 51 ? -14.742 24.547 -3.635 1 96.5 51 ASP B O 1
ATOM 3151 N N . VAL B 1 52 ? -13.562 23.016 -4.762 1 96.62 52 VAL B N 1
ATOM 3152 C CA . VAL B 1 52 ? -13.344 22.047 -3.678 1 96.62 52 VAL B CA 1
ATOM 3153 C C . VAL B 1 52 ? -11.875 21.656 -3.629 1 96.62 52 VAL B C 1
ATOM 3155 O O . VAL B 1 52 ? -11.234 21.484 -4.672 1 96.62 52 VAL B O 1
ATOM 3158 N N . ALA B 1 53 ? -11.328 21.469 -2.414 1 96.69 53 ALA B N 1
ATOM 3159 C CA . ALA B 1 53 ? -9.922 21.078 -2.326 1 96.69 53 ALA B CA 1
ATOM 3160 C C . ALA B 1 53 ? -9.641 20.328 -1.028 1 96.69 53 ALA B C 1
ATOM 3162 O O . ALA B 1 53 ? -10.227 20.641 0.014 1 96.69 53 ALA B O 1
ATOM 3163 N N . GLU B 1 54 ? -8.805 19.312 -1.172 1 95.31 54 GLU B N 1
ATOM 3164 C CA . GLU B 1 54 ? -8.164 18.766 0.016 1 95.31 54 GLU B CA 1
ATOM 3165 C C . GLU B 1 54 ? -7.156 19.734 0.609 1 95.31 54 GLU B C 1
ATOM 3167 O O . GLU B 1 54 ? -6.23 20.188 -0.077 1 95.31 54 GLU B O 1
ATOM 3172 N N . VAL B 1 55 ? -7.293 20.094 1.851 1 95.94 55 VAL B N 1
ATOM 3173 C CA . VAL B 1 55 ? -6.414 21.125 2.4 1 95.94 55 VAL B CA 1
ATOM 3174 C C . VAL B 1 55 ? -5.93 20.703 3.787 1 95.94 55 VAL B C 1
ATOM 3176 O O . VAL B 1 55 ? -6.52 19.812 4.414 1 95.94 55 VAL B O 1
ATOM 3179 N N . SER B 1 56 ? -4.922 21.375 4.242 1 95.62 56 SER B N 1
ATOM 3180 C CA . SER B 1 56 ? -4.383 21.203 5.586 1 95.62 56 SER B CA 1
ATOM 3181 C C . SER B 1 56 ? -5.406 21.594 6.648 1 95.62 56 SER B C 1
ATOM 3183 O O . SER B 1 56 ? -6.031 22.641 6.562 1 95.62 56 SER B O 1
ATOM 3185 N N . LEU B 1 57 ? -5.551 20.703 7.605 1 97.75 57 LEU B N 1
ATOM 3186 C CA . LEU B 1 57 ? -6.469 21.016 8.695 1 97.75 57 LEU B CA 1
ATOM 3187 C C . LEU B 1 57 ? -6.059 22.297 9.406 1 97.75 57 LEU B C 1
ATOM 3189 O O . LEU B 1 57 ? -6.91 23.125 9.734 1 97.75 57 LEU B O 1
ATOM 3193 N N . ALA B 1 58 ? -4.812 22.469 9.609 1 97.81 58 ALA B N 1
ATOM 3194 C CA . ALA B 1 58 ? -4.309 23.656 10.305 1 97.81 58 ALA B CA 1
ATOM 3195 C C . ALA B 1 58 ? -4.621 24.922 9.516 1 97.81 58 ALA B C 1
ATOM 3197 O O . ALA B 1 58 ? -5.086 25.906 10.086 1 97.81 58 ALA B O 1
ATOM 3198 N N . SER B 1 59 ? -4.34 24.859 8.227 1 96.94 59 SER B N 1
ATOM 3199 C CA . SER B 1 59 ? -4.609 26.016 7.383 1 96.94 59 SER B CA 1
ATOM 3200 C C . SER B 1 59 ? -6.098 26.344 7.352 1 96.94 59 SER B C 1
ATOM 3202 O O . SER B 1 59 ? -6.48 27.516 7.359 1 96.94 59 SER B O 1
ATOM 3204 N N . TYR B 1 60 ? -6.887 25.359 7.305 1 97.81 60 TYR B N 1
ATOM 3205 C CA . TYR B 1 60 ? -8.328 25.547 7.32 1 97.81 60 TYR B CA 1
ATOM 3206 C C . TYR B 1 60 ? -8.773 26.234 8.609 1 97.81 60 TYR B C 1
ATOM 3208 O O . TYR B 1 60 ? -9.516 27.219 8.578 1 97.81 60 TYR B O 1
ATOM 3216 N N . LEU B 1 61 ? -8.312 25.703 9.734 1 98 61 LEU B N 1
ATOM 3217 C CA . LEU B 1 61 ? -8.68 26.297 11.016 1 98 61 LEU B CA 1
ATOM 3218 C C . LEU B 1 61 ? -8.242 27.75 11.086 1 98 61 LEU B C 1
ATOM 3220 O O . LEU B 1 61 ? -9.008 28.609 11.531 1 98 61 LEU B O 1
ATOM 3224 N N . SER B 1 62 ? -7.055 28 10.641 1 97.44 62 SER B N 1
ATOM 3225 C CA . SER B 1 62 ? -6.527 29.359 10.688 1 97.44 62 SER B CA 1
ATOM 3226 C C . SER B 1 62 ? -7.332 30.297 9.797 1 97.44 62 SER B C 1
ATOM 3228 O O . SER B 1 62 ? -7.496 31.469 10.109 1 97.44 62 SER B O 1
ATOM 3230 N N . ALA B 1 63 ? -7.801 29.75 8.711 1 96.38 63 ALA B N 1
ATOM 3231 C CA . ALA B 1 63 ? -8.539 30.562 7.746 1 96.38 63 ALA B CA 1
ATOM 3232 C C . ALA B 1 63 ? -9.891 30.984 8.312 1 96.38 63 ALA B C 1
ATOM 3234 O O . ALA B 1 63 ? -10.477 31.984 7.863 1 96.38 63 ALA B O 1
ATOM 3235 N N . ARG B 1 64 ? -10.367 30.312 9.32 1 95.44 64 ARG B N 1
ATOM 3236 C CA . ARG B 1 64 ? -11.695 30.547 9.875 1 95.44 64 ARG B CA 1
ATOM 3237 C C . ARG B 1 64 ? -11.758 31.906 10.578 1 95.44 64 ARG B C 1
ATOM 3239 O O . ARG B 1 64 ? -12.844 32.438 10.805 1 95.44 64 ARG B O 1
ATOM 3246 N N . LYS B 1 65 ? -10.656 32.469 10.914 1 94.12 65 LYS B N 1
ATOM 3247 C CA . LYS B 1 65 ? -10.609 33.75 11.633 1 94.12 65 LYS B CA 1
ATOM 3248 C C . LYS B 1 65 ? -11.141 34.875 10.758 1 94.12 65 LYS B C 1
ATOM 3250 O O . LYS B 1 65 ? -11.539 35.938 11.273 1 94.12 65 LYS B O 1
ATOM 3255 N N . ASP B 1 66 ? -11.07 34.719 9.477 1 94.12 66 ASP B N 1
ATOM 3256 C CA . ASP B 1 66 ? -11.492 35.719 8.5 1 94.12 66 ASP B CA 1
ATOM 3257 C C . ASP B 1 66 ? -12.328 35.094 7.391 1 94.12 66 ASP B C 1
ATOM 3259 O O . ASP B 1 66 ? -11.836 34.875 6.281 1 94.12 66 ASP B O 1
ATOM 3263 N N . ARG B 1 67 ? -13.555 34.969 7.602 1 91.56 67 ARG B N 1
ATOM 3264 C CA . ARG B 1 67 ? -14.422 34.25 6.668 1 91.56 67 ARG B CA 1
ATOM 3265 C C . ARG B 1 67 ? -14.703 35.125 5.434 1 91.56 67 ARG B C 1
ATOM 3267 O O . ARG B 1 67 ? -15.133 34.594 4.398 1 91.56 67 ARG B O 1
ATOM 3274 N N . GLU B 1 68 ? -14.633 36.406 5.57 1 93.69 68 GLU B N 1
ATOM 3275 C CA . GLU B 1 68 ? -14.805 37.281 4.406 1 93.69 68 GLU B CA 1
ATOM 3276 C C . GLU B 1 68 ? -13.672 37.062 3.402 1 93.69 68 GLU B C 1
ATOM 3278 O O . GLU B 1 68 ? -13.914 37 2.195 1 93.69 68 GLU B O 1
ATOM 3283 N N . ARG B 1 69 ? -12.492 37 3.943 1 94 69 ARG B N 1
ATOM 3284 C CA . ARG B 1 69 ? -11.32 36.781 3.094 1 94 69 ARG B CA 1
ATOM 3285 C C . ARG B 1 69 ? -11.211 35.344 2.635 1 94 69 ARG B C 1
ATOM 3287 O O . ARG B 1 69 ? -10.758 35.062 1.518 1 94 69 ARG B O 1
ATOM 3294 N N . TYR B 1 70 ? -11.555 34.438 3.521 1 95.12 70 TYR B N 1
ATOM 3295 C CA . TYR B 1 70 ? -11.492 33.031 3.24 1 95.12 70 TYR B CA 1
ATOM 3296 C C . TYR B 1 70 ? -12.867 32.375 3.361 1 95.12 70 TYR B C 1
ATOM 3298 O O . TYR B 1 70 ? -13.133 31.641 4.309 1 95.12 70 TYR B O 1
ATOM 3306 N N . PRO B 1 71 ? -13.68 32.594 2.336 1 95 71 PRO B N 1
ATOM 3307 C CA . PRO B 1 71 ? -15.062 32.125 2.402 1 95 71 PRO B CA 1
ATOM 3308 C C . PRO B 1 71 ? -15.188 30.625 2.082 1 95 71 PRO B C 1
ATOM 3310 O O . PRO B 1 71 ? -15.844 30.25 1.105 1 95 71 PRO B O 1
ATOM 3313 N N . PHE B 1 72 ? -14.625 29.844 2.959 1 95.06 72 PHE B N 1
ATOM 3314 C CA . PHE B 1 72 ? -14.586 28.406 2.77 1 95.06 72 PHE B CA 1
ATOM 3315 C C . PHE B 1 72 ? -15.242 27.688 3.945 1 95.06 72 PHE B C 1
ATOM 3317 O O . PHE B 1 72 ? -15.32 28.234 5.047 1 95.06 72 PHE B O 1
ATOM 3324 N N . THR B 1 73 ? -15.805 26.656 3.684 1 95.81 73 THR B N 1
ATOM 3325 C CA . THR B 1 73 ? -16.25 25.672 4.68 1 95.81 73 THR B CA 1
ATOM 3326 C C . THR B 1 73 ? -15.695 24.297 4.367 1 95.81 73 THR B C 1
ATOM 3328 O O . THR B 1 73 ? -14.82 24.141 3.506 1 95.81 73 THR B O 1
ATOM 3331 N N . ALA B 1 74 ? -16.031 23.328 5.191 1 97.88 74 ALA B N 1
ATOM 3332 C CA . ALA B 1 74 ? -15.508 21.984 4.957 1 97.88 74 ALA B CA 1
ATOM 3333 C C . ALA B 1 74 ? -16.578 20.922 5.211 1 97.88 74 ALA B C 1
ATOM 3335 O O . ALA B 1 74 ? -17.594 21.203 5.852 1 97.88 74 ALA B O 1
ATOM 3336 N N . ILE B 1 75 ? -16.422 19.844 4.59 1 97.62 75 ILE B N 1
ATOM 3337 C CA . ILE B 1 75 ? -17.188 18.641 4.934 1 97.62 75 ILE B CA 1
ATOM 3338 C C . ILE B 1 75 ? -16.312 17.688 5.746 1 97.62 75 ILE B C 1
ATOM 3340 O O . ILE B 1 75 ? -15.086 17.719 5.641 1 97.62 75 ILE B O 1
ATOM 3344 N N . PRO B 1 76 ? -16.953 16.844 6.625 1 97.81 76 PRO B N 1
ATOM 3345 C CA . PRO B 1 76 ? -16.172 15.984 7.508 1 97.81 76 PRO B CA 1
ATOM 3346 C C . PRO B 1 76 ? -15.609 14.758 6.789 1 97.81 76 PRO B C 1
ATOM 3348 O O . PRO B 1 76 ? -15.914 13.625 7.16 1 97.81 76 PRO B O 1
ATOM 3351 N N . VAL B 1 77 ? -14.852 14.969 5.785 1 97.06 77 VAL B N 1
ATOM 3352 C CA . VAL B 1 77 ? -14.055 13.992 5.043 1 97.06 77 VAL B CA 1
ATOM 3353 C C . VAL B 1 77 ? -12.578 14.164 5.379 1 97.06 77 VAL B C 1
ATOM 3355 O O . VAL B 1 77 ? -12.039 15.273 5.293 1 97.06 77 VAL B O 1
ATOM 3358 N N . PHE B 1 78 ? -11.945 13.094 5.789 1 96.44 78 PHE B N 1
ATOM 3359 C CA . PHE B 1 78 ? -10.562 13.117 6.254 1 96.44 78 PHE B CA 1
ATOM 3360 C C . PHE B 1 78 ? -9.695 12.211 5.402 1 96.44 78 PHE B C 1
ATOM 3362 O O . PHE B 1 78 ? -9.336 11.109 5.828 1 96.44 78 PHE B O 1
ATOM 3369 N N . PRO B 1 79 ? -9.242 12.703 4.27 1 93.19 79 PRO B N 1
ATOM 3370 C CA . PRO B 1 79 ? -8.578 11.852 3.277 1 93.19 79 PRO B CA 1
ATOM 3371 C C . PRO B 1 79 ? -7.137 11.523 3.652 1 93.19 79 PRO B C 1
ATOM 3373 O O . PRO B 1 79 ? -6.516 10.656 3.039 1 93.19 79 PRO B O 1
ATOM 3376 N N . ALA B 1 80 ? -6.582 12.219 4.695 1 92.75 80 ALA B N 1
ATOM 3377 C CA . ALA B 1 80 ? -5.203 11.984 5.113 1 92.75 80 ALA B CA 1
ATOM 3378 C C . ALA B 1 80 ? -5.09 11.945 6.637 1 92.75 80 ALA B C 1
ATOM 3380 O O . ALA B 1 80 ? -5.488 12.891 7.32 1 92.75 80 ALA B O 1
ATOM 3381 N N . LYS B 1 81 ? -4.652 10.875 7.109 1 93.56 81 LYS B N 1
ATOM 3382 C CA . LYS B 1 81 ? -4.301 10.688 8.508 1 93.56 81 LYS B CA 1
ATOM 3383 C C . LYS B 1 81 ? -2.93 10.023 8.648 1 93.56 81 LYS B C 1
ATOM 3385 O O . LYS B 1 81 ? -2.582 9.133 7.871 1 93.56 81 LYS B O 1
ATOM 3390 N N . ARG B 1 82 ? -2.168 10.508 9.547 1 92.56 82 ARG B N 1
ATOM 3391 C CA . ARG B 1 82 ? -0.841 9.93 9.742 1 92.56 82 ARG B CA 1
ATOM 3392 C C . ARG B 1 82 ? -0.27 10.328 11.102 1 92.56 82 ARG B C 1
ATOM 3394 O O . ARG B 1 82 ? -0.44 11.469 11.539 1 92.56 82 ARG B O 1
ATOM 3401 N N . PHE B 1 83 ? 0.451 9.359 11.664 1 95.38 83 PHE B N 1
ATOM 3402 C CA . PHE B 1 83 ? 1.211 9.672 12.867 1 95.38 83 PHE B CA 1
ATOM 3403 C C . PHE B 1 83 ? 2.475 10.453 12.523 1 95.38 83 PHE B C 1
ATOM 3405 O O . PHE B 1 83 ? 3.111 10.195 11.5 1 95.38 83 PHE B O 1
ATOM 3412 N N . PRO B 1 84 ? 2.828 11.383 13.305 1 95.5 84 PRO B N 1
ATOM 3413 C CA . PRO B 1 84 ? 3.939 12.258 12.922 1 95.5 84 PRO B CA 1
ATOM 3414 C C . PRO B 1 84 ? 5.289 11.75 13.422 1 95.5 84 PRO B C 1
ATOM 3416 O O . PRO B 1 84 ? 6.336 12.266 13.016 1 95.5 84 PRO B O 1
ATOM 3419 N N . HIS B 1 85 ? 5.332 10.656 14.234 1 96.5 85 HIS B N 1
ATOM 3420 C CA . HIS B 1 85 ? 6.543 10.258 14.945 1 96.5 85 HIS B CA 1
ATOM 3421 C C . HIS B 1 85 ? 7.637 9.836 13.969 1 96.5 85 HIS B C 1
ATOM 3423 O O . HIS B 1 85 ? 8.82 10.055 14.234 1 96.5 85 HIS B O 1
ATOM 3429 N N . SER B 1 86 ? 7.246 9.266 12.867 1 94.12 86 SER B N 1
ATOM 3430 C CA . SER B 1 86 ? 8.219 8.742 11.914 1 94.12 86 SER B CA 1
ATOM 3431 C C . SER B 1 86 ? 8.758 9.844 11.016 1 94.12 86 SER B C 1
ATOM 3433 O O . SER B 1 86 ? 9.633 9.602 10.18 1 94.12 86 SER B O 1
ATOM 3435 N N . PHE B 1 87 ? 8.305 11.062 11.219 1 93.19 87 PHE B N 1
ATOM 3436 C CA . PHE B 1 87 ? 8.781 12.188 10.414 1 93.19 87 PHE B CA 1
ATOM 3437 C C . PHE B 1 87 ? 9.539 13.18 11.281 1 93.19 87 PHE B C 1
ATOM 3439 O O . PHE B 1 87 ? 9.594 14.375 10.969 1 93.19 87 PHE B O 1
ATOM 3446 N N . PHE B 1 88 ? 9.977 12.688 12.344 1 96.19 88 PHE B N 1
ATOM 3447 C CA . PHE B 1 88 ? 10.82 13.406 13.297 1 96.19 88 PHE B CA 1
ATOM 3448 C C . PHE B 1 88 ? 12.25 12.859 13.266 1 96.19 88 PHE B C 1
ATOM 3450 O O . PHE B 1 88 ? 12.461 11.664 13.453 1 96.19 88 PHE B O 1
ATOM 3457 N N . TYR B 1 89 ? 13.25 13.727 12.977 1 96.62 89 TYR B N 1
ATOM 3458 C CA . TYR B 1 89 ? 14.617 13.305 12.727 1 96.62 89 TYR B CA 1
ATOM 3459 C C . TYR B 1 89 ? 15.602 14.078 13.609 1 96.62 89 TYR B C 1
ATOM 3461 O O . TYR B 1 89 ? 15.312 15.203 14.031 1 96.62 89 TYR B O 1
ATOM 3469 N N . LYS B 1 90 ? 16.766 13.523 13.82 1 97.75 90 LYS B N 1
ATOM 3470 C CA . LYS B 1 90 ? 17.828 14.195 14.562 1 97.75 90 LYS B CA 1
ATOM 3471 C C . LYS B 1 90 ? 19.203 13.828 14 1 97.75 90 LYS B C 1
ATOM 3473 O O . LYS B 1 90 ? 19.344 12.812 13.32 1 97.75 90 LYS B O 1
ATOM 3478 N N . ARG B 1 91 ? 20.141 14.656 14.258 1 97.31 91 ARG B N 1
ATOM 3479 C CA . ARG B 1 91 ? 21.516 14.367 13.906 1 97.31 91 ARG B CA 1
ATOM 3480 C C . ARG B 1 91 ? 22.125 13.344 14.852 1 97.31 91 ARG B C 1
ATOM 3482 O O . ARG B 1 91 ? 21.812 13.328 16.047 1 97.31 91 ARG B O 1
ATOM 3489 N N . THR B 1 92 ? 23.047 12.57 14.305 1 96.12 92 THR B N 1
ATOM 3490 C CA . THR B 1 92 ? 23.656 11.516 15.117 1 96.12 92 THR B CA 1
ATOM 3491 C C . THR B 1 92 ? 24.766 12.086 15.984 1 96.12 92 THR B C 1
ATOM 3493 O O . THR B 1 92 ? 25.203 11.438 16.938 1 96.12 92 THR B O 1
ATOM 3496 N N . ASP B 1 93 ? 25.266 13.227 15.688 1 95.75 93 ASP B N 1
ATOM 3497 C CA . ASP B 1 93 ? 26.391 13.805 16.422 1 95.75 93 ASP B CA 1
ATOM 3498 C C . ASP B 1 93 ? 25.891 14.711 17.547 1 95.75 93 ASP B C 1
ATOM 3500 O O . ASP B 1 93 ? 26.656 15.5 18.109 1 95.75 93 ASP B O 1
ATOM 3504 N N . THR B 1 94 ? 24.641 14.609 17.828 1 93.88 94 THR B N 1
ATOM 3505 C CA . THR B 1 94 ? 24.094 15.391 18.938 1 93.88 94 THR B CA 1
ATOM 3506 C C . THR B 1 94 ? 23.875 14.516 20.172 1 93.88 94 THR B C 1
ATOM 3508 O O . THR B 1 94 ? 23.984 13.289 20.094 1 93.88 94 THR B O 1
ATOM 3511 N N . ASP B 1 95 ? 23.625 15.141 21.266 1 94.12 95 ASP B N 1
ATOM 3512 C CA . ASP B 1 95 ? 23.359 14.43 22.516 1 94.12 95 ASP B CA 1
ATOM 3513 C C . ASP B 1 95 ? 21.859 14.328 22.797 1 94.12 95 ASP B C 1
ATOM 3515 O O . ASP B 1 95 ? 21.438 14.094 23.922 1 94.12 95 ASP B O 1
ATOM 3519 N N . ILE B 1 96 ? 21.125 14.469 21.766 1 97.12 96 ILE B N 1
ATOM 3520 C CA . ILE B 1 96 ? 19.672 14.453 21.891 1 97.12 96 ILE B CA 1
ATOM 3521 C C . ILE B 1 96 ? 19.172 13.008 22 1 97.12 96 ILE B C 1
ATOM 3523 O O . ILE B 1 96 ? 19.406 12.203 21.094 1 97.12 96 ILE B O 1
ATOM 3527 N N . GLN B 1 97 ? 18.484 12.68 23.094 1 95.44 97 GLN B N 1
ATOM 3528 C CA . GLN B 1 97 ? 18 11.32 23.297 1 95.44 97 GLN B CA 1
ATOM 3529 C C . GLN B 1 97 ? 16.469 11.281 23.312 1 95.44 97 GLN B C 1
ATOM 3531 O O . GLN B 1 97 ? 15.859 10.266 22.969 1 95.44 97 GLN B O 1
ATOM 3536 N N . LYS B 1 98 ? 15.922 12.32 23.797 1 96.75 98 LYS B N 1
ATOM 3537 C CA . LYS B 1 98 ? 14.469 12.469 23.875 1 96.75 98 LYS B CA 1
ATOM 3538 C C . LYS B 1 98 ? 14.031 13.875 23.469 1 96.75 98 LYS B C 1
ATOM 3540 O O . LYS B 1 98 ? 14.844 14.797 23.438 1 96.75 98 LYS B O 1
ATOM 3545 N N . PRO B 1 99 ? 12.773 14.047 23.125 1 97.94 99 PRO B N 1
ATOM 3546 C CA . PRO B 1 99 ? 12.32 15.344 22.609 1 97.94 99 PRO B CA 1
ATOM 3547 C C . PRO B 1 99 ? 12.586 16.484 23.578 1 97.94 99 PRO B C 1
ATOM 3549 O O . PRO B 1 99 ? 12.898 17.609 23.156 1 97.94 99 PRO B O 1
ATOM 3552 N N . ALA B 1 100 ? 12.57 16.25 24.859 1 98.12 100 ALA B N 1
ATOM 3553 C CA . ALA B 1 100 ? 12.836 17.297 25.844 1 98.12 100 ALA B CA 1
ATOM 3554 C C . ALA B 1 100 ? 14.25 17.859 25.672 1 98.12 100 ALA B C 1
ATOM 3556 O O . ALA B 1 100 ? 14.516 19.016 26.031 1 98.12 100 ALA B O 1
ATOM 3557 N N . ASP B 1 101 ? 15.117 17.094 25.094 1 98.31 101 ASP B N 1
ATOM 3558 C CA . ASP B 1 101 ? 16.5 17.5 24.906 1 98.31 101 ASP B CA 1
ATOM 3559 C C . ASP B 1 101 ? 16.625 18.531 23.781 1 98.31 101 ASP B C 1
ATOM 3561 O O . ASP B 1 101 ? 17.719 19.062 23.531 1 98.31 101 ASP B O 1
ATOM 3565 N N . LEU B 1 102 ? 15.547 18.891 23.156 1 98.5 102 LEU B N 1
ATOM 3566 C CA . LEU B 1 102 ? 15.57 19.828 22.047 1 98.5 102 LEU B CA 1
ATOM 3567 C C . LEU B 1 102 ? 15.555 21.266 22.562 1 98.5 102 LEU B C 1
ATOM 3569 O O . LEU B 1 102 ? 15.719 22.219 21.781 1 98.5 102 LEU B O 1
ATOM 3573 N N . GLU B 1 103 ? 15.367 21.438 23.906 1 98.25 103 GLU B N 1
ATOM 3574 C CA . GLU B 1 103 ? 15.438 22.797 24.453 1 98.25 103 GLU B CA 1
ATOM 3575 C C . GLU B 1 103 ? 16.812 23.422 24.219 1 98.25 103 GLU B C 1
ATOM 3577 O O . GLU B 1 103 ? 17.828 22.797 24.516 1 98.25 103 GLU B O 1
ATOM 3582 N N . GLY B 1 104 ? 16.766 24.5 23.625 1 97.94 104 GLY B N 1
ATOM 3583 C CA . GLY B 1 104 ? 17.984 25.203 23.297 1 97.94 104 GLY B CA 1
ATOM 3584 C C . GLY B 1 104 ? 18.594 24.766 21.984 1 97.94 104 GLY B C 1
ATOM 3585 O O . GLY B 1 104 ? 19.641 25.266 21.578 1 97.94 104 GLY B O 1
ATOM 3586 N N . LYS B 1 105 ? 17.922 23.891 21.312 1 98.19 105 LYS B N 1
ATOM 3587 C CA . LYS B 1 105 ? 18.453 23.359 20.062 1 98.19 105 LYS B CA 1
ATOM 3588 C C . LYS B 1 105 ? 17.734 23.969 18.859 1 98.19 105 LYS B C 1
ATOM 3590 O O . LYS B 1 105 ? 16.719 24.641 19.016 1 98.19 105 LYS B O 1
ATOM 3595 N N . LYS B 1 106 ? 18.328 23.797 17.688 1 97.88 106 LYS B N 1
ATOM 3596 C CA . LYS B 1 106 ? 17.766 24.266 16.422 1 97.88 106 LYS B CA 1
ATOM 3597 C C . LYS B 1 106 ? 16.938 23.188 15.75 1 97.88 106 LYS B C 1
ATOM 3599 O O . LYS B 1 106 ? 17.469 22.125 15.398 1 97.88 106 LYS B O 1
ATOM 3604 N N . VAL B 1 107 ? 15.688 23.438 15.586 1 97.94 107 VAL B N 1
ATOM 3605 C CA . VAL B 1 107 ? 14.789 22.453 15 1 97.94 107 VAL B CA 1
ATOM 3606 C C . VAL B 1 107 ? 14.148 23.016 13.734 1 97.94 107 VAL B C 1
ATOM 3608 O O . VAL B 1 107 ? 13.555 24.094 13.766 1 97.94 107 VAL B O 1
ATOM 3611 N N . GLY B 1 108 ? 14.32 22.281 12.633 1 95.94 108 GLY B N 1
ATOM 3612 C CA . GLY B 1 108 ? 13.672 22.656 11.391 1 95.94 108 GLY B CA 1
ATOM 3613 C C . GLY B 1 108 ? 12.273 22.094 11.25 1 95.94 108 GLY B C 1
ATOM 3614 O O . GLY B 1 108 ? 12.008 20.953 11.648 1 95.94 108 GLY B O 1
ATOM 3615 N N . ILE B 1 109 ? 11.359 22.875 10.719 1 94.81 109 ILE B N 1
ATOM 3616 C CA . ILE B 1 109 ? 9.992 22.469 10.398 1 94.81 109 ILE B CA 1
ATOM 3617 C C . ILE B 1 109 ? 9.617 22.969 9.008 1 94.81 109 ILE B C 1
ATOM 3619 O O . ILE B 1 109 ? 10.328 23.781 8.422 1 94.81 109 ILE B O 1
ATOM 3623 N N . GLN B 1 110 ? 8.539 22.391 8.461 1 91.5 110 GLN B N 1
ATOM 3624 C CA . GLN B 1 110 ? 8.07 22.906 7.172 1 91.5 110 GLN B CA 1
ATOM 3625 C C . GLN B 1 110 ? 7.496 24.312 7.312 1 91.5 110 GLN B C 1
ATOM 3627 O O . GLN B 1 110 ? 7.93 25.234 6.621 1 91.5 110 GLN B O 1
ATOM 3632 N N . SER B 1 111 ? 6.574 24.5 8.141 1 92.75 111 SER B N 1
ATOM 3633 C CA . SER B 1 111 ? 6.016 25.781 8.586 1 92.75 111 SER B CA 1
ATOM 3634 C C . SER B 1 111 ? 5.355 25.641 9.953 1 92.75 111 SER B C 1
ATOM 3636 O O . SER B 1 111 ? 5.125 24.531 10.43 1 92.75 111 SER B O 1
ATOM 3638 N N . TRP B 1 112 ? 5.133 26.797 10.555 1 95.88 112 TRP B N 1
ATOM 3639 C CA . TRP B 1 112 ? 4.492 26.766 11.867 1 95.88 112 TRP B CA 1
ATOM 3640 C C . TRP B 1 112 ? 3.066 26.234 11.773 1 95.88 112 TRP B C 1
ATOM 3642 O O . TRP B 1 112 ? 2.551 25.641 12.719 1 95.88 112 TRP B O 1
ATOM 3652 N N . GLN B 1 113 ? 2.504 26.328 10.516 1 96.19 113 GLN B N 1
ATOM 3653 C CA . GLN B 1 113 ? 1.088 26.062 10.297 1 96.19 113 GLN B CA 1
ATOM 3654 C C . GLN B 1 113 ? 0.883 24.688 9.648 1 96.19 113 GLN B C 1
ATOM 3656 O O . GLN B 1 113 ? -0.252 24.281 9.406 1 96.19 113 GLN B O 1
ATOM 3661 N N . THR B 1 114 ? 1.963 23.984 9.289 1 94.25 114 THR B N 1
ATOM 3662 C CA . THR B 1 114 ? 1.792 22.641 8.711 1 94.25 114 THR B CA 1
ATOM 3663 C C . THR B 1 114 ? 1.177 21.688 9.734 1 94.25 114 THR B C 1
ATOM 3665 O O . THR B 1 114 ? 1.691 21.547 10.844 1 94.25 114 THR B O 1
ATOM 3668 N N . THR B 1 115 ? 0.14 20.969 9.297 1 96.44 115 THR B N 1
ATOM 3669 C CA . THR B 1 115 ? -0.665 20.172 10.219 1 96.44 115 THR B CA 1
ATOM 3670 C C . THR B 1 115 ? 0.196 19.141 10.93 1 96.44 115 THR B C 1
ATOM 3672 O O . THR B 1 115 ? 0.099 18.969 12.148 1 96.44 115 THR B O 1
ATOM 3675 N N . ARG B 1 116 ? 1.023 18.484 10.227 1 94.5 116 ARG B N 1
ATOM 3676 C CA . ARG B 1 116 ? 1.877 17.453 10.82 1 94.5 116 ARG B CA 1
ATOM 3677 C C . ARG B 1 116 ? 2.809 18.062 11.867 1 94.5 116 ARG B C 1
ATOM 3679 O O . ARG B 1 116 ? 3.07 17.453 12.906 1 94.5 116 ARG B O 1
ATOM 3686 N N . ASP B 1 117 ? 3.289 19.25 11.578 1 96.56 117 ASP B N 1
ATOM 3687 C CA . ASP B 1 117 ? 4.152 19.922 12.539 1 96.56 117 ASP B CA 1
ATOM 3688 C C . ASP B 1 117 ? 3.385 20.297 13.805 1 96.56 117 ASP B C 1
ATOM 3690 O O . ASP B 1 117 ? 3.902 20.156 14.914 1 96.56 117 ASP B O 1
ATOM 3694 N N . VAL B 1 118 ? 2.18 20.75 13.609 1 98.12 118 VAL B N 1
ATOM 3695 C CA . VAL B 1 118 ? 1.352 21.109 14.75 1 98.12 118 VAL B CA 1
ATOM 3696 C C . VAL B 1 118 ? 1.115 19.891 15.633 1 98.12 118 VAL B C 1
ATOM 3698 O O . VAL B 1 118 ? 1.233 19.969 16.859 1 98.12 118 VAL B O 1
ATOM 3701 N N . TRP B 1 119 ? 0.808 18.766 15.008 1 98.38 119 TRP B N 1
ATOM 3702 C CA . TRP B 1 119 ? 0.611 17.516 15.734 1 98.38 119 TRP B CA 1
ATOM 3703 C C . TRP B 1 119 ? 1.864 17.141 16.516 1 98.38 119 TRP B C 1
ATOM 3705 O O . TRP B 1 119 ? 1.796 16.875 17.719 1 98.38 119 TRP B O 1
ATOM 3715 N N . MET B 1 120 ? 2.986 17.141 15.828 1 97.94 120 MET B N 1
ATOM 3716 C CA . MET B 1 120 ? 4.195 16.641 16.469 1 97.94 120 MET B CA 1
ATOM 3717 C C . MET B 1 120 ? 4.625 17.547 17.609 1 97.94 120 MET B C 1
ATOM 3719 O O . MET B 1 120 ? 5.055 17.078 18.672 1 97.94 120 MET B O 1
ATOM 3723 N N . ARG B 1 121 ? 4.52 18.844 17.391 1 98.31 121 ARG B N 1
ATOM 3724 C CA . ARG B 1 121 ? 4.832 19.766 18.469 1 98.31 121 ARG B CA 1
ATOM 3725 C C . ARG B 1 121 ? 3.904 19.562 19.672 1 98.31 121 ARG B C 1
ATOM 3727 O O . ARG B 1 121 ? 4.352 19.547 20.812 1 98.31 121 ARG B O 1
ATOM 3734 N N . GLY B 1 122 ? 2.611 19.438 19.422 1 98.62 122 GLY B N 1
ATOM 3735 C CA . GLY B 1 122 ? 1.66 19.188 20.484 1 98.62 122 GLY B CA 1
ATOM 3736 C C . GLY B 1 122 ? 1.935 17.906 21.234 1 98.62 122 GLY B C 1
ATOM 3737 O O . GLY B 1 122 ? 1.906 17.875 22.469 1 98.62 122 GLY B O 1
ATOM 3738 N N . ILE B 1 123 ? 2.232 16.844 20.5 1 98.56 123 ILE B N 1
ATOM 3739 C CA . ILE B 1 123 ? 2.523 15.547 21.094 1 98.56 123 ILE B CA 1
ATOM 3740 C C . ILE B 1 123 ? 3.814 15.633 21.906 1 98.56 123 ILE B C 1
ATOM 3742 O O . ILE B 1 123 ? 3.889 15.109 23.031 1 98.56 123 ILE B O 1
ATOM 3746 N N . ALA B 1 124 ? 4.828 16.312 21.344 1 98.38 124 ALA B N 1
ATOM 3747 C CA . ALA B 1 124 ? 6.105 16.453 22.047 1 98.38 124 ALA B CA 1
ATOM 3748 C C . ALA B 1 124 ? 5.934 17.172 23.375 1 98.38 124 ALA B C 1
ATOM 3750 O O . ALA B 1 124 ? 6.551 16.797 24.375 1 98.38 124 ALA B O 1
ATOM 3751 N N . ARG B 1 125 ? 5.145 18.172 23.359 1 98.31 125 ARG B N 1
ATOM 3752 C CA . ARG B 1 125 ? 4.871 18.922 24.594 1 98.31 125 ARG B CA 1
ATOM 3753 C C . ARG B 1 125 ? 4.125 18.062 25.594 1 98.31 125 ARG B C 1
ATOM 3755 O O . ARG B 1 125 ? 4.516 17.969 26.766 1 98.31 125 ARG B O 1
ATOM 3762 N N . GLU B 1 126 ? 3.139 17.406 25.172 1 98.12 126 GLU B N 1
ATOM 3763 C CA . GLU B 1 126 ? 2.193 16.734 26.062 1 98.12 126 GLU B CA 1
ATOM 3764 C C . GLU B 1 126 ? 2.76 15.406 26.578 1 98.12 126 GLU B C 1
ATOM 3766 O O . GLU B 1 126 ? 2.541 15.047 27.734 1 98.12 126 GLU B O 1
ATOM 3771 N N . TYR B 1 127 ? 3.564 14.695 25.766 1 97.56 127 TYR B N 1
ATOM 3772 C CA . TYR B 1 127 ? 3.914 13.328 26.125 1 97.56 127 TYR B CA 1
ATOM 3773 C C . TYR B 1 127 ? 5.418 13.18 26.312 1 97.56 127 TYR B C 1
ATOM 3775 O O . TYR B 1 127 ? 5.883 12.18 26.875 1 97.56 127 TYR B O 1
ATOM 3783 N N . TYR B 1 128 ? 6.141 14.227 25.875 1 97.56 128 TYR B N 1
ATOM 3784 C CA . TYR B 1 128 ? 7.59 14.07 25.969 1 97.56 128 TYR B CA 1
ATOM 3785 C C . TYR B 1 128 ? 8.219 15.25 26.688 1 97.56 128 TYR B C 1
ATOM 3787 O O . TYR B 1 128 ? 9.438 15.453 26.625 1 97.56 128 TYR B O 1
ATOM 3795 N N . ASP B 1 129 ? 7.418 16.141 27.25 1 97.69 129 ASP B N 1
ATOM 3796 C CA . ASP B 1 129 ? 7.816 17.219 28.141 1 97.69 129 ASP B CA 1
ATOM 3797 C C . ASP B 1 129 ? 8.672 18.25 27.422 1 97.69 129 ASP B C 1
ATOM 3799 O O . ASP B 1 129 ? 9.641 18.781 27.984 1 97.69 129 ASP B O 1
ATOM 3803 N N . LEU B 1 130 ? 8.453 18.438 26.203 1 98.5 130 LEU B N 1
ATOM 3804 C CA . LEU B 1 130 ? 9.18 19.469 25.453 1 98.5 130 LEU B CA 1
ATOM 3805 C C . LEU B 1 130 ? 8.539 20.844 25.641 1 98.5 130 LEU B C 1
ATOM 3807 O O . LEU B 1 130 ? 7.352 21.016 25.359 1 98.5 130 LEU B O 1
ATOM 3811 N N . ASP B 1 131 ? 9.305 21.75 26.125 1 98.56 131 ASP B N 1
ATOM 3812 C CA . ASP B 1 131 ? 8.859 23.141 26.156 1 98.56 131 ASP B CA 1
ATOM 3813 C C . ASP B 1 131 ? 9.102 23.828 24.812 1 98.56 131 ASP B C 1
ATOM 3815 O O . ASP B 1 131 ? 10.234 24.203 24.5 1 98.56 131 ASP B O 1
ATOM 3819 N N . LEU B 1 132 ? 8.086 24.062 24.078 1 98.44 132 LEU B N 1
ATOM 3820 C CA . LEU B 1 132 ? 8.172 24.594 22.734 1 98.44 132 LEU B CA 1
ATOM 3821 C C . LEU B 1 132 ? 8.773 25.984 22.734 1 98.44 132 LEU B C 1
ATOM 3823 O O . LEU B 1 132 ? 9.305 26.438 21.719 1 98.44 132 LEU B O 1
ATOM 3827 N N . THR B 1 133 ? 8.695 26.703 23.859 1 98.31 133 THR B N 1
ATOM 3828 C CA . THR B 1 133 ? 9.148 28.094 23.938 1 98.31 133 THR B CA 1
ATOM 3829 C C . THR B 1 133 ? 10.664 28.156 24.094 1 98.31 133 THR B C 1
ATOM 3831 O O . THR B 1 133 ? 11.266 29.219 23.953 1 98.31 133 THR B O 1
ATOM 3834 N N . LYS B 1 134 ? 11.258 27.016 24.312 1 98.56 134 LYS B N 1
ATOM 3835 C CA . LYS B 1 134 ? 12.695 26.969 24.547 1 98.56 134 LYS B CA 1
ATOM 3836 C C . LYS B 1 134 ? 13.438 26.375 23.359 1 98.56 134 LYS B C 1
ATOM 3838 O O . LYS B 1 134 ? 14.617 26.016 23.469 1 98.56 134 LYS B O 1
ATOM 3843 N N . VAL B 1 135 ? 12.781 26.203 22.312 1 98.56 135 VAL B N 1
ATOM 3844 C CA . VAL B 1 135 ? 13.367 25.656 21.094 1 98.56 135 VAL B CA 1
ATOM 3845 C C . VAL B 1 135 ? 13.555 26.781 20.078 1 98.56 135 VAL B C 1
ATOM 3847 O O . VAL B 1 135 ? 12.758 27.719 20 1 98.56 135 VAL B O 1
ATOM 3850 N N . HIS B 1 136 ? 14.641 26.75 19.312 1 98.12 136 HIS B N 1
ATOM 3851 C CA . HIS B 1 136 ? 14.82 27.641 18.156 1 98.12 136 HIS B CA 1
ATOM 3852 C C . HIS B 1 136 ? 14.25 27 16.891 1 98.12 136 HIS B C 1
ATOM 3854 O O . HIS B 1 136 ? 14.875 26.125 16.297 1 98.12 136 HIS B O 1
ATOM 3860 N N . TRP B 1 137 ? 13.094 27.469 16.5 1 97.56 137 TRP B N 1
ATOM 3861 C CA . TRP B 1 137 ? 12.398 26.891 15.359 1 97.56 137 TRP B CA 1
ATOM 3862 C C . TRP B 1 137 ? 12.805 27.562 14.062 1 97.56 137 TRP B C 1
ATOM 3864 O O . TRP B 1 137 ? 12.914 28.797 14 1 97.56 137 TRP B O 1
ATOM 3874 N N . TYR B 1 138 ? 13.055 26.781 13.094 1 95.44 138 TYR B N 1
ATOM 3875 C CA . TYR B 1 138 ? 13.383 27.266 11.758 1 95.44 138 TYR B CA 1
ATOM 3876 C C . TYR B 1 138 ? 12.391 26.75 10.727 1 95.44 138 TYR B C 1
ATOM 3878 O O . TYR B 1 138 ? 12.273 25.547 10.516 1 95.44 138 TYR B O 1
ATOM 3886 N N . GLN B 1 139 ? 11.664 27.562 10.117 1 92.94 139 GLN B N 1
ATOM 3887 C CA . GLN B 1 139 ? 10.641 27.125 9.172 1 92.94 139 GLN B CA 1
ATOM 3888 C C . GLN B 1 139 ? 11.133 27.25 7.734 1 92.94 139 GLN B C 1
ATOM 3890 O O . GLN B 1 139 ? 11.781 28.234 7.379 1 92.94 139 GLN B O 1
ATOM 3895 N N . ARG B 1 140 ? 10.805 26.266 6.93 1 89.25 140 ARG B N 1
ATOM 3896 C CA . ARG B 1 140 ? 11.258 26.188 5.547 1 89.25 140 ARG B CA 1
ATOM 3897 C C . ARG B 1 140 ? 10.398 27.047 4.633 1 89.25 140 ARG B C 1
ATOM 3899 O O . ARG B 1 140 ? 10.883 27.578 3.629 1 89.25 140 ARG B O 1
ATOM 3906 N N . LYS B 1 141 ? 9.117 27.188 4.961 1 86.75 141 LYS B N 1
ATOM 3907 C CA . LYS B 1 141 ? 8.203 27.938 4.109 1 86.75 141 LYS B CA 1
ATOM 3908 C C . LYS B 1 141 ? 7.258 28.797 4.949 1 86.75 141 LYS B C 1
ATOM 3910 O O . LYS B 1 141 ? 7.164 28.625 6.164 1 86.75 141 LYS B O 1
ATOM 3915 N N . GLU B 1 142 ? 6.578 29.688 4.199 1 87.56 142 GLU B N 1
ATOM 3916 C CA . GLU B 1 142 ? 5.586 30.547 4.848 1 87.56 142 GLU B CA 1
ATOM 3917 C C . GLU B 1 142 ? 4.297 29.781 5.121 1 87.56 142 GLU B C 1
ATOM 3919 O O . GLU B 1 142 ? 4.074 28.703 4.551 1 87.56 142 GLU B O 1
ATOM 3924 N N . ASN B 1 143 ? 3.594 30.312 6.039 1 91.38 143 ASN B N 1
ATOM 3925 C CA . ASN B 1 143 ? 2.283 29.734 6.332 1 91.38 143 ASN B CA 1
ATOM 3926 C C . ASN B 1 143 ? 1.299 29.984 5.191 1 91.38 143 ASN B C 1
ATOM 3928 O O . ASN B 1 143 ? 1.415 30.969 4.465 1 91.38 143 ASN B O 1
ATOM 3932 N N . ASP B 1 144 ? 0.401 29.094 4.988 1 90.56 144 ASP B N 1
ATOM 3933 C CA . ASP B 1 144 ? -0.602 29.219 3.934 1 90.56 144 ASP B CA 1
ATOM 3934 C C . ASP B 1 144 ? -1.538 30.391 4.203 1 90.56 144 ASP B C 1
ATOM 3936 O O . ASP B 1 144 ? -1.952 31.078 3.273 1 90.56 144 ASP B O 1
ATOM 3940 N N . VAL B 1 145 ? -1.924 30.5 5.43 1 92.94 145 VAL B N 1
ATOM 3941 C CA . VAL B 1 145 ? -2.729 31.609 5.953 1 92.94 145 VAL B CA 1
ATOM 3942 C C . VAL B 1 145 ? -1.9 32.438 6.93 1 92.94 145 VAL B C 1
ATOM 3944 O O . VAL B 1 145 ? -1.257 31.891 7.828 1 92.94 145 VAL B O 1
ATOM 3947 N N . PRO B 1 146 ? -1.925 33.688 6.68 1 91.69 146 PRO B N 1
ATOM 3948 C CA . PRO B 1 146 ? -1.121 34.531 7.582 1 91.69 146 PRO B CA 1
ATOM 3949 C C . PRO B 1 146 ? -1.484 34.312 9.047 1 91.69 146 PRO B C 1
ATOM 3951 O O . PRO B 1 146 ? -2.664 34.188 9.391 1 91.69 146 PRO B O 1
ATOM 3954 N N . LEU B 1 147 ? -0.441 34.25 9.852 1 91.25 147 LEU B N 1
ATOM 3955 C CA . LEU B 1 147 ? -0.596 34.062 11.289 1 91.25 147 LEU B CA 1
ATOM 3956 C C . LEU B 1 147 ? 0.083 35.188 12.062 1 91.25 147 LEU B C 1
ATOM 3958 O O . LEU B 1 147 ? 1.06 35.781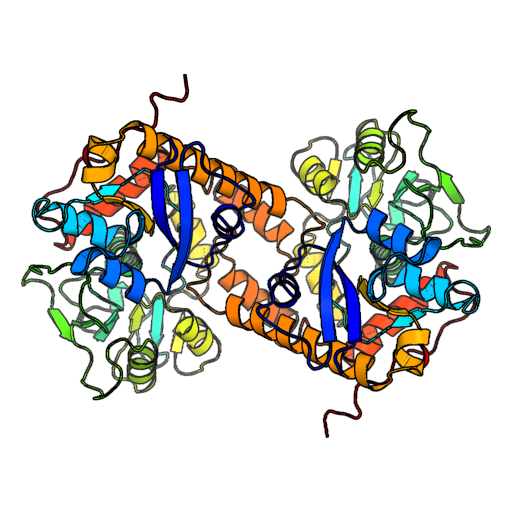 11.594 1 91.25 147 LEU B O 1
ATOM 3962 N N . SER B 1 148 ? -0.557 35.531 13.164 1 87.88 148 SER B N 1
ATOM 3963 C CA . SER B 1 148 ? 0.146 36.281 14.188 1 87.88 148 SER B CA 1
ATOM 3964 C C . SER B 1 148 ? 0.728 35.375 15.258 1 87.88 148 SER B C 1
ATOM 3966 O O . SER B 1 148 ? 0.042 35.031 16.219 1 87.88 148 SER B O 1
ATOM 3968 N N . ILE B 1 149 ? 1.915 34.969 15.07 1 87.38 149 ILE B N 1
ATOM 3969 C CA . ILE B 1 149 ? 2.543 34 15.969 1 87.38 149 ILE B CA 1
ATOM 3970 C C . ILE B 1 149 ? 2.852 34.688 17.312 1 87.38 149 ILE B C 1
ATOM 3972 O O . ILE B 1 149 ? 3.422 35.781 17.359 1 87.38 149 ILE B O 1
ATOM 3976 N N . PRO B 1 150 ? 2.566 33.969 18.391 1 90.81 150 PRO B N 1
ATOM 3977 C CA . PRO B 1 150 ? 2.877 34.531 19.703 1 90.81 150 PRO B CA 1
ATOM 3978 C C . PRO B 1 150 ? 4.371 34.781 19.906 1 90.81 150 PRO B C 1
ATOM 3980 O O . PRO B 1 150 ? 5.191 33.969 19.469 1 90.81 150 PRO B O 1
ATOM 3983 N N . ASP B 1 151 ? 4.695 35.719 20.641 1 93.25 151 ASP B N 1
ATOM 3984 C CA . ASP B 1 151 ? 6.078 36.156 20.844 1 93.25 151 ASP B CA 1
ATOM 3985 C C . ASP B 1 151 ? 6.852 35.094 21.656 1 93.25 151 ASP B C 1
ATOM 3987 O O . ASP B 1 151 ? 8.086 35.062 21.609 1 93.25 151 ASP B O 1
ATOM 3991 N N . ARG B 1 152 ? 6.16 34.312 22.297 1 95.81 152 ARG B N 1
ATOM 3992 C CA . ARG B 1 152 ? 6.828 33.344 23.156 1 95.81 152 ARG B CA 1
ATOM 3993 C C . ARG B 1 152 ? 7.559 32.281 22.344 1 95.81 152 ARG B C 1
ATOM 3995 O O . ARG B 1 152 ? 8.398 31.547 22.891 1 95.81 152 ARG B O 1
ATOM 4002 N N . TYR B 1 153 ? 7.199 32.125 21.125 1 96.94 153 TYR B N 1
ATOM 4003 C CA . TYR B 1 153 ? 7.891 31.156 20.281 1 96.94 153 TYR B CA 1
ATOM 4004 C C . TYR B 1 153 ? 8.977 31.844 19.453 1 96.94 153 TYR B C 1
ATOM 4006 O O . TYR B 1 153 ? 8.75 32.906 18.891 1 96.94 153 TYR B O 1
ATOM 4014 N N . ASP B 1 154 ? 10.148 31.266 19.391 1 96.81 154 ASP B N 1
ATOM 4015 C CA . ASP B 1 154 ? 11.258 31.703 18.562 1 96.81 154 ASP B CA 1
ATOM 4016 C C . ASP B 1 154 ? 11.211 31.047 17.188 1 96.81 154 ASP B C 1
ATOM 4018 O O . ASP B 1 154 ? 11.695 29.922 17.016 1 96.81 154 ASP B O 1
ATOM 4022 N N . ILE B 1 155 ? 10.68 31.734 16.25 1 95.5 155 ILE B N 1
ATOM 4023 C CA . ILE B 1 155 ? 10.5 31.188 14.914 1 95.5 155 ILE B CA 1
ATOM 4024 C C . ILE B 1 155 ? 11.234 32.031 13.891 1 95.5 155 ILE B C 1
ATOM 4026 O O . ILE B 1 155 ? 11.031 33.25 13.828 1 95.5 155 ILE B O 1
ATOM 4030 N N . GLN B 1 156 ? 12.086 31.453 13.148 1 92.56 156 GLN B N 1
ATOM 4031 C CA . GLN B 1 156 ? 12.867 32.125 12.125 1 92.56 156 GLN B CA 1
ATOM 4032 C C . GLN B 1 156 ? 12.828 31.391 10.805 1 92.56 156 GLN B C 1
ATOM 4034 O O . GLN B 1 156 ? 12.555 30.188 10.773 1 92.56 156 GLN B O 1
ATOM 4039 N N . PRO B 1 157 ? 13.016 32.125 9.742 1 91.12 157 PRO B N 1
ATOM 4040 C CA . PRO B 1 157 ? 13.156 31.406 8.469 1 91.12 157 PRO B CA 1
ATOM 4041 C C . PRO B 1 157 ? 14.469 30.625 8.367 1 91.12 157 PRO B C 1
ATOM 4043 O O . PRO B 1 157 ? 15.453 30.984 9.016 1 91.12 157 PRO B O 1
ATOM 4046 N N . LEU B 1 158 ? 14.438 29.531 7.605 1 89.5 158 LEU B N 1
ATOM 4047 C CA . LEU B 1 158 ? 15.688 28.828 7.312 1 89.5 158 LEU B CA 1
ATOM 4048 C C . LEU B 1 158 ? 16.703 29.781 6.668 1 89.5 158 LEU B C 1
ATOM 4050 O O . LEU B 1 158 ? 16.328 30.703 5.953 1 89.5 158 LEU B O 1
ATOM 4054 N N . PRO B 1 159 ? 17.953 29.594 7.023 1 76.88 159 PRO B N 1
ATOM 4055 C CA . PRO B 1 159 ? 18.969 30.406 6.355 1 76.88 159 PRO B CA 1
ATOM 4056 C C . PRO B 1 159 ? 18.891 30.328 4.836 1 76.88 159 PRO B C 1
ATOM 4058 O O . PRO B 1 159 ? 18.547 29.281 4.281 1 76.88 159 PRO B O 1
ATOM 4061 N N . GLU B 1 160 ? 18.734 31.594 4.207 1 66.38 160 GLU B N 1
ATOM 4062 C CA . GLU B 1 160 ? 18.484 31.828 2.785 1 66.38 160 GLU B CA 1
ATOM 4063 C C . GLU B 1 160 ? 19.406 30.969 1.922 1 66.38 160 GLU B C 1
ATOM 4065 O O . GLU B 1 160 ? 20.609 30.875 2.189 1 66.38 160 GLU B O 1
ATOM 4070 N N . LYS B 1 161 ? 18.969 30.031 1.395 1 57.31 161 LYS B N 1
ATOM 4071 C CA . LYS B 1 161 ? 19.703 29.547 0.237 1 57.31 161 LYS B CA 1
ATOM 4072 C C . LYS B 1 161 ? 19.062 30 -1.066 1 57.31 161 LYS B C 1
ATOM 4074 O O . LYS B 1 161 ? 17.828 30.062 -1.169 1 57.31 161 LYS B O 1
ATOM 4079 N N . PRO B 1 162 ? 19.672 30.891 -1.808 1 48.88 162 PRO B N 1
ATOM 4080 C CA . PRO B 1 162 ? 19.141 31.641 -2.945 1 48.88 162 PRO B CA 1
ATOM 4081 C C . PRO B 1 162 ? 17.922 30.969 -3.576 1 48.88 162 PRO B C 1
ATOM 4083 O O . PRO B 1 162 ? 16.953 31.656 -3.941 1 48.88 162 PRO B O 1
ATOM 4086 N N . GLU B 1 163 ? 18.016 29.797 -4.227 1 48.12 163 GLU B N 1
ATOM 4087 C CA . GLU B 1 163 ? 17.156 29.344 -5.312 1 48.12 163 GLU B CA 1
ATOM 4088 C C . GLU B 1 163 ? 15.836 28.781 -4.777 1 48.12 163 GLU B C 1
ATOM 4090 O O . GLU B 1 163 ? 14.875 28.609 -5.531 1 48.12 163 GLU B O 1
ATOM 4095 N N . SER B 1 164 ? 15.555 28.047 -3.551 1 51.5 164 SER B N 1
ATOM 4096 C CA . SER B 1 164 ? 14.523 27.031 -3.557 1 51.5 164 SER B CA 1
ATOM 4097 C C . SER B 1 164 ? 13.664 27.094 -2.299 1 51.5 164 SER B C 1
ATOM 4099 O O . SER B 1 164 ? 13.812 26.281 -1.389 1 51.5 164 SER B O 1
ATOM 4101 N N . VAL B 1 165 ? 13.195 28.328 -1.925 1 49.19 165 VAL B N 1
ATOM 4102 C CA . VAL B 1 165 ? 12.492 28.391 -0.646 1 49.19 165 VAL B CA 1
ATOM 4103 C C . VAL B 1 165 ? 11.523 27.219 -0.53 1 49.19 165 VAL B C 1
ATOM 4105 O O . VAL B 1 165 ? 11.391 26.609 0.539 1 49.19 165 VAL B O 1
ATOM 4108 N N . ASP B 1 166 ? 10.656 27.047 -1.515 1 60.03 166 ASP B N 1
ATOM 4109 C CA . ASP B 1 166 ? 9.586 26.062 -1.406 1 60.03 166 ASP B CA 1
ATOM 4110 C C . ASP B 1 166 ? 10.078 24.672 -1.827 1 60.03 166 ASP B C 1
ATOM 4112 O O . ASP B 1 166 ? 9.289 23.719 -1.896 1 60.03 166 ASP B O 1
ATOM 4116 N N . ASP B 1 167 ? 11.375 24.719 -1.88 1 67.38 167 ASP B N 1
ATOM 4117 C CA . ASP B 1 167 ? 11.922 23.438 -2.322 1 67.38 167 ASP B CA 1
ATOM 4118 C C . ASP B 1 167 ? 12.148 22.5 -1.14 1 67.38 167 ASP B C 1
ATOM 4120 O O . ASP B 1 167 ? 12.898 22.828 -0.214 1 67.38 167 ASP B O 1
ATOM 4124 N N . PRO B 1 168 ? 11.531 21.422 -1.082 1 68.44 168 PRO B N 1
ATOM 4125 C CA . PRO B 1 168 ? 11.703 20.484 0.02 1 68.44 168 PRO B CA 1
ATOM 4126 C C . PRO B 1 168 ? 13.156 20.078 0.228 1 68.44 168 PRO B C 1
ATOM 4128 O O . PRO B 1 168 ? 13.531 19.656 1.324 1 68.44 168 PRO B O 1
ATOM 4131 N N . ASP B 1 169 ? 13.93 20.375 -0.739 1 75.31 169 ASP B N 1
ATOM 4132 C CA . ASP B 1 169 ? 15.328 19.953 -0.663 1 75.31 169 ASP B CA 1
ATOM 4133 C C . ASP B 1 169 ? 16.141 20.906 0.199 1 75.31 169 ASP B C 1
ATOM 4135 O O . ASP B 1 169 ? 17.188 20.531 0.735 1 75.31 169 ASP B O 1
ATOM 4139 N N . THR B 1 170 ? 15.609 22.031 0.423 1 81.31 170 THR B N 1
ATOM 4140 C CA . THR B 1 170 ? 16.359 23.047 1.171 1 81.31 170 THR B CA 1
ATOM 4141 C C . THR B 1 170 ? 16.531 22.609 2.623 1 81.31 170 THR B C 1
ATOM 4143 O O . THR B 1 170 ? 17.656 22.625 3.145 1 81.31 170 THR B O 1
ATOM 4146 N N . ILE B 1 171 ? 15.508 22.203 3.285 1 89.06 171 ILE B N 1
ATOM 4147 C CA . ILE B 1 171 ? 15.586 21.828 4.691 1 89.06 171 ILE B CA 1
ATOM 4148 C C . ILE B 1 171 ? 16.469 20.594 4.848 1 89.06 171 ILE B C 1
ATOM 4150 O O . ILE B 1 171 ? 17.188 20.453 5.84 1 89.06 171 ILE B O 1
ATOM 4154 N N . THR B 1 172 ? 16.406 19.75 3.871 1 88.81 172 THR B N 1
ATOM 4155 C CA . THR B 1 172 ? 17.25 18.547 3.885 1 88.81 172 THR B CA 1
ATOM 4156 C C . THR B 1 172 ? 18.734 18.922 3.869 1 88.81 172 THR B C 1
ATOM 4158 O O . THR B 1 172 ? 19.516 18.391 4.648 1 88.81 172 THR B O 1
ATOM 4161 N N . GLU B 1 173 ? 19.062 19.828 3.004 1 88.5 173 GLU B N 1
ATOM 4162 C CA . GLU B 1 173 ? 20.453 20.281 2.881 1 88.5 173 GLU B CA 1
ATOM 4163 C C . GLU B 1 173 ? 20.922 20.969 4.16 1 88.5 173 GLU B C 1
ATOM 4165 O O . GLU B 1 173 ? 22.016 20.672 4.656 1 88.5 173 GLU B O 1
ATOM 4170 N N . VAL B 1 174 ? 20.141 21.859 4.684 1 91.06 174 VAL B N 1
ATOM 4171 C CA . VAL B 1 174 ? 20.484 22.609 5.891 1 91.06 174 VAL B CA 1
ATOM 4172 C C . VAL B 1 174 ? 20.656 21.641 7.059 1 91.06 174 VAL B C 1
ATOM 4174 O O . VAL B 1 174 ? 21.562 21.797 7.875 1 91.06 174 VAL B O 1
ATOM 4177 N N . PHE B 1 175 ? 19.844 20.641 7.113 1 93.81 175 PHE B N 1
ATOM 4178 C CA . PHE B 1 175 ? 19.891 19.625 8.156 1 93.81 175 PHE B CA 1
ATOM 4179 C C . PHE B 1 175 ? 21.156 18.797 8.055 1 93.81 175 PHE B C 1
ATOM 4181 O O . PHE B 1 175 ? 21.875 18.625 9.047 1 93.81 175 PHE B O 1
ATOM 4188 N N . PHE B 1 176 ? 21.484 18.359 6.922 1 92.69 176 PHE B N 1
ATOM 4189 C CA . PHE B 1 176 ? 22.625 17.484 6.719 1 92.69 176 PHE B CA 1
ATOM 4190 C C . PHE B 1 176 ? 23.938 18.281 6.812 1 92.69 176 PHE B C 1
ATOM 4192 O O . PHE B 1 176 ? 24.984 17.719 7.113 1 92.69 176 PHE B O 1
ATOM 4199 N N . ASP B 1 177 ? 23.875 19.594 6.586 1 91.88 177 ASP B N 1
ATOM 4200 C CA . ASP B 1 177 ? 25.031 20.469 6.738 1 91.88 177 ASP B CA 1
ATOM 4201 C C . ASP B 1 177 ? 25.328 20.75 8.211 1 91.88 177 ASP B C 1
ATOM 4203 O O . ASP B 1 177 ? 26.359 21.344 8.547 1 91.88 177 ASP B O 1
ATOM 4207 N N . GLY B 1 178 ? 24.422 20.375 9.078 1 93.56 178 GLY B N 1
ATOM 4208 C CA . GLY B 1 178 ? 24.656 20.484 10.508 1 93.56 178 GLY B CA 1
ATOM 4209 C C . GLY B 1 178 ? 24.141 21.781 11.094 1 93.56 178 GLY B C 1
ATOM 4210 O O . GLY B 1 178 ? 24.469 22.125 12.234 1 93.56 178 GLY B O 1
ATOM 4211 N N . GLU B 1 179 ? 23.328 22.484 10.367 1 94.38 179 GLU B N 1
ATOM 4212 C CA . GLU B 1 179 ? 22.828 23.781 10.828 1 94.38 179 GLU B CA 1
ATOM 4213 C C . GLU B 1 179 ? 21.578 23.609 11.68 1 94.38 179 GLU B C 1
ATOM 4215 O O . GLU B 1 179 ? 21.141 24.547 12.352 1 94.38 179 GLU B O 1
ATOM 4220 N N . LEU B 1 180 ? 20.984 22.438 11.617 1 96.44 180 LEU B N 1
ATOM 4221 C CA . LEU B 1 180 ? 19.859 22.062 12.461 1 96.44 180 LEU B CA 1
ATOM 4222 C C . LEU B 1 180 ? 20.188 20.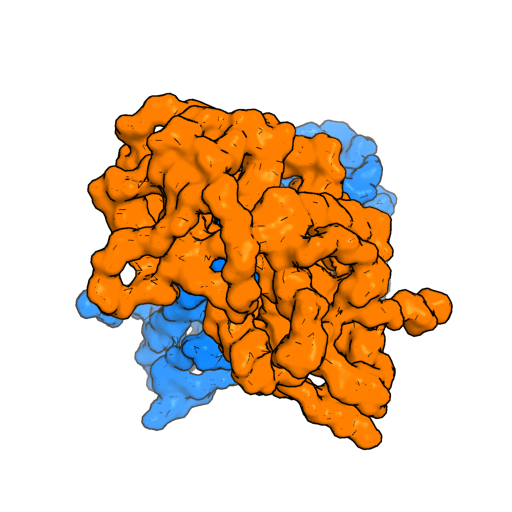812 13.273 1 96.44 180 LEU B C 1
ATOM 4224 O O . LEU B 1 180 ? 20.859 19.906 12.773 1 96.44 180 LEU B O 1
ATOM 4228 N N . ASP B 1 181 ? 19.703 20.781 14.438 1 97.94 181 ASP B N 1
ATOM 4229 C CA . ASP B 1 181 ? 19.922 19.625 15.305 1 97.94 181 ASP B CA 1
ATOM 4230 C C . ASP B 1 181 ? 18.891 18.531 15.047 1 97.94 181 ASP B C 1
ATOM 4232 O O . ASP B 1 181 ? 19.172 17.344 15.211 1 97.94 181 ASP B O 1
ATOM 4236 N N . ALA B 1 182 ? 17.734 18.938 14.711 1 97.81 182 ALA B N 1
ATOM 4237 C CA . ALA B 1 182 ? 16.594 18.047 14.438 1 97.81 182 ALA B CA 1
ATOM 4238 C C . ALA B 1 182 ? 15.648 18.688 13.422 1 97.81 182 ALA B C 1
ATOM 4240 O O . ALA B 1 182 ? 15.742 19.875 13.133 1 97.81 182 ALA B O 1
ATOM 4241 N N . VAL B 1 183 ? 14.852 17.828 12.828 1 96.44 183 VAL B N 1
ATOM 4242 C CA . VAL B 1 183 ? 13.898 18.297 11.828 1 96.44 183 VAL B CA 1
ATOM 4243 C C . VAL B 1 183 ? 12.578 17.547 11.969 1 96.44 183 VAL B C 1
ATOM 4245 O O . VAL B 1 183 ? 12.578 16.344 12.219 1 96.44 183 VAL B O 1
ATOM 4248 N N . ILE B 1 184 ? 11.461 18.234 11.945 1 94.75 184 ILE B N 1
ATOM 4249 C CA . ILE B 1 184 ? 10.125 17.688 11.727 1 94.75 184 ILE B CA 1
ATOM 4250 C C . ILE B 1 184 ? 9.656 18.016 10.312 1 94.75 184 ILE B C 1
ATOM 4252 O O . ILE B 1 184 ? 9.281 19.156 10.031 1 94.75 184 ILE B O 1
ATOM 4256 N N . GLU B 1 185 ? 9.75 17.078 9.453 1 86.94 185 GLU B N 1
ATOM 4257 C CA . GLU B 1 185 ? 9.461 17.312 8.047 1 86.94 185 GLU B CA 1
ATOM 4258 C C . GLU B 1 185 ? 8.648 16.172 7.445 1 86.94 185 GLU B C 1
ATOM 4260 O O . GLU B 1 185 ? 9.125 15.047 7.355 1 86.94 185 GLU B O 1
ATOM 4265 N N . PRO B 1 186 ? 7.496 16.531 6.992 1 74.69 186 PRO B N 1
ATOM 4266 C CA . PRO B 1 186 ? 6.598 15.523 6.43 1 74.69 186 PRO B CA 1
ATOM 4267 C C . PRO B 1 186 ? 7.008 15.086 5.023 1 74.69 186 PRO B C 1
ATOM 4269 O O . PRO B 1 186 ? 6.441 14.141 4.477 1 74.69 186 PRO B O 1
ATOM 4272 N N . ALA B 1 187 ? 7.938 15.812 4.438 1 65 187 ALA B N 1
ATOM 4273 C CA . ALA B 1 187 ? 8.281 15.555 3.039 1 65 187 ALA B CA 1
ATOM 4274 C C . ALA B 1 187 ? 9.117 14.289 2.904 1 65 187 ALA B C 1
ATOM 4276 O O . ALA B 1 187 ? 9.992 14.023 3.736 1 65 187 ALA B O 1
ATOM 4277 N N . GLY B 1 188 ? 8.859 13.453 2.016 1 65.12 188 GLY B N 1
ATOM 4278 C CA . GLY B 1 188 ? 9.188 12.039 1.883 1 65.12 188 GLY B CA 1
ATOM 4279 C C . GLY B 1 188 ? 10.641 11.805 1.494 1 65.12 188 GLY B C 1
ATOM 4280 O O . GLY B 1 188 ? 11.266 10.852 1.963 1 65.12 188 GLY B O 1
ATOM 4281 N N . ARG B 1 189 ? 11.281 12.758 0.833 1 76.06 189 ARG B N 1
ATOM 4282 C CA . ARG B 1 189 ? 12.641 12.359 0.475 1 76.06 189 ARG B CA 1
ATOM 4283 C C . ARG B 1 189 ? 13.562 12.414 1.688 1 76.06 189 ARG B C 1
ATOM 4285 O O . ARG B 1 189 ? 14.586 11.727 1.723 1 76.06 189 ARG B O 1
ATOM 4292 N N . LEU B 1 190 ? 13.055 13.234 2.604 1 86.5 190 LEU B N 1
ATOM 4293 C CA . LEU B 1 190 ? 13.898 13.367 3.785 1 86.5 190 LEU B CA 1
ATOM 4294 C C . LEU B 1 190 ? 13.914 12.07 4.594 1 86.5 190 LEU B C 1
ATOM 4296 O O . LEU B 1 190 ? 14.953 11.68 5.133 1 86.5 190 LEU B O 1
ATOM 4300 N N . PHE B 1 191 ? 12.805 11.43 4.645 1 90.56 191 PHE B N 1
ATOM 4301 C CA . PHE B 1 191 ? 12.703 10.164 5.363 1 90.56 191 PHE B CA 1
ATOM 4302 C C . PHE B 1 191 ? 13.719 9.164 4.836 1 90.56 191 PHE B C 1
ATOM 4304 O O . PHE B 1 191 ? 14.484 8.578 5.609 1 90.56 191 PHE B O 1
ATOM 4311 N N . TRP B 1 192 ? 13.742 9.047 3.564 1 89.38 192 TRP B N 1
ATOM 4312 C CA . TRP B 1 192 ? 14.609 8.055 2.939 1 89.38 192 TRP B CA 1
ATOM 4313 C C . TRP B 1 192 ? 16.078 8.484 3.01 1 89.38 192 TRP B C 1
ATOM 4315 O O . TRP B 1 192 ? 16.969 7.648 3.166 1 89.38 192 TRP B O 1
ATOM 4325 N N . ASP B 1 193 ? 16.297 9.812 2.879 1 90.31 193 ASP B N 1
ATOM 4326 C CA . ASP B 1 193 ? 17.656 10.32 3.043 1 90.31 193 ASP B CA 1
ATOM 4327 C C . ASP B 1 193 ? 18.203 10.008 4.438 1 90.31 193 ASP B C 1
ATOM 4329 O O . ASP B 1 193 ? 19.375 9.672 4.594 1 90.31 193 ASP B O 1
ATOM 4333 N N . VAL B 1 194 ? 17.344 10.109 5.363 1 92.88 194 VAL B N 1
ATOM 4334 C CA . VAL B 1 194 ? 17.75 9.898 6.75 1 92.88 194 VAL B CA 1
ATOM 4335 C C . VAL B 1 194 ? 17.984 8.406 6.996 1 92.88 194 VAL B C 1
ATOM 4337 O O . VAL B 1 194 ? 19 8.023 7.59 1 92.88 194 VAL B O 1
ATOM 4340 N N . VAL B 1 195 ? 17.078 7.586 6.555 1 90.12 195 VAL B N 1
ATOM 4341 C CA . VAL B 1 195 ? 17.156 6.152 6.809 1 90.12 195 VAL B CA 1
ATOM 4342 C C . VAL B 1 195 ? 18.422 5.586 6.18 1 90.12 195 VAL B C 1
ATOM 4344 O O . VAL B 1 195 ? 19 4.613 6.684 1 90.12 195 VAL B O 1
ATOM 4347 N N . GLU B 1 196 ? 18.938 6.223 5.184 1 88.94 196 GLU B N 1
ATOM 4348 C CA . GLU B 1 196 ? 20.109 5.73 4.477 1 88.94 196 GLU B CA 1
ATOM 4349 C C . GLU B 1 196 ? 21.375 6.469 4.926 1 88.94 196 GLU B C 1
ATOM 4351 O O . GLU B 1 196 ? 22.453 6.27 4.359 1 88.94 196 GLU B O 1
ATOM 4356 N N . SER B 1 197 ? 21.297 7.254 5.926 1 93.88 197 SER B N 1
ATOM 4357 C CA . SER B 1 197 ? 22.375 8.156 6.316 1 93.88 197 SER B CA 1
ATOM 4358 C C . SER B 1 197 ? 23.094 7.652 7.566 1 93.88 197 SER B C 1
ATOM 4360 O O . SER B 1 197 ? 22.531 6.859 8.328 1 93.88 197 SER B O 1
ATOM 4362 N N . ASP B 1 198 ? 24.312 8.18 7.672 1 94.38 198 ASP B N 1
ATOM 4363 C CA . ASP B 1 198 ? 25.062 7.918 8.898 1 94.38 198 ASP B CA 1
ATOM 4364 C C . ASP B 1 198 ? 25.109 9.164 9.789 1 94.38 198 ASP B C 1
ATOM 4366 O O . ASP B 1 198 ? 25.516 9.086 10.953 1 94.38 198 ASP B O 1
ATOM 4370 N N . VAL B 1 199 ? 24.656 10.258 9.273 1 95.94 199 VAL B N 1
ATOM 4371 C CA . VAL B 1 199 ? 24.844 11.5 10.023 1 95.94 199 VAL B CA 1
ATOM 4372 C C . VAL B 1 199 ? 23.5 11.953 10.594 1 95.94 199 VAL B C 1
ATOM 4374 O O . VAL B 1 199 ? 23.438 12.922 11.359 1 95.94 199 VAL B O 1
ATOM 4377 N N . ALA B 1 200 ? 22.438 11.328 10.203 1 96.38 200 ALA B N 1
ATOM 4378 C CA . ALA B 1 200 ? 21.094 11.594 10.711 1 96.38 200 ALA B CA 1
ATOM 4379 C C . ALA B 1 200 ? 20.344 10.297 10.984 1 96.38 200 ALA B C 1
ATOM 4381 O O . ALA B 1 200 ? 20.672 9.25 10.422 1 96.38 200 ALA B O 1
ATOM 4382 N N . GLU B 1 201 ? 19.391 10.32 11.852 1 96.5 201 GLU B N 1
ATOM 4383 C CA . GLU B 1 201 ? 18.594 9.148 12.195 1 96.5 201 GLU B CA 1
ATOM 4384 C C . GLU B 1 201 ? 17.188 9.539 12.602 1 96.5 201 GLU B C 1
ATOM 4386 O O . GLU B 1 201 ? 16.906 10.719 12.852 1 96.5 201 GLU B O 1
ATOM 4391 N N . LEU B 1 202 ? 16.312 8.594 12.531 1 95.56 202 LEU B N 1
ATOM 4392 C CA . LEU B 1 202 ? 14.969 8.812 13.07 1 95.56 202 LEU B CA 1
ATOM 4393 C C . LEU B 1 202 ? 15.023 9.164 14.555 1 95.56 202 LEU B C 1
ATOM 4395 O O . LEU B 1 202 ? 15.844 8.617 15.297 1 95.56 202 LEU B O 1
ATOM 4399 N N . PHE B 1 203 ? 14.172 10.102 14.945 1 97.38 203 PHE B N 1
ATOM 4400 C CA . PHE B 1 203 ? 14.203 10.531 16.344 1 97.38 203 PHE B CA 1
ATOM 4401 C C . PHE B 1 203 ? 13.867 9.367 17.266 1 97.38 203 PHE B C 1
ATOM 4403 O O . PHE B 1 203 ? 14.469 9.219 18.328 1 97.38 203 PHE B O 1
ATOM 4410 N N . PHE B 1 204 ? 12.883 8.586 16.859 1 96.88 204 PHE B N 1
ATOM 4411 C CA . PHE B 1 204 ? 12.5 7.375 17.578 1 96.88 204 PHE B CA 1
ATOM 4412 C C . PHE B 1 204 ? 13.055 6.137 16.891 1 96.88 204 PHE B C 1
ATOM 4414 O O . PHE B 1 204 ? 12.805 5.918 15.703 1 96.88 204 PHE B O 1
ATOM 4421 N N . ASP B 1 205 ? 13.742 5.258 17.594 1 93.5 205 ASP B N 1
ATOM 4422 C CA . ASP B 1 205 ? 14.383 4.082 17.031 1 93.5 205 ASP B CA 1
ATOM 4423 C C . ASP B 1 205 ? 13.367 3.162 16.359 1 93.5 205 ASP B C 1
ATOM 4425 O O . ASP B 1 205 ? 13.648 2.566 15.32 1 93.5 205 ASP B O 1
ATOM 4429 N N . ASP B 1 206 ? 12.195 3.059 16.969 1 95.38 206 ASP B N 1
ATOM 4430 C CA . ASP B 1 206 ? 11.086 2.271 16.438 1 95.38 206 ASP B CA 1
ATOM 4431 C C . ASP B 1 206 ? 9.805 3.098 16.375 1 95.38 206 ASP B C 1
ATOM 4433 O O . ASP B 1 206 ? 8.898 2.918 17.188 1 95.38 206 ASP B O 1
ATOM 4437 N N . PRO B 1 207 ? 9.758 3.914 15.305 1 95.81 207 PRO B N 1
ATOM 4438 C CA . PRO B 1 207 ? 8.602 4.809 15.25 1 95.81 207 PRO B CA 1
ATOM 4439 C C . PRO B 1 207 ? 7.273 4.059 15.148 1 95.81 207 PRO B C 1
ATOM 4441 O O . PRO B 1 207 ? 6.242 4.551 15.609 1 95.81 207 PRO B O 1
ATOM 4444 N N . LEU B 1 208 ? 7.262 2.896 14.547 1 95.88 208 LEU B N 1
ATOM 4445 C CA . LEU B 1 208 ? 6.031 2.121 14.438 1 95.88 208 LEU B CA 1
ATOM 4446 C C . LEU B 1 208 ? 5.473 1.793 15.82 1 95.88 208 LEU B C 1
ATOM 4448 O O . LEU B 1 208 ? 4.289 2.002 16.078 1 95.88 208 LEU B O 1
ATOM 4452 N N . THR B 1 209 ? 6.332 1.308 16.656 1 96.69 209 THR B N 1
ATOM 4453 C CA . THR B 1 209 ? 5.922 0.983 18.016 1 96.69 209 THR B CA 1
ATOM 4454 C C . THR B 1 209 ? 5.477 2.238 18.766 1 96.69 209 THR B C 1
ATOM 4456 O O . THR B 1 209 ? 4.469 2.221 19.484 1 96.69 209 THR B O 1
ATOM 4459 N N . GLU B 1 210 ? 6.234 3.322 18.609 1 97.44 210 GLU B N 1
ATOM 4460 C CA . GLU B 1 210 ? 5.891 4.586 19.25 1 97.44 210 GLU B CA 1
ATOM 4461 C C . GLU B 1 210 ? 4.5 5.059 18.828 1 97.44 210 GLU B C 1
ATOM 4463 O O . GLU B 1 210 ? 3.715 5.508 19.672 1 97.44 210 GLU B O 1
ATOM 4468 N N . GLU B 1 211 ? 4.203 4.941 17.547 1 97.75 211 GLU B N 1
ATOM 4469 C CA . GLU B 1 211 ? 2.938 5.406 16.984 1 97.75 211 GLU B CA 1
ATOM 4470 C C . GLU B 1 211 ? 1.784 4.5 17.406 1 97.75 211 GLU B C 1
ATOM 4472 O O . GLU B 1 211 ? 0.691 4.98 17.719 1 97.75 211 GLU B O 1
ATOM 4477 N N . ARG B 1 212 ? 2.031 3.244 17.5 1 97.31 212 ARG B N 1
ATOM 4478 C CA . ARG B 1 212 ? 1.023 2.309 17.984 1 97.31 212 ARG B CA 1
ATOM 4479 C C . ARG B 1 212 ? 0.704 2.564 19.453 1 97.31 212 ARG B C 1
ATOM 4481 O O . ARG B 1 212 ? -0.461 2.533 19.859 1 97.31 212 ARG B O 1
ATOM 4488 N N . ASP B 1 213 ? 1.731 2.771 20.25 1 97.5 213 ASP B N 1
ATOM 4489 C CA . ASP B 1 213 ? 1.543 3.051 21.672 1 97.5 213 ASP B CA 1
ATOM 4490 C C . ASP B 1 213 ? 0.758 4.344 21.875 1 97.5 213 ASP B C 1
ATOM 4492 O O . ASP B 1 213 ? -0.104 4.418 22.75 1 97.5 213 ASP B O 1
ATOM 4496 N N . TYR B 1 214 ? 1.091 5.328 21.094 1 98.12 214 TYR B N 1
ATOM 4497 C CA . TYR B 1 214 ? 0.348 6.582 21.156 1 98.12 214 TYR B CA 1
ATOM 4498 C C . TYR B 1 214 ? -1.136 6.348 20.906 1 98.12 214 TYR B C 1
ATOM 4500 O O . TYR B 1 214 ? -1.988 6.867 21.625 1 98.12 214 TYR B O 1
ATOM 4508 N N . PHE B 1 215 ? -1.428 5.574 19.891 1 97.94 215 PHE B N 1
ATOM 4509 C CA . PHE B 1 215 ? -2.82 5.289 19.562 1 97.94 215 PHE B CA 1
ATOM 4510 C C . PHE B 1 215 ? -3.494 4.516 20.688 1 97.94 215 PHE B C 1
ATOM 4512 O O . PHE B 1 215 ? -4.648 4.781 21.031 1 97.94 215 PHE B O 1
ATOM 4519 N N . ARG B 1 216 ? -2.805 3.549 21.141 1 96.75 216 ARG B N 1
ATOM 4520 C CA . ARG B 1 216 ? -3.352 2.746 22.234 1 96.75 216 ARG B CA 1
ATOM 4521 C C . ARG B 1 216 ? -3.717 3.619 23.438 1 96.75 216 ARG B C 1
ATOM 4523 O O . ARG B 1 216 ? -4.746 3.402 24.078 1 96.75 216 ARG B O 1
ATOM 4530 N N . GLU B 1 217 ? -2.938 4.535 23.672 1 97 217 GLU B N 1
ATOM 4531 C CA . GLU B 1 217 ? -3.121 5.406 24.828 1 97 217 GLU B CA 1
ATOM 4532 C C . GLU B 1 217 ? -4.215 6.438 24.578 1 97 217 GLU B C 1
ATOM 4534 O O . GLU B 1 217 ? -4.977 6.781 25.484 1 97 217 GLU B O 1
ATOM 4539 N N . THR B 1 218 ? -4.34 6.93 23.359 1 97.38 218 THR B N 1
ATOM 4540 C CA . THR B 1 218 ? -5.133 8.133 23.141 1 97.38 218 THR B CA 1
ATOM 4541 C C . THR B 1 218 ? -6.352 7.828 22.281 1 97.38 218 THR B C 1
ATOM 4543 O O . THR B 1 218 ? -7.328 8.578 22.281 1 97.38 218 THR B O 1
ATOM 4546 N N . GLY B 1 219 ? -6.172 6.781 21.438 1 96.12 219 GLY B N 1
ATOM 4547 C CA . GLY B 1 219 ? -7.195 6.504 20.438 1 96.12 219 GLY B CA 1
ATOM 4548 C C . GLY B 1 219 ? -7.199 7.496 19.297 1 96.12 219 GLY B C 1
ATOM 4549 O O . GLY B 1 219 ? -8.172 7.578 18.547 1 96.12 219 GLY B O 1
ATOM 4550 N N . ILE B 1 220 ? -6.086 8.25 19.172 1 97.75 220 ILE B N 1
ATOM 4551 C CA . ILE B 1 220 ? -6.07 9.328 18.188 1 97.75 220 ILE B CA 1
ATOM 4552 C C . ILE B 1 220 ? -5.27 8.898 16.953 1 97.75 220 ILE B C 1
ATOM 4554 O O . ILE B 1 220 ? -4.098 8.523 17.078 1 97.75 220 ILE B O 1
ATOM 4558 N N . HIS B 1 221 ? -5.883 8.781 15.836 1 97.56 221 HIS B N 1
ATOM 4559 C CA . HIS B 1 221 ? -5.289 8.703 14.508 1 97.56 221 HIS B CA 1
ATOM 4560 C C . HIS B 1 221 ? -5.23 10.07 13.844 1 97.56 221 HIS B C 1
ATOM 4562 O O . HIS B 1 221 ? -6.203 10.516 13.227 1 97.56 221 HIS B O 1
ATOM 4568 N N . PRO B 1 222 ? -4.117 10.773 13.922 1 96.88 222 PRO B N 1
ATOM 4569 C CA . PRO B 1 222 ? -4.035 12.211 13.656 1 96.88 222 PRO B CA 1
ATOM 4570 C C . PRO B 1 222 ? -4.543 12.594 12.266 1 96.88 222 PRO B C 1
ATOM 4572 O O . PRO B 1 222 ? -3.943 12.203 11.266 1 96.88 222 PRO B O 1
ATOM 4575 N N . VAL B 1 223 ? -5.535 13.391 12.227 1 96.94 223 VAL B N 1
ATOM 4576 C CA . VAL B 1 223 ? -6.105 13.922 10.992 1 96.94 223 VAL B CA 1
ATOM 4577 C C . VAL B 1 223 ? -5.188 15 10.422 1 96.94 223 VAL B C 1
ATOM 4579 O O . VAL B 1 223 ? -4.781 15.922 11.133 1 96.94 223 VAL B O 1
ATOM 4582 N N . LEU B 1 224 ? -4.938 14.906 9.148 1 95.12 224 LEU B N 1
ATOM 4583 C CA . LEU B 1 224 ? -4.047 15.883 8.523 1 95.12 224 LEU B CA 1
ATOM 4584 C C . LEU B 1 224 ? -4.824 16.812 7.605 1 95.12 224 LEU B C 1
ATOM 4586 O O . LEU B 1 224 ? -4.535 18.016 7.543 1 95.12 224 LEU B O 1
ATOM 4590 N N . HIS B 1 225 ? -5.75 16.234 6.855 1 95.56 225 HIS B N 1
ATOM 4591 C CA . HIS B 1 225 ? -6.426 17.031 5.84 1 95.56 225 HIS B CA 1
ATOM 4592 C C . HIS B 1 225 ? -7.941 16.922 5.969 1 95.56 225 HIS B C 1
ATOM 4594 O O . HIS B 1 225 ? -8.453 15.969 6.57 1 95.56 225 HIS B O 1
ATOM 4600 N N . VAL B 1 226 ? -8.602 17.891 5.406 1 97.19 226 VAL B N 1
ATOM 4601 C CA . VAL B 1 226 ? -10.055 17.922 5.246 1 97.19 226 VAL B CA 1
ATOM 4602 C C . VAL B 1 226 ? -10.406 18.344 3.82 1 97.19 226 VAL B C 1
ATOM 4604 O O . VAL B 1 226 ? -9.547 18.797 3.068 1 97.19 226 VAL B O 1
ATOM 4607 N N . ILE B 1 227 ? -11.617 18.094 3.463 1 97 227 ILE B N 1
ATOM 4608 C CA . ILE B 1 227 ? -12.125 18.594 2.191 1 97 227 ILE B CA 1
ATOM 4609 C C . ILE B 1 227 ? -12.867 19.922 2.412 1 97 227 ILE B C 1
ATOM 4611 O O . ILE B 1 227 ? -13.875 19.953 3.117 1 97 227 ILE B O 1
ATOM 4615 N N . ALA B 1 228 ? -12.305 20.938 1.85 1 97.56 228 ALA B N 1
ATOM 4616 C CA . ALA B 1 228 ? -12.906 22.266 1.956 1 97.56 228 ALA B CA 1
ATOM 4617 C C . ALA B 1 228 ? -13.594 22.656 0.651 1 97.56 228 ALA B C 1
ATOM 4619 O O . ALA B 1 228 ? -13.258 22.141 -0.417 1 97.56 228 ALA B O 1
ATOM 4620 N N . LEU B 1 229 ? -14.555 23.5 0.734 1 96.69 229 LEU B N 1
ATOM 4621 C CA . LEU B 1 229 ? -15.219 24.031 -0.452 1 96.69 229 LEU B CA 1
ATOM 4622 C C . LEU B 1 229 ? -15.664 25.469 -0.223 1 96.69 229 LEU B C 1
ATOM 4624 O O . LEU B 1 229 ? -15.797 25.906 0.922 1 96.69 229 LEU B O 1
ATOM 4628 N N . ARG B 1 230 ? -15.914 26.156 -1.23 1 95.44 230 ARG B N 1
ATOM 4629 C CA . ARG B 1 230 ? -16.391 27.531 -1.161 1 95.44 230 ARG B CA 1
ATOM 4630 C C . ARG B 1 230 ? -17.766 27.609 -0.532 1 95.44 230 ARG B C 1
ATOM 4632 O O . ARG B 1 230 ? -18.656 26.828 -0.885 1 95.44 230 ARG B O 1
ATOM 4639 N N . GLU B 1 231 ? -17.953 28.547 0.293 1 94.56 231 GLU B N 1
ATOM 4640 C CA . GLU B 1 231 ? -19.219 28.703 1.006 1 94.56 231 GLU B CA 1
ATOM 4641 C C . GLU B 1 231 ? -20.359 29.016 0.043 1 94.56 231 GLU B C 1
ATOM 4643 O O . GLU B 1 231 ? -21.484 28.578 0.251 1 94.56 231 GLU B O 1
ATOM 4648 N N . GLU B 1 232 ? -20.047 29.719 -0.986 1 94.88 232 GLU B N 1
ATOM 4649 C CA . GLU B 1 232 ? -21.062 30.125 -1.955 1 94.88 232 GLU B CA 1
ATOM 4650 C C . GLU B 1 232 ? -21.719 28.922 -2.619 1 94.88 232 GLU B C 1
ATOM 4652 O O . GLU B 1 232 ? -22.906 28.953 -2.949 1 94.88 232 GLU B O 1
ATOM 4657 N N . ILE B 1 233 ? -20.969 27.922 -2.764 1 94.94 233 ILE B N 1
ATOM 4658 C CA . ILE B 1 233 ? -21.484 26.719 -3.4 1 94.94 233 ILE B CA 1
ATOM 4659 C C . ILE B 1 233 ? -22.547 26.078 -2.506 1 94.94 233 ILE B C 1
ATOM 4661 O O . ILE B 1 233 ? -23.609 25.672 -2.986 1 94.94 233 ILE B O 1
ATOM 4665 N N . VAL B 1 234 ? -22.281 26.031 -1.26 1 93.5 234 VAL B N 1
ATOM 4666 C CA . VAL B 1 234 ? -23.203 25.438 -0.303 1 93.5 234 VAL B CA 1
ATOM 4667 C C . VAL B 1 234 ? -24.453 26.297 -0.192 1 93.5 234 VAL B C 1
ATOM 4669 O O . VAL B 1 234 ? -25.562 25.781 -0.043 1 93.5 234 VAL B O 1
ATOM 4672 N N . GLU B 1 235 ? -24.281 27.516 -0.231 1 93.81 235 GLU B N 1
ATOM 4673 C CA . GLU B 1 235 ? -25.406 28.438 -0.152 1 93.81 235 GLU B CA 1
ATOM 4674 C C . GLU B 1 235 ? -26.328 28.297 -1.368 1 93.81 235 GLU B C 1
ATOM 4676 O O . GLU B 1 235 ? -27.547 28.297 -1.233 1 93.81 235 GLU B O 1
ATOM 4681 N N . GLU B 1 236 ? -25.719 28.156 -2.49 1 95 236 GLU B N 1
ATOM 4682 C CA . GLU B 1 236 ? -26.469 28.078 -3.738 1 95 236 GLU B CA 1
ATOM 4683 C C . GLU B 1 236 ? -27.031 26.688 -3.955 1 95 236 GLU B C 1
ATOM 4685 O O . GLU B 1 236 ? -28.125 26.531 -4.504 1 95 236 GLU B O 1
ATOM 4690 N N . HIS B 1 237 ? -26.266 25.781 -3.557 1 94.44 237 HIS B N 1
ATOM 4691 C CA . HIS B 1 237 ? -26.641 24.391 -3.748 1 94.44 237 HIS B CA 1
ATOM 4692 C C . HIS B 1 237 ? -26.375 23.562 -2.484 1 94.44 237 HIS B C 1
ATOM 4694 O O . HIS B 1 237 ? -25.453 22.75 -2.441 1 94.44 237 HIS B O 1
ATOM 4700 N N . PRO B 1 238 ? -27.25 23.609 -1.539 1 91.06 238 PRO B N 1
ATOM 4701 C CA . PRO B 1 238 ? -26.984 22.969 -0.245 1 91.06 238 PRO B CA 1
ATOM 4702 C C . PRO B 1 238 ? -26.797 21.453 -0.357 1 91.06 238 PRO B C 1
ATOM 4704 O O . PRO B 1 238 ? -26.109 20.859 0.47 1 91.06 238 PRO B O 1
ATOM 4707 N N . TRP B 1 239 ? -27.359 20.891 -1.417 1 93.44 239 TRP B N 1
ATOM 4708 C CA . TRP B 1 239 ? -27.281 19.438 -1.591 1 93.44 239 TRP B CA 1
ATOM 4709 C C . TRP B 1 239 ? -25.875 19.016 -1.987 1 93.44 239 TRP B C 1
ATOM 4711 O O . TRP B 1 239 ? -25.516 17.844 -1.861 1 93.44 239 TRP B O 1
ATOM 4721 N N . VAL B 1 240 ? -24.984 19.906 -2.422 1 94.81 240 VAL B N 1
ATOM 4722 C CA . VAL B 1 240 ? -23.672 19.609 -2.951 1 94.81 240 VAL B CA 1
ATOM 4723 C C . VAL B 1 240 ? -22.781 19.047 -1.838 1 94.81 240 VAL B C 1
ATOM 4725 O O . VAL B 1 240 ? -22.031 18.094 -2.055 1 94.81 240 VAL B O 1
ATOM 4728 N N . ALA B 1 241 ? -22.875 19.641 -0.665 1 95.31 241 ALA B N 1
ATOM 4729 C CA . ALA B 1 241 ? -22.031 19.203 0.451 1 95.31 241 ALA B CA 1
ATOM 4730 C C . ALA B 1 241 ? -22.297 17.734 0.789 1 95.31 241 ALA B C 1
ATOM 4732 O O . ALA B 1 241 ? -21.375 16.953 0.982 1 95.31 241 ALA B O 1
ATOM 4733 N N . VAL B 1 242 ? -23.562 17.359 0.799 1 95.06 242 VAL B N 1
ATOM 4734 C CA . VAL B 1 242 ? -23.953 15.992 1.137 1 95.06 242 VAL B CA 1
ATOM 4735 C C . VAL B 1 242 ? -23.516 15.039 0.027 1 95.06 242 VAL B C 1
ATOM 4737 O O . VAL B 1 242 ? -23 13.953 0.301 1 95.06 242 VAL B O 1
ATOM 4740 N N . ASN B 1 243 ? -23.75 15.461 -1.201 1 95.44 243 ASN B N 1
ATOM 4741 C CA . ASN B 1 243 ? -23.391 14.609 -2.332 1 95.44 243 ASN B CA 1
ATOM 4742 C C . ASN B 1 243 ? -21.875 14.422 -2.432 1 95.44 243 ASN B C 1
ATOM 4744 O O . ASN B 1 243 ? -21.406 13.359 -2.834 1 95.44 243 ASN B O 1
ATOM 4748 N N . LEU B 1 244 ? -21.094 15.508 -2.08 1 95.88 244 LEU B N 1
ATOM 4749 C CA . LEU B 1 244 ? -19.641 15.383 -1.997 1 95.88 244 LEU B CA 1
ATOM 4750 C C . LEU B 1 244 ? -19.25 14.391 -0.91 1 95.88 244 LEU B C 1
ATOM 4752 O O . LEU B 1 244 ? -18.422 13.508 -1.144 1 95.88 244 LEU B O 1
ATOM 4756 N N . PHE B 1 245 ? -19.875 14.555 0.197 1 96.5 245 PHE B N 1
ATOM 4757 C CA . PHE B 1 245 ? -19.594 13.664 1.314 1 96.5 245 PHE B CA 1
ATOM 4758 C C . PHE B 1 245 ? -19.844 12.211 0.92 1 96.5 245 PHE B C 1
ATOM 4760 O O . PHE B 1 245 ? -18.984 11.352 1.125 1 96.5 245 PHE B O 1
ATOM 4767 N N . ASP B 1 246 ? -20.969 11.93 0.322 1 95.88 246 ASP B N 1
ATOM 4768 C CA . ASP B 1 246 ? -21.328 10.578 -0.093 1 95.88 246 ASP B CA 1
ATOM 4769 C C . ASP B 1 246 ? -20.359 10.039 -1.136 1 95.88 246 ASP B C 1
ATOM 4771 O O . ASP B 1 246 ? -19.984 8.867 -1.101 1 95.88 246 ASP B O 1
ATOM 4775 N N . GLY B 1 247 ? -20.031 10.906 -2.051 1 94.94 247 GLY B N 1
ATOM 4776 C CA . GLY B 1 247 ? -19.078 10.508 -3.08 1 94.94 247 GLY B CA 1
ATOM 4777 C C . GLY B 1 247 ? -17.719 10.133 -2.525 1 94.94 247 GLY B C 1
ATOM 4778 O O . GLY B 1 247 ? -17.125 9.125 -2.938 1 94.94 247 GLY B O 1
ATOM 4779 N N . PHE B 1 248 ? -17.219 10.914 -1.606 1 95.94 248 PHE B N 1
ATOM 4780 C CA . PHE B 1 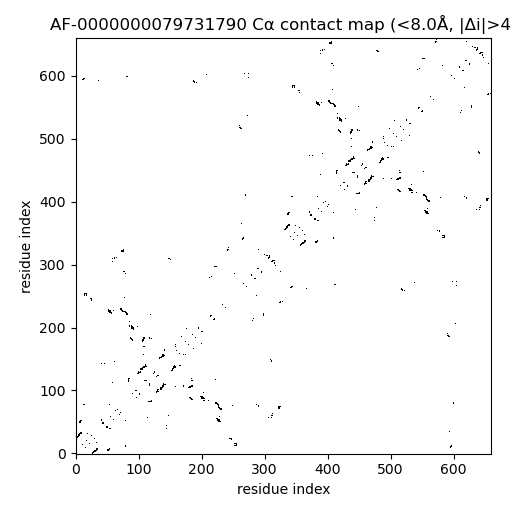248 ? -15.938 10.602 -0.976 1 95.94 248 PHE B CA 1
ATOM 4781 C C . PHE B 1 248 ? -16.031 9.312 -0.169 1 95.94 248 PHE B C 1
ATOM 4783 O O . PHE B 1 248 ? -15.086 8.523 -0.138 1 95.94 248 PHE B O 1
ATOM 4790 N N . CYS B 1 249 ? -17.156 9.109 0.517 1 96.19 249 CYS B N 1
ATOM 4791 C CA . CYS B 1 249 ? -17.375 7.859 1.238 1 96.19 249 CYS B CA 1
ATOM 4792 C C . CYS B 1 249 ? -17.328 6.668 0.289 1 96.19 249 CYS B C 1
ATOM 4794 O O . CYS B 1 249 ? -16.688 5.656 0.583 1 96.19 249 CYS B O 1
ATOM 4796 N N . GLU B 1 250 ? -18.031 6.852 -0.81 1 96.19 250 GLU B N 1
ATOM 4797 C CA . GLU B 1 250 ? -18.062 5.77 -1.788 1 96.19 250 GLU B CA 1
ATOM 4798 C C . GLU B 1 250 ? -16.656 5.48 -2.332 1 96.19 250 GLU B C 1
ATOM 4800 O O . GLU B 1 250 ? -16.281 4.32 -2.475 1 96.19 250 GLU B O 1
ATOM 4805 N N . ALA B 1 251 ? -15.93 6.516 -2.664 1 94.25 251 ALA B N 1
ATOM 4806 C CA . ALA B 1 251 ? -14.57 6.348 -3.16 1 94.25 251 ALA B CA 1
ATOM 4807 C C . ALA B 1 251 ? -13.688 5.641 -2.129 1 94.25 251 ALA B C 1
ATOM 4809 O O . ALA B 1 251 ? -12.906 4.75 -2.475 1 94.25 251 ALA B O 1
ATOM 4810 N N . ARG B 1 252 ? -13.797 6.031 -0.909 1 94.31 252 ARG B N 1
ATOM 4811 C CA . ARG B 1 252 ? -13.078 5.387 0.191 1 94.31 252 ARG B CA 1
ATOM 4812 C C . ARG B 1 252 ? -13.398 3.898 0.255 1 94.31 252 ARG B C 1
ATOM 4814 O O . ARG B 1 252 ? -12.5 3.066 0.36 1 94.31 252 ARG B O 1
ATOM 4821 N N . ASP B 1 253 ? -14.68 3.602 0.186 1 94.12 253 ASP B N 1
ATOM 4822 C CA . ASP B 1 253 ? -15.125 2.217 0.309 1 94.12 253 ASP B CA 1
ATOM 4823 C C . ASP B 1 253 ? -14.609 1.368 -0.85 1 94.12 253 ASP B C 1
ATOM 4825 O O . ASP B 1 253 ? -14.227 0.21 -0.659 1 94.12 253 ASP B O 1
ATOM 4829 N N . VAL B 1 254 ? -14.57 1.942 -2.014 1 90.62 254 VAL B N 1
ATOM 4830 C CA . VAL B 1 254 ? -14.016 1.259 -3.178 1 90.62 254 VAL B CA 1
ATOM 4831 C C . VAL B 1 254 ? -12.547 0.919 -2.928 1 90.62 254 VAL B C 1
ATOM 4833 O O . VAL B 1 254 ? -12.109 -0.198 -3.209 1 90.62 254 VAL B O 1
ATOM 4836 N N . CYS B 1 255 ? -11.797 1.82 -2.432 1 89.19 255 CYS B N 1
ATOM 4837 C CA . CYS B 1 255 ? -10.375 1.626 -2.145 1 89.19 255 CYS B CA 1
ATOM 4838 C C . CYS B 1 255 ? -10.18 0.538 -1.097 1 89.19 255 CYS B C 1
ATOM 4840 O O . CYS B 1 255 ? -9.406 -0.401 -1.309 1 89.19 255 CYS B O 1
ATOM 4842 N N . LEU B 1 256 ? -10.922 0.674 -0.006 1 89.38 256 LEU B N 1
ATOM 4843 C CA . LEU B 1 256 ? -10.742 -0.246 1.111 1 89.38 256 LEU B CA 1
ATOM 4844 C C . LEU B 1 256 ? -11.172 -1.659 0.725 1 89.38 256 LEU B C 1
ATOM 4846 O O . LEU B 1 256 ? -10.523 -2.635 1.111 1 89.38 256 LEU B O 1
ATOM 4850 N N . ASP B 1 257 ? -12.219 -1.761 -0.038 1 86.44 257 ASP B N 1
ATOM 4851 C CA . ASP B 1 257 ? -12.656 -3.066 -0.523 1 86.44 257 ASP B CA 1
ATOM 4852 C C . ASP B 1 257 ? -11.625 -3.67 -1.479 1 86.44 257 ASP B C 1
ATOM 4854 O O . ASP B 1 257 ? -11.375 -4.875 -1.448 1 86.44 257 ASP B O 1
ATOM 4858 N N . GLY B 1 258 ? -11.062 -2.811 -2.295 1 81.81 258 GLY B N 1
ATOM 4859 C CA . GLY B 1 258 ? -10.023 -3.273 -3.207 1 81.81 258 GLY B CA 1
ATOM 4860 C C . GLY B 1 258 ? -8.789 -3.789 -2.496 1 81.81 258 GLY B C 1
ATOM 4861 O O . GLY B 1 258 ? -8.148 -4.73 -2.961 1 81.81 258 GLY B O 1
ATOM 4862 N N . LEU B 1 259 ? -8.492 -3.201 -1.395 1 82.25 259 LEU B N 1
ATOM 4863 C CA . LEU B 1 259 ? -7.305 -3.59 -0.641 1 82.25 259 LEU B CA 1
ATOM 4864 C C . LEU B 1 259 ? -7.48 -4.977 -0.026 1 82.25 259 LEU B C 1
ATOM 4866 O O . LEU B 1 259 ? -6.496 -5.645 0.296 1 82.25 259 LEU B O 1
ATOM 4870 N N . LYS B 1 260 ? -8.68 -5.398 0.086 1 78.88 260 LYS B N 1
ATOM 4871 C CA . LYS B 1 260 ? -8.945 -6.711 0.671 1 78.88 260 LYS B CA 1
ATOM 4872 C C . LYS B 1 260 ? -8.773 -7.816 -0.365 1 78.88 260 LYS B C 1
ATOM 4874 O O . LYS B 1 260 ? -8.68 -8.992 -0.012 1 78.88 260 LYS B O 1
ATOM 4879 N N . SER B 1 261 ? -8.695 -7.367 -1.544 1 72.31 261 SER B N 1
ATOM 4880 C CA . SER B 1 261 ? -8.586 -8.375 -2.592 1 72.31 261 SER B CA 1
ATOM 4881 C C . SER B 1 261 ? -7.148 -8.859 -2.748 1 72.31 261 SER B C 1
ATOM 4883 O O . SER B 1 261 ? -6.242 -8.062 -2.992 1 72.31 261 SER B O 1
ATOM 4885 N N . PRO B 1 262 ? -6.961 -10.117 -2.605 1 59.84 262 PRO B N 1
ATOM 4886 C CA . PRO B 1 262 ? -5.609 -10.641 -2.801 1 59.84 262 PRO B CA 1
ATOM 4887 C C . PRO B 1 262 ? -5.098 -10.438 -4.227 1 59.84 262 PRO B C 1
ATOM 4889 O O . PRO B 1 262 ? -3.893 -10.523 -4.473 1 59.84 262 PRO B O 1
ATOM 4892 N N . ALA B 1 263 ? -5.996 -10.227 -5.012 1 60.12 263 ALA B N 1
ATOM 4893 C CA . ALA B 1 263 ? -5.594 -10.047 -6.406 1 60.12 263 ALA B CA 1
ATOM 4894 C C . ALA B 1 263 ? -5.027 -8.648 -6.633 1 60.12 263 ALA B C 1
ATOM 4896 O O . ALA B 1 263 ? -4.355 -8.398 -7.637 1 60.12 263 ALA B O 1
ATOM 4897 N N . ARG B 1 264 ? -5.34 -7.84 -5.688 1 63.94 264 ARG B N 1
ATOM 4898 C CA . ARG B 1 264 ? -4.758 -6.504 -5.797 1 63.94 264 ARG B CA 1
ATOM 4899 C C . ARG B 1 264 ? -3.295 -6.508 -5.371 1 63.94 264 ARG B C 1
ATOM 4901 O O . ARG B 1 264 ? -2.984 -6.734 -4.199 1 63.94 264 ARG B O 1
ATOM 4908 N N . ASN B 1 265 ? -2.539 -6.684 -6.352 1 63.62 265 ASN B N 1
ATOM 4909 C CA . ASN B 1 265 ? -1.106 -6.707 -6.078 1 63.62 265 ASN B CA 1
ATOM 4910 C C . ASN B 1 265 ? -0.548 -5.301 -5.883 1 63.62 265 ASN B C 1
ATOM 4912 O O . ASN B 1 265 ? -0.836 -4.398 -6.672 1 63.62 265 ASN B O 1
ATOM 4916 N N . THR B 1 266 ? 0.024 -5.199 -4.773 1 78.88 266 THR B N 1
ATOM 4917 C CA . THR B 1 266 ? 0.74 -3.969 -4.449 1 78.88 266 THR B CA 1
ATOM 4918 C C . THR B 1 266 ? 2.248 -4.203 -4.461 1 78.88 266 THR B C 1
ATOM 4920 O O . THR B 1 266 ? 2.703 -5.348 -4.418 1 78.88 266 THR B O 1
ATOM 4923 N N . ALA B 1 267 ? 2.967 -3.139 -4.652 1 87.94 267 ALA B N 1
ATOM 4924 C CA . ALA B 1 267 ? 4.426 -3.195 -4.609 1 87.94 267 ALA B CA 1
ATOM 4925 C C . ALA B 1 267 ? 4.922 -3.57 -3.215 1 87.94 267 ALA B C 1
ATOM 4927 O O . ALA B 1 267 ? 6.07 -3.982 -3.047 1 87.94 267 ALA B O 1
ATOM 4928 N N . ILE B 1 268 ? 4.059 -3.436 -2.268 1 89.75 268 ILE B N 1
ATOM 4929 C CA . ILE B 1 268 ? 4.371 -3.891 -0.918 1 89.75 268 ILE B CA 1
ATOM 4930 C C . ILE B 1 268 ? 3.979 -5.359 -0.766 1 89.75 268 ILE B C 1
ATOM 4932 O O . ILE B 1 268 ? 2.793 -5.688 -0.7 1 89.75 268 ILE B O 1
ATOM 4936 N N . THR B 1 269 ? 4.926 -6.191 -0.631 1 91.88 269 THR B N 1
ATOM 4937 C CA . THR B 1 269 ? 4.777 -7.641 -0.705 1 91.88 269 THR B CA 1
ATOM 4938 C C . THR B 1 269 ? 3.811 -8.141 0.363 1 91.88 269 THR B C 1
ATOM 4940 O O . THR B 1 269 ? 2.979 -9.008 0.096 1 91.88 269 THR B O 1
ATOM 4943 N N . TRP B 1 270 ? 3.846 -7.578 1.539 1 92.88 270 TRP B N 1
ATOM 4944 C CA . TRP B 1 270 ? 3.082 -8.086 2.672 1 92.88 270 TRP B CA 1
ATOM 4945 C C . TRP B 1 270 ? 1.918 -7.16 3.006 1 92.88 270 TRP B C 1
ATOM 4947 O O . TRP B 1 270 ? 1.471 -7.102 4.156 1 92.88 270 TRP B O 1
ATOM 4957 N N . ASN B 1 271 ? 1.449 -6.492 1.993 1 90.12 271 ASN B N 1
ATOM 4958 C CA . ASN B 1 271 ? 0.433 -5.461 2.186 1 90.12 271 ASN B CA 1
ATOM 4959 C C . ASN B 1 271 ? -0.784 -6.008 2.928 1 90.12 271 ASN B C 1
ATOM 4961 O O . ASN B 1 271 ? -1.335 -5.336 3.801 1 90.12 271 ASN B O 1
ATOM 4965 N N . HIS B 1 272 ? -1.294 -7.191 2.588 1 89.56 272 HIS B N 1
ATOM 4966 C CA . HIS B 1 272 ? -2.492 -7.746 3.207 1 89.56 272 HIS B CA 1
ATOM 4967 C C . HIS B 1 272 ? -2.254 -8.062 4.68 1 89.56 272 HIS B C 1
ATOM 4969 O O . HIS B 1 272 ? -3.154 -7.898 5.508 1 89.56 272 HIS B O 1
ATOM 4975 N N . LEU B 1 273 ? -1.058 -8.484 5.004 1 92.25 273 LEU B N 1
ATOM 4976 C CA . LEU B 1 273 ? -0.72 -8.734 6.402 1 92.25 273 LEU B CA 1
ATOM 4977 C C . LEU B 1 273 ? -0.615 -7.43 7.18 1 92.25 273 LEU B C 1
ATOM 4979 O O . LEU B 1 273 ? -1.031 -7.355 8.336 1 92.25 273 LEU B O 1
ATOM 4983 N N . HIS B 1 274 ? -0.064 -6.422 6.488 1 92.62 274 HIS B N 1
ATOM 4984 C CA . HIS B 1 274 ? 0.026 -5.113 7.121 1 92.62 274 HIS B CA 1
ATOM 4985 C C . HIS B 1 274 ? -1.358 -4.508 7.336 1 92.62 274 HIS B C 1
ATOM 4987 O O . HIS B 1 274 ? -1.596 -3.836 8.344 1 92.62 274 HIS B O 1
ATOM 4993 N N . LEU B 1 275 ? -2.223 -4.723 6.344 1 91.38 275 LEU B N 1
ATOM 4994 C CA . LEU B 1 275 ? -3.598 -4.258 6.488 1 91.38 275 LEU B CA 1
ATOM 4995 C C . LEU B 1 275 ? -4.285 -4.941 7.66 1 91.38 275 LEU B C 1
ATOM 4997 O O . LEU B 1 275 ? -5.039 -4.309 8.406 1 91.38 275 LEU B O 1
ATOM 5001 N N . ARG B 1 276 ? -4.07 -6.238 7.816 1 91.56 276 ARG B N 1
ATOM 5002 C CA . ARG B 1 276 ? -4.621 -6.969 8.953 1 91.56 276 ARG B CA 1
ATOM 5003 C C . ARG B 1 276 ? -4.133 -6.375 10.273 1 91.56 276 ARG B C 1
ATOM 5005 O O . ARG B 1 276 ? -4.926 -6.152 11.188 1 91.56 276 ARG B O 1
ATOM 5012 N N . GLU B 1 277 ? -2.842 -6.121 10.32 1 93.31 277 GLU B N 1
ATOM 5013 C CA . GLU B 1 277 ? -2.268 -5.531 11.523 1 93.31 277 GLU B CA 1
ATOM 5014 C C . GLU B 1 277 ? -2.863 -4.156 11.805 1 93.31 277 GLU B C 1
ATOM 5016 O O . GLU B 1 277 ? -3.15 -3.82 12.953 1 93.31 277 GLU B O 1
ATOM 5021 N N . GLN B 1 278 ? -2.973 -3.359 10.812 1 94.5 278 GLN B N 1
ATOM 5022 C CA . GLN B 1 278 ? -3.584 -2.045 10.969 1 94.5 278 GLN B CA 1
ATOM 5023 C C . GLN B 1 278 ? -4.992 -2.156 11.547 1 94.5 278 GLN B C 1
ATOM 5025 O O . GLN B 1 278 ? -5.367 -1.39 12.438 1 94.5 278 GLN B O 1
ATOM 5030 N N . ARG B 1 279 ? -5.746 -3.08 11.016 1 93.5 279 ARG B N 1
ATOM 5031 C CA . ARG B 1 279 ? -7.113 -3.277 11.492 1 93.5 279 ARG B CA 1
ATOM 5032 C C . ARG B 1 279 ? -7.121 -3.697 12.961 1 93.5 279 ARG B C 1
ATOM 5034 O O . ARG B 1 279 ? -7.996 -3.283 13.727 1 93.5 279 ARG B O 1
ATOM 5041 N N . GLU B 1 280 ? -6.164 -4.5 13.281 1 93.56 280 GLU B N 1
ATOM 5042 C CA . GLU B 1 280 ? -6.051 -4.949 14.664 1 93.56 280 GLU B CA 1
ATOM 5043 C C . GLU B 1 280 ? -5.742 -3.785 15.602 1 93.56 280 GLU B C 1
ATOM 5045 O O . GLU B 1 280 ? -6.23 -3.738 16.734 1 93.56 280 GLU B O 1
ATOM 5050 N N . VAL B 1 281 ? -4.945 -2.867 15.102 1 96.12 281 VAL B N 1
ATOM 5051 C CA . VAL B 1 281 ? -4.473 -1.779 15.953 1 96.12 281 VAL B CA 1
ATOM 5052 C C . VAL B 1 281 ? -5.465 -0.621 15.914 1 96.12 281 VAL B C 1
ATOM 5054 O O . VAL B 1 281 ? -5.98 -0.198 16.953 1 96.12 281 VAL B O 1
ATOM 5057 N N . LEU B 1 282 ? -5.793 -0.168 14.695 1 96.69 282 LEU B N 1
ATOM 5058 C CA . LEU B 1 282 ? -6.582 1.046 14.531 1 96.69 282 LEU B CA 1
ATOM 5059 C C . LEU B 1 282 ? -8.078 0.726 14.516 1 96.69 282 LEU B C 1
ATOM 5061 O O . LEU B 1 282 ? -8.906 1.627 14.625 1 96.69 282 LEU B O 1
ATOM 5065 N N . GLY B 1 283 ? -8.445 -0.548 14.383 1 93.12 283 GLY B N 1
ATOM 5066 C CA . GLY B 1 283 ? -9.836 -0.946 14.234 1 93.12 283 GLY B CA 1
ATOM 5067 C C . GLY B 1 283 ? -10.297 -0.989 12.789 1 93.12 283 GLY B C 1
ATOM 5068 O O . GLY B 1 283 ? -9.602 -0.504 11.898 1 93.12 283 GLY B O 1
ATOM 5069 N N . PRO B 1 284 ? -11.461 -1.571 12.469 1 87.5 284 PRO B N 1
ATOM 5070 C CA . PRO B 1 284 ? -11.977 -1.717 11.109 1 87.5 284 PRO B CA 1
ATOM 5071 C C . PRO B 1 284 ? -12.391 -0.384 10.484 1 87.5 284 PRO B C 1
ATOM 5073 O O . PRO B 1 284 ? -12.531 -0.286 9.266 1 87.5 284 PRO B O 1
ATOM 5076 N N . ASP B 1 285 ? -12.484 0.666 11.281 1 88.69 285 ASP B N 1
ATOM 5077 C CA . ASP B 1 285 ? -12.992 1.953 10.82 1 88.69 285 ASP B CA 1
ATOM 5078 C C . ASP B 1 285 ? -11.914 3.033 10.906 1 88.69 285 ASP B C 1
ATOM 5080 O O . ASP B 1 285 ? -12.195 4.164 11.312 1 88.69 285 ASP B O 1
ATOM 5084 N N . ALA B 1 286 ? -10.703 2.648 10.562 1 91.38 286 ALA B N 1
ATOM 5085 C CA . ALA B 1 286 ? -9.57 3.566 10.688 1 91.38 286 ALA B CA 1
ATOM 5086 C C . ALA B 1 286 ? -9.781 4.812 9.828 1 91.38 286 ALA B C 1
ATOM 5088 O O . ALA B 1 286 ? -9.242 5.879 10.125 1 91.38 286 ALA B O 1
ATOM 5089 N N . TRP B 1 287 ? -10.625 4.691 8.758 1 94.25 287 TRP B N 1
ATOM 5090 C CA . TRP B 1 287 ? -10.82 5.777 7.805 1 94.25 287 TRP B CA 1
ATOM 5091 C C . TRP B 1 287 ? -12.281 6.223 7.777 1 94.25 287 TRP B C 1
ATOM 5093 O O . TRP B 1 287 ? -12.812 6.566 6.719 1 94.25 287 TRP B O 1
ATOM 5103 N N . GLU B 1 288 ? -12.859 6.246 8.914 1 93.94 288 GLU B N 1
ATOM 5104 C CA . GLU B 1 288 ? -14.227 6.734 8.984 1 93.94 288 GLU B CA 1
ATOM 5105 C C . GLU B 1 288 ? -14.305 8.219 8.656 1 93.94 288 GLU B C 1
ATOM 5107 O O . GLU B 1 288 ? -13.406 8.984 9 1 93.94 288 GLU B O 1
ATOM 5112 N N . TYR B 1 289 ? -15.305 8.531 7.953 1 96.5 289 TYR B N 1
ATOM 5113 C CA . TYR B 1 289 ? -15.648 9.922 7.695 1 96.5 289 TYR B CA 1
ATOM 5114 C C . TYR B 1 289 ? -16.875 10.344 8.508 1 96.5 289 TYR B C 1
ATOM 5116 O O . TYR B 1 289 ? -17.516 9.508 9.141 1 96.5 289 TYR B O 1
ATOM 5124 N N . GLY B 1 290 ? -17.125 11.625 8.539 1 96.19 290 GLY B N 1
ATOM 5125 C CA . GLY B 1 290 ? -18.172 12.172 9.383 1 96.19 290 GLY B CA 1
ATOM 5126 C C . GLY B 1 290 ? -17.688 12.586 10.758 1 96.19 290 GLY B C 1
ATOM 5127 O O . GLY B 1 290 ? -16.516 12.359 11.102 1 96.19 290 GLY B O 1
ATOM 5128 N N . LEU B 1 291 ? -18.516 13.242 11.453 1 96.06 291 LEU B N 1
ATOM 5129 C CA . LEU B 1 291 ? -18.156 13.664 12.805 1 96.06 291 LEU B CA 1
ATOM 5130 C C . LEU B 1 291 ? -18.547 12.594 13.82 1 96.06 291 LEU B C 1
ATOM 5132 O O . LEU B 1 291 ? -19.344 12.852 14.727 1 96.06 291 LEU B O 1
ATOM 5136 N N . THR B 1 292 ? -17.969 11.414 13.656 1 94.75 292 THR B N 1
ATOM 5137 C CA . THR B 1 292 ? -18.109 10.32 14.617 1 94.75 292 THR B CA 1
ATOM 5138 C C . THR B 1 292 ? -17.422 10.672 15.938 1 94.75 292 THR B C 1
ATOM 5140 O O . THR B 1 292 ? -16.719 11.688 16.031 1 94.75 292 THR B O 1
ATOM 5143 N N . ASP B 1 293 ? -17.656 9.883 16.969 1 94.94 293 ASP B N 1
ATOM 5144 C CA . ASP B 1 293 ? -17 10.125 18.25 1 94.94 293 ASP B CA 1
ATOM 5145 C C . ASP B 1 293 ? -15.477 10.148 18.094 1 94.94 293 ASP B C 1
ATOM 5147 O O . ASP B 1 293 ? -14.805 10.992 18.688 1 94.94 293 ASP B O 1
ATOM 5151 N N . ARG B 1 294 ? -14.945 9.328 17.328 1 95.19 294 ARG B N 1
ATOM 5152 C CA . ARG B 1 294 ? -13.508 9.242 17.109 1 95.19 294 ARG B CA 1
ATOM 5153 C C . ARG B 1 294 ? -12.992 10.492 16.391 1 95.19 294 ARG B C 1
ATOM 5155 O O . ARG B 1 294 ? -12.016 11.102 16.828 1 95.19 294 ARG B O 1
ATOM 5162 N N . ASN B 1 295 ? -13.633 10.852 15.289 1 96.75 295 ASN B N 1
ATOM 5163 C CA . ASN B 1 295 ? -13.195 12.016 14.531 1 96.75 295 ASN B CA 1
ATOM 5164 C C . ASN B 1 295 ? -13.328 13.297 15.336 1 96.75 295 ASN B C 1
ATOM 5166 O O . ASN B 1 295 ? -12.492 14.195 15.227 1 96.75 295 ASN B O 1
ATOM 5170 N N . ARG B 1 296 ? -14.391 13.406 16.156 1 97 296 ARG B N 1
ATOM 5171 C CA . ARG B 1 296 ? -14.547 14.555 17.047 1 97 296 ARG B CA 1
ATOM 5172 C C . ARG B 1 296 ? -13.391 14.656 18.031 1 97 296 ARG B C 1
ATOM 5174 O O . ARG B 1 296 ? -12.867 15.75 18.266 1 97 296 ARG B O 1
ATOM 5181 N N . ARG B 1 297 ? -13.047 13.539 18.547 1 96.88 297 ARG B N 1
ATOM 5182 C CA . ARG B 1 297 ? -11.93 13.516 19.484 1 96.88 297 ARG B CA 1
ATOM 5183 C C . ARG B 1 297 ? -10.641 13.969 18.812 1 96.88 297 ARG B C 1
ATOM 5185 O O . ARG B 1 297 ? -9.875 14.75 19.375 1 96.88 297 ARG B O 1
ATOM 5192 N N . GLU B 1 298 ? -10.367 13.445 17.609 1 97.94 298 GLU B N 1
ATOM 5193 C CA . GLU B 1 298 ? -9.156 13.789 16.875 1 97.94 298 GLU B CA 1
ATOM 5194 C C . GLU B 1 298 ? -9.125 15.273 16.531 1 97.94 298 GLU B C 1
ATOM 5196 O O . GLU B 1 298 ? -8.117 15.945 16.781 1 97.94 298 GLU B O 1
ATOM 5201 N N . VAL B 1 299 ? -10.234 15.797 16.031 1 98.5 299 VAL B N 1
ATOM 5202 C CA . VAL B 1 299 ? -10.305 17.188 15.625 1 98.5 299 VAL B CA 1
ATOM 5203 C C . VAL B 1 299 ? -10.227 18.094 16.859 1 98.5 299 VAL B C 1
ATOM 5205 O O . VAL B 1 299 ? -9.539 19.125 16.844 1 98.5 299 VAL B O 1
ATOM 5208 N N . SER B 1 300 ? -10.875 17.703 17.922 1 98.56 300 SER B N 1
ATOM 5209 C CA . SER B 1 300 ? -10.859 18.484 19.156 1 98.56 300 SER B CA 1
ATOM 5210 C C . SER B 1 300 ? -9.445 18.594 19.734 1 98.56 300 SER B C 1
ATOM 5212 O O . SER B 1 300 ? -9.031 19.656 20.188 1 98.56 300 SER B O 1
ATOM 5214 N N . LYS B 1 301 ? -8.773 17.469 19.766 1 98.75 301 LYS B N 1
ATOM 5215 C CA . LYS B 1 301 ? -7.391 17.5 20.234 1 98.75 301 LYS B CA 1
ATOM 5216 C C . LYS B 1 301 ? -6.531 18.406 19.375 1 98.75 301 LYS B C 1
ATOM 5218 O O . LYS B 1 301 ? -5.691 19.156 19.891 1 98.75 301 LYS B O 1
ATOM 5223 N N . PHE B 1 302 ? -6.75 18.312 18.094 1 98.81 302 PHE B N 1
ATOM 5224 C CA . PHE B 1 302 ? -5.984 19.188 17.219 1 98.81 302 PHE B CA 1
ATOM 5225 C C . PHE B 1 302 ? -6.293 20.656 17.5 1 98.81 302 PHE B C 1
ATOM 5227 O O . PHE B 1 302 ? -5.395 21.5 17.484 1 98.81 302 PHE B O 1
ATOM 5234 N N . ILE B 1 303 ? -7.516 20.984 17.719 1 98.75 303 ILE B N 1
ATOM 5235 C CA . ILE B 1 303 ? -7.926 22.344 18.047 1 98.75 303 ILE B CA 1
ATOM 5236 C C . ILE B 1 303 ? -7.188 22.812 19.297 1 98.75 303 ILE B C 1
ATOM 5238 O O . ILE B 1 303 ? -6.715 23.953 19.359 1 98.75 303 ILE B O 1
ATOM 5242 N N . GLU B 1 304 ? -7.086 21.969 20.266 1 98.56 304 GLU B N 1
ATOM 5243 C CA . GLU B 1 304 ? -6.336 22.281 21.484 1 98.56 304 GLU B CA 1
ATOM 5244 C C . GLU B 1 304 ? -4.887 22.641 21.156 1 98.56 304 GLU B C 1
ATOM 5246 O O . GLU B 1 304 ? -4.355 23.641 21.656 1 98.56 304 GLU B O 1
ATOM 5251 N N . TYR B 1 305 ? -4.273 21.812 20.344 1 98.62 305 TYR B N 1
ATOM 5252 C CA . TYR B 1 305 ? -2.891 22.062 19.969 1 98.62 305 TYR B CA 1
ATOM 5253 C C . TYR B 1 305 ? -2.771 23.359 19.172 1 98.62 305 TYR B C 1
ATOM 5255 O O . TYR B 1 305 ? -1.84 24.141 19.375 1 98.62 305 TYR B O 1
ATOM 5263 N N . ALA B 1 306 ? -3.686 23.547 18.234 1 98.25 306 ALA B N 1
ATOM 5264 C CA . ALA B 1 306 ? -3.682 24.766 17.422 1 98.25 306 ALA B CA 1
ATOM 5265 C C . ALA B 1 306 ? -3.838 26 18.297 1 98.25 306 ALA B C 1
ATOM 5267 O O . ALA B 1 306 ? -3.174 27.016 18.062 1 98.25 306 ALA B O 1
ATOM 5268 N N . ASP B 1 307 ? -4.703 25.906 19.234 1 97.62 307 ASP B N 1
ATOM 5269 C CA . ASP B 1 307 ? -4.922 27.031 20.156 1 97.62 307 ASP B CA 1
ATOM 5270 C C . ASP B 1 307 ? -3.672 27.312 20.984 1 97.62 307 ASP B C 1
ATOM 5272 O O . ASP B 1 307 ? -3.23 28.453 21.062 1 97.62 307 ASP B O 1
ATOM 5276 N N . ASN B 1 308 ? -3.115 26.281 21.531 1 96.75 308 ASN B N 1
ATOM 5277 C CA . ASN B 1 308 ? -1.912 26.422 22.344 1 96.75 308 ASN B CA 1
ATOM 5278 C C . ASN B 1 308 ? -0.758 27.016 21.547 1 96.75 308 ASN B C 1
ATOM 5280 O O . ASN B 1 308 ? 0.066 27.75 22.094 1 96.75 308 ASN B O 1
ATOM 5284 N N . GLN B 1 309 ? -0.735 26.734 20.281 1 97.69 309 GLN B N 1
ATOM 5285 C CA . GLN B 1 309 ? 0.392 27.141 19.453 1 97.69 309 GLN B CA 1
ATOM 5286 C C . GLN B 1 309 ? 0.097 28.453 18.734 1 97.69 309 GLN B C 1
ATOM 5288 O O . GLN B 1 309 ? 0.906 28.922 17.922 1 97.69 309 GLN B O 1
ATOM 5293 N N . GLY B 1 310 ? -1.071 28.984 18.938 1 96.75 310 GLY B N 1
ATOM 5294 C CA . GLY B 1 310 ? -1.39 30.328 18.469 1 96.75 310 GLY B CA 1
ATOM 5295 C C . GLY B 1 310 ? -1.852 30.359 17.031 1 96.75 310 GLY B C 1
ATOM 5296 O O . GLY B 1 310 ? -1.722 31.391 16.359 1 96.75 310 GLY B O 1
ATOM 5297 N N . LEU B 1 311 ? -2.377 29.25 16.516 1 97.31 311 LEU B N 1
ATOM 5298 C CA . LEU B 1 311 ? -2.793 29.188 15.125 1 97.31 311 LEU B CA 1
ATOM 5299 C C . LEU B 1 311 ? -4.199 29.75 14.953 1 97.31 311 LEU B C 1
ATOM 5301 O O . LEU B 1 311 ? -4.613 30.078 13.836 1 97.31 311 LEU B O 1
ATOM 5305 N N . ILE B 1 312 ? -4.965 29.797 16.031 1 97.19 312 ILE B N 1
ATOM 5306 C CA . ILE B 1 312 ? -6.367 30.203 15.969 1 97.19 312 ILE B CA 1
ATOM 5307 C C . ILE B 1 312 ? -6.656 31.219 17.078 1 97.19 312 ILE B C 1
ATOM 5309 O O . ILE B 1 312 ? -6 31.219 18.125 1 97.19 312 ILE B O 1
ATOM 5313 N N . PRO B 1 313 ? -7.66 32.094 16.844 1 95.88 313 PRO B N 1
ATOM 5314 C CA . PRO B 1 313 ? -7.945 33.156 17.828 1 95.88 313 PRO B CA 1
ATOM 5315 C C . PRO B 1 313 ? -8.688 32.625 19.047 1 95.88 313 PRO B C 1
ATOM 5317 O O . PRO B 1 313 ? -8.711 33.281 20.094 1 95.88 313 PRO B O 1
ATOM 5320 N N . ARG B 1 314 ? -9.336 31.5 18.922 1 95.94 314 ARG B N 1
ATOM 5321 C CA . ARG B 1 314 ? -10.07 30.812 19.984 1 95.94 314 ARG B CA 1
ATOM 5322 C C . ARG B 1 314 ? -10.258 29.328 19.641 1 95.94 314 ARG B C 1
ATOM 5324 O O . ARG B 1 314 ? -10.188 28.953 18.469 1 95.94 314 ARG B O 1
ATOM 5331 N N . PRO B 1 315 ? -10.422 28.516 20.641 1 97.06 315 PRO B N 1
ATOM 5332 C CA . PRO B 1 315 ? -10.766 27.141 20.328 1 97.06 315 PRO B CA 1
ATOM 5333 C C . PRO B 1 315 ? -12.148 27.016 19.672 1 97.06 315 PRO B C 1
ATOM 5335 O O . PRO B 1 315 ? -13.148 27.422 20.266 1 97.06 315 PRO B O 1
ATOM 5338 N N . TYR B 1 316 ? -12.203 26.516 18.516 1 97.75 316 TYR B N 1
ATOM 5339 C CA . TYR B 1 316 ? -13.461 26.375 17.781 1 97.75 316 TYR B CA 1
ATOM 5340 C C . TYR B 1 316 ? -14.25 25.172 18.297 1 97.75 316 TYR B C 1
ATOM 5342 O O . TYR B 1 316 ? -13.672 24.188 18.781 1 97.75 316 TYR B O 1
ATOM 5350 N N . ASP B 1 317 ? -15.578 25.297 18.219 1 97.06 317 ASP B N 1
ATOM 5351 C CA . ASP B 1 317 ? -16.422 24.109 18.344 1 97.06 317 ASP B CA 1
ATOM 5352 C C . ASP B 1 317 ? -16.359 23.25 17.078 1 97.06 317 ASP B C 1
ATOM 5354 O O . ASP B 1 317 ? -16.438 23.766 15.961 1 97.06 317 ASP B O 1
ATOM 5358 N N . VAL B 1 318 ? -16.188 21.984 17.281 1 97.38 318 VAL B N 1
ATOM 5359 C CA . VAL B 1 318 ? -16.047 21.078 16.141 1 97.38 318 VAL B CA 1
ATOM 5360 C C . VAL B 1 318 ? -17.25 21.219 15.211 1 97.38 318 VAL B C 1
ATOM 5362 O O . VAL B 1 318 ? -17.109 21.188 13.992 1 97.38 318 VAL B O 1
ATOM 5365 N N . ASP B 1 319 ? -18.453 21.469 15.758 1 95.38 319 ASP B N 1
ATOM 5366 C CA . ASP B 1 319 ? -19.688 21.516 14.977 1 95.38 319 ASP B CA 1
ATOM 5367 C C . ASP B 1 319 ? -19.719 22.75 14.078 1 95.38 319 ASP B C 1
ATOM 5369 O O . ASP B 1 319 ? -20.438 22.766 13.07 1 95.38 319 ASP B O 1
ATOM 5373 N N . GLU B 1 320 ? -19.016 23.75 14.367 1 95.5 320 GLU B N 1
ATOM 5374 C CA . GLU B 1 320 ? -19.047 24.953 13.555 1 95.5 320 GLU B CA 1
ATOM 5375 C C . GLU B 1 320 ? -18.078 24.859 12.383 1 95.5 320 GLU B C 1
ATOM 5377 O O . GLU B 1 320 ? -18.078 25.719 11.5 1 95.5 320 GLU B O 1
ATOM 5382 N N . LEU B 1 321 ? -17.25 23.812 12.383 1 97.12 321 LEU B N 1
ATOM 5383 C CA . LEU B 1 321 ? -16.172 23.703 11.406 1 97.12 321 LEU B CA 1
ATOM 5384 C C . LEU B 1 321 ? -16.656 23 10.148 1 97.12 321 LEU B C 1
ATOM 5386 O O . LEU B 1 321 ? -16.047 23.125 9.086 1 97.12 321 LEU B O 1
ATOM 5390 N N . PHE B 1 322 ? -17.734 22.219 10.227 1 97.38 322 PHE B N 1
ATOM 5391 C CA . PHE B 1 322 ? -18.125 21.344 9.117 1 97.38 322 PHE B CA 1
ATOM 5392 C C . PHE B 1 322 ? -19.609 21.516 8.789 1 97.38 322 PHE B C 1
ATOM 5394 O O . PHE B 1 322 ? -20.422 21.703 9.688 1 97.38 322 PHE B O 1
ATOM 5401 N N . VAL B 1 323 ? -19.891 21.422 7.523 1 95.31 323 VAL B N 1
ATOM 5402 C CA . VAL B 1 323 ? -21.281 21.328 7.102 1 95.31 323 VAL B CA 1
ATOM 5403 C C . VAL B 1 323 ? -21.906 20.047 7.66 1 95.31 323 VAL B C 1
ATOM 5405 O O . VAL B 1 323 ? -21.266 18.984 7.672 1 95.31 323 VAL B O 1
ATOM 5408 N N . ASP B 1 324 ? -23.094 20.141 8.195 1 90.69 324 ASP B N 1
ATOM 5409 C CA . ASP B 1 324 ? -23.797 18.953 8.695 1 90.69 324 ASP B CA 1
ATOM 5410 C C . ASP B 1 324 ? -24.234 18.047 7.543 1 90.69 324 ASP B C 1
ATOM 5412 O O . ASP B 1 324 ? -25.219 18.344 6.859 1 90.69 324 ASP B O 1
ATOM 5416 N N . CYS B 1 325 ? -23.547 17.016 7.359 1 85.69 325 CYS B N 1
ATOM 5417 C CA . CYS B 1 325 ? -23.859 16.078 6.281 1 85.69 325 CYS B CA 1
ATOM 5418 C C . CYS B 1 325 ? -24.609 14.867 6.812 1 85.69 325 CYS B C 1
ATOM 5420 O O . CYS B 1 325 ? -24.781 13.875 6.102 1 85.69 325 CYS B O 1
ATOM 5422 N N . SER B 1 326 ? -24.984 14.75 8.102 1 72.94 326 SER B N 1
ATOM 5423 C CA . SER B 1 326 ? -25.594 13.578 8.734 1 72.94 326 SER B CA 1
ATOM 5424 C C . SER B 1 326 ? -27.047 13.414 8.336 1 72.94 326 SER B C 1
ATOM 5426 O O . SER B 1 326 ? -27.625 12.344 8.5 1 72.94 326 SER B O 1
ATOM 5428 N N . VAL B 1 327 ? -27.719 14.477 7.988 1 60.56 327 VAL B N 1
ATOM 5429 C CA . VAL B 1 327 ? -29.172 14.438 7.816 1 60.56 327 VAL B CA 1
ATOM 5430 C C . VAL B 1 327 ? -29.531 13.422 6.738 1 60.56 327 VAL B C 1
ATOM 5432 O O . VAL B 1 327 ? -30.688 12.984 6.648 1 60.56 327 VAL B O 1
ATOM 5435 N N . ALA B 1 328 ? -28.766 13.242 5.801 1 43.28 328 ALA B N 1
ATOM 5436 C CA . ALA B 1 328 ? -29.141 12.383 4.684 1 43.28 328 ALA B CA 1
ATOM 5437 C C . ALA B 1 328 ? -29.062 10.906 5.074 1 43.28 328 ALA B C 1
ATOM 5439 O O . ALA B 1 328 ? -29.406 10.031 4.285 1 43.28 328 ALA B O 1
ATOM 5440 N N . ARG B 1 329 ? -28.594 10.406 6.234 1 46.72 329 ARG B N 1
ATOM 5441 C CA . ARG B 1 329 ? -28.312 9.016 6.586 1 46.72 329 ARG B CA 1
ATOM 5442 C C . ARG B 1 329 ? -29.438 8.438 7.445 1 46.72 329 ARG B C 1
ATOM 5444 O O . ARG B 1 329 ? -29.312 7.344 7.992 1 46.72 329 ARG B O 1
ATOM 5451 N N . ASP B 1 330 ? -30.453 9.016 7.879 1 34.19 330 ASP B N 1
ATOM 5452 C CA . ASP B 1 330 ? -31.594 8.305 8.469 1 34.19 330 ASP B CA 1
ATOM 5453 C C . ASP B 1 330 ? -32.344 7.488 7.418 1 34.19 330 ASP B C 1
ATOM 5455 O O . ASP B 1 330 ? -32.562 7.961 6.305 1 34.19 330 ASP B O 1
#

Foldseek 3Di:
DAAEFEEEDAPALLCVCVQVVVFDQPSYDYDYHHDDAVVQLLCCLVPVVGQKYKHFPLLLQLSVQPCVSVVKFFAQAFRDFDQQQLQKKFWPPDPDQFQQVQQQFEEEEQELRQLSNLRVVLCCCPPGVHDQLRHQYEHLDYDSDDFDFDPSHHYYHDDDPDDCSVNPVRVLVCRQVPVGGMYRYPDPVSSVVQVPDDGMHRSDPCVVVVRLVVCVVQVARAGTITMMGGNVCCVVPVVNSLSVVVSSVVSSVVSVVLQCDPVPDDPPHCSNVVVVVCCVRNNPPVRDGDPDPRSQSNSQSSLVSCVVRRSHPDRDRPVVRHDPNCPVPD/DAAEFEEEDAPALLCVCVQVVVFDFPSYDYDYHHDDAVVQLLCCLVPVVGQKYKHWPLLLQLSVQPCVSVVKFFAQAFRDFDQQQLQKKFWPPDPQQFQQVQQQFEEEEQELRQLSNLRVVLCCCPPGVHDQLRHQYEHLDYDSDDFDFDPSHHYYHDDDDDDCSPNPVRVLVCRQVPVGGMYRYPDPVSSVVQVPDDGMHRSDPCVVVVRLVVCVVQVARAGTITMMGGNVCCVVPVCNSLSVVVSSVVSSVVSVVLQCDPVPDDPPHCSNVVVVVCCVRNNPPVRDGDPPPRSQSNSQSSLVSCVVRRSHPDRDRPVVRHDPNCVVPD

pLDDT: mean 91.05, std 10.33, range [34.19, 98.81]

Sequence (660 aa):
MTVDLSIACWHRDLSHALQTGEVELEGIDTTVLSEYPPKRHRRFFERGDYDVAEVSLASYLSARKDRERYPFTAIPVFPAKRFPHSFFYKRTDTDIQKPADLEGKKVGIQSWQTTRDVWMRGIAREYYDLDLTKVHWYQRKENDVPLSIPDRYDIQPLPEKPESVDDPDTITEVFFDGELDAVIEPAGRLFWDVVESDVAELFFDDPLTEERDYFRETGIHPVLHVIALREEIVEEHPWVAVNLFDGFCEARDVCLDGLKSPARNTAITWNHLHLREQREVLGPDAWEYGLTDRNRREVSKFIEYADNQGLIPRPYDVDELFVDCSVARDMTVDLSIACWHRDLSHALQTGEVELEGIDTTVLSEYPPKRHRRFFERGDYDVAEVSLASYLSARKDRERYPFTAIPVFPAKRFPHSFFYKRTDTDIQKPADLEGKKVGIQSWQTTRDVWMRGIAREYYDLDLTKVHWYQRKENDVPLSIPDRYDIQPLPEKPESVDDPDTITEVFFDGELDAVIEPAGRLFWDVVESDVAELFFDDPLTEERDYFRETGIHPVLHVIALREEIVEEHPWVAVNLFDGFCEARDVCLDGLKSPARNTAITWNHLHLREQREVLGPDAWEYGLTDRNRREVSKFIEYADNQGLIPRPYDVDELFVDCSVARD

Secondary structure (DSSP, 8-state):
-PEEEEEEE-SBSTTHHHHHTSS--TTEEEEEEE--HHHHHHIIIII---SEEEEEHHHHHHHTT-TTTS-EEEES----B--SGGGEEEETTS---SGGGGTTSEEEES-TT-HHHHHHHHHHHHHH---GGGSEEEESS--SS-----TTSEEEEPP--TT-TT-HHHHHHHHHTTS-SEEE---HHHHHHHHT-SSEEESSS-HHHHHHHHHHHH----B-EEEEEEHHHHHH-THHHHHHHHHHHHHHHHHHHHHT-TT-B-SSTTHHHHHHHHHHHH-TTTT--SS-HHHHHHHHHHHHHHHHTTSSSSPPPHHHHS---GGGG-/-PEEEEEEE-SBSTTHHHHHTSS--TTEEEEEEE--HHHHHHIIIII---SEEEEEHHHHHHHTT-TTTS-EEEES----B--SGGGEEEETTS---SGGGGTTSEEEES-TT-HHHHHHHHHHHHHH---GGGSEEEESS--SS-----TTSEEEEPP--TT-TT-HHHHHHHHHTTS-SEEE---HHHHHHHHT-SSEEESSS-HHHHHHHHHHHH----B-EEEEEEHHHHHH-THHHHHHHHHHHHHHHHHHHHHT-TT-B-SSTTHHHHHHHHHHHH-TTTT--SS-HHHHHHHHHHHHHHHHTTSSSSPPPHHHHS---GGGG-

Organism: NCBI:txid1457250

Nearest PDB structures (foldseek):
  9jp7-assembly2_C  TM=9.287E-01  e=7.768E-33  Comamonas testosteroni KF-1
  9jp7-assembly2_D  TM=9.419E-01  e=1.871E-30  Comamonas testosteroni KF-1
  4q5t-assembly1_A  TM=4.762E-01  e=3.565E-05  Streptococcus mutans UA159
  6jf1-assembly1_A  TM=4.634E-01  e=1.315E-05  Streptococcus pneumoniae TIGR4
  6wb6-assembly1_A  TM=3.438E-01  e=1.025E-05  Manduca sexta